Protein 8PY1 (pdb70)

B-factor: mean 49.98, std 18.11, range [19.84, 114.91]

Foldseek 3Di:
DFVVQLVLQQVLVLLQQVLVCVVPVVKDWDADPVGTTDATADAADDADPDAVSQVVSCVVSVAKKFKWFQDVVVRWTFGRYIPDADPVGHGRGGDTCDCPWPVSVQLQVQHKDFAWTADPRFIWGKIWHFYHHPVGHGTIIIMTIHGVVVVVVVVD/DDLVVQLVLQQVLLLLLQVLVCVVPVPKDWDADPVRGTDAIADPDDDADPDQVSQVVSCVVSVAKKFKWFQDVVVRWTFTRHIPDADPVGHGRGGDTCDCPWPQSVQLQVQHKDFAWTDDPRFIWGKIWHFYHYPVGHGGIIIMTIHGPCVVVVVD/DVLVVQLVLQQVLLLLLQVLVCVVPVVKDFDADPVSGTDAIADAFDDADPDQVSQVVSCVVSVAWKFKWFQDVVVRWTFTRHIPDADPVRHDRGGDTCDCPWPQSVCLQVQHKDFAWTADNNFIWGKIWHFYHHPVGHGTIIIMTIHGPVVD

Nearest PDB structures (foldseek):
  8bgb-assembly6_FFF  TM=6.849E-01  e=1.757E-03  Geobacillus thermodenitrificans
  8biy-assembly1_C  TM=5.714E-01  e=3.437E-04  Geobacillus thermodenitrificans
  3by8-assembly1_A  TM=7.635E-01  e=5.632E-03  unclassified
  6lnp-assembly2_D  TM=7.053E-01  e=8.213E-02  Aequorea victoria
  3cax-assembly1_A-2  TM=4.710E-01  e=2.561E-02  Pyrococcus furiosus DSM 3638

Organism: NCBI:txid1121022

InterPro domains:
  IPR000727 Target SNARE coiled-coil homology domain [PS50192] (467-529)
  IPR003660 HAMP domain [PF00672] (219-269)
  IPR003660 HAMP domain [PS50885] (222-275)
  IPR003660 HAMP domain [SM00304] (222-275)
  IPR004089 Methyl-accepting chemotaxis protein (MCP) signalling domain [PF00015] (385-533)
  IPR004089 Methyl-accepting chemotaxis protein (MCP) signalling domain [PS50111] (308-540)
  IPR004089 Methyl-accepting chemotaxis protein (MCP) signalling domain [SM00283] (311-565)
  IPR029151 Periplasmic sensor-like domain superfamily [SSF103190] (114-192)
  IPR033462 Cache 3/Cache 2 fusion domain [PF17201] (91-204)

Structure (mmCIF, N/CA/C/O backbone):
data_8PY1
#
_entry.id   8PY1
#
_cell.length_a   103.768
_cell.length_b   103.768
_cell.length_c   220.404
_cell.angle_alpha   90.00
_cell.angle_beta   90.00
_cell.angle_gamma   90.00
#
_symmetry.space_group_name_H-M   'I 41 2 2'
#
loop_
_entity.id
_entity.type
_entity.pdbx_description
1 polymer 'Methyl-accepting chemotaxis protein'
2 non-polymer 'FORMIC ACID'
3 non-polymer 'SULFATE ION'
4 water water
#
loop_
_atom_site.group_PDB
_atom_site.id
_atom_site.type_symbol
_atom_site.label_atom_id
_atom_site.label_alt_id
_atom_site.label_comp_id
_atom_site.label_asym_id
_atom_site.label_entity_id
_atom_site.label_seq_id
_atom_site.pdbx_PDB_ins_code
_atom_site.Cartn_x
_atom_site.Cartn_y
_atom_site.Cartn_z
_atom_site.occupancy
_atom_site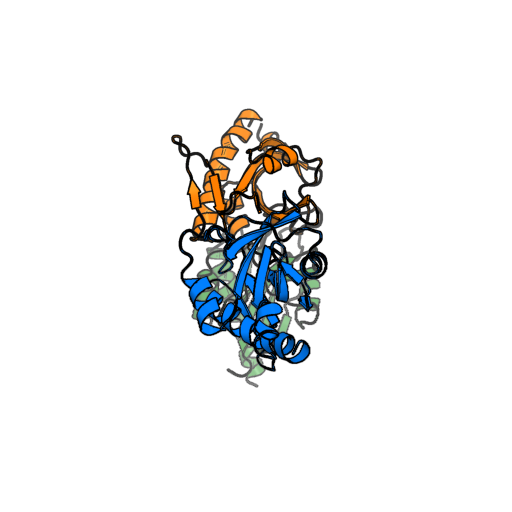.B_iso_or_equiv
_atom_site.auth_seq_id
_atom_site.auth_comp_id
_atom_site.auth_asym_id
_atom_site.auth_atom_id
_atom_site.pdbx_PDB_model_num
ATOM 1 N N . THR A 1 28 ? -3.497 1.548 -7.060 1.00 45.16 40 THR A N 1
ATOM 2 C CA . THR A 1 28 ? -3.915 0.242 -7.558 1.00 53.65 40 THR A CA 1
ATOM 3 C C . THR A 1 28 ? -5.403 0.229 -7.888 1.00 50.70 40 THR A C 1
ATOM 4 O O . THR A 1 28 ? -6.131 1.161 -7.546 1.00 47.00 40 THR A O 1
ATOM 8 N N . ALA A 1 29 ? -5.848 -0.838 -8.555 1.00 46.19 41 ALA A N 1
ATOM 9 C CA . ALA A 1 29 ? -7.247 -0.929 -8.959 1.00 49.11 41 ALA A CA 1
ATOM 10 C C . ALA A 1 29 ? -8.168 -1.014 -7.748 1.00 46.01 41 ALA A C 1
ATOM 11 O O . ALA A 1 29 ? -9.112 -0.227 -7.620 1.00 41.22 41 ALA A O 1
ATOM 13 N N . SER A 1 30 ? -7.903 -1.962 -6.843 1.00 44.21 42 SER A N 1
ATOM 14 C CA . SER A 1 30 ? -8.750 -2.117 -5.664 1.00 47.57 42 SER A CA 1
ATOM 15 C C . SER A 1 30 ? -8.771 -0.845 -4.824 1.00 43.60 42 SER A C 1
ATOM 16 O O . SER A 1 30 ? -9.817 -0.469 -4.281 1.00 42.31 42 SER A O 1
ATOM 19 N N . THR A 1 31 ? -7.629 -0.165 -4.714 1.00 43.10 43 THR A N 1
ATOM 20 C CA . THR A 1 31 ? -7.567 1.063 -3.927 1.00 42.65 43 THR A CA 1
ATOM 21 C C . THR A 1 31 ? -8.411 2.165 -4.557 1.00 44.67 43 THR A C 1
ATOM 22 O O . THR A 1 31 ? -9.163 2.860 -3.863 1.00 37.40 43 THR A O 1
ATOM 26 N N . ALA A 1 32 ? -8.301 2.336 -5.877 1.00 38.42 44 ALA A N 1
ATOM 27 C CA . ALA A 1 32 ? -9.057 3.384 -6.556 1.00 40.80 44 ALA A CA 1
ATOM 28 C C . ALA A 1 32 ? -10.555 3.106 -6.514 1.00 37.92 44 ALA A C 1
ATOM 29 O O . ALA A 1 32 ? -11.357 4.031 -6.335 1.00 37.87 44 ALA A O 1
ATOM 31 N N . LEU A 1 33 ? -10.954 1.842 -6.681 1.00 36.26 45 LEU A N 1
ATOM 32 C CA . LEU A 1 33 ? -12.375 1.511 -6.643 1.00 35.81 45 LEU A CA 1
ATOM 33 C C . LEU A 1 33 ? -12.951 1.706 -5.246 1.00 37.43 45 LEU A C 1
ATOM 34 O O . LEU A 1 33 ? -14.074 2.204 -5.097 1.00 35.65 45 LEU A O 1
ATOM 39 N N . LYS A 1 34 ? -12.201 1.318 -4.212 1.00 37.35 46 LYS A N 1
ATOM 40 C CA . LYS A 1 34 ? -12.652 1.551 -2.843 1.00 38.65 46 LYS A CA 1
ATOM 41 C C . LYS A 1 34 ? -12.818 3.040 -2.563 1.00 35.66 46 LYS A C 1
ATOM 42 O O . LYS A 1 34 ? -13.708 3.442 -1.806 1.00 35.19 46 LYS A O 1
ATOM 48 N N . TYR A 1 35 ? -11.975 3.874 -3.177 1.00 34.68 47 TYR A N 1
ATOM 49 C CA . TYR A 1 35 ? -12.067 5.316 -2.974 1.00 32.96 47 TYR A CA 1
ATOM 50 C C . TYR A 1 35 ? -13.352 5.898 -3.549 1.00 31.34 47 TYR A C 1
ATOM 51 O O . TYR A 1 35 ? -13.832 6.931 -3.067 1.00 33.27 47 TYR A O 1
ATOM 60 N N . GLN A 1 36 ? -13.922 5.259 -4.576 1.00 31.27 48 GLN A N 1
ATOM 61 C CA . GLN A 1 36 ? -15.071 5.838 -5.266 1.00 29.79 48 GLN A CA 1
ATOM 62 C C . GLN A 1 36 ? -16.271 6.010 -4.341 1.00 30.14 48 GLN A C 1
ATOM 63 O O . GLN A 1 36 ? -17.123 6.871 -4.589 1.00 29.86 48 GLN A O 1
ATOM 69 N N . HIS A 1 37 ? -16.361 5.204 -3.280 1.00 32.99 49 HIS A N 1
ATOM 70 C CA . HIS A 1 37 ? -17.423 5.401 -2.299 1.00 31.20 49 HIS A CA 1
ATOM 71 C C . HIS A 1 37 ? -17.303 6.766 -1.632 1.00 34.33 49 HIS A C 1
ATOM 72 O O . HIS A 1 37 ? -18.313 7.435 -1.383 1.00 29.96 49 HIS A O 1
ATOM 79 N N . SER A 1 38 ? -16.073 7.197 -1.342 1.00 30.30 50 SER A N 1
ATOM 80 C CA . SER A 1 38 ? -15.872 8.515 -0.750 1.00 31.86 50 SER A CA 1
ATOM 81 C C . SER A 1 38 ? -16.225 9.622 -1.734 1.00 31.40 50 SER A C 1
ATOM 82 O O . SER A 1 38 ? -16.840 10.626 -1.354 1.00 30.42 50 SER A O 1
ATOM 85 N N . ALA A 1 39 ? -15.847 9.456 -3.005 1.00 27.06 51 ALA A N 1
ATOM 86 C CA . ALA A 1 39 ? -16.150 10.470 -4.010 1.00 30.68 51 ALA A CA 1
ATOM 87 C C . ALA A 1 39 ? -17.652 10.619 -4.212 1.00 29.01 51 ALA A C 1
ATOM 88 O O . ALA A 1 39 ? -18.150 11.730 -4.432 1.00 23.89 51 ALA A O 1
ATOM 90 N N . LEU A 1 40 ? -18.392 9.509 -4.145 1.00 27.91 52 LEU A N 1
ATOM 91 C CA . LEU A 1 40 ? -19.843 9.582 -4.275 1.00 25.56 52 LEU A CA 1
ATOM 92 C C . LEU A 1 40 ? -20.463 10.345 -3.111 1.00 28.77 52 LEU A C 1
ATOM 93 O O . LEU A 1 40 ? -21.466 11.048 -3.283 1.00 24.94 52 LEU A O 1
ATOM 98 N N . ARG A 1 41 ? -19.880 10.219 -1.915 1.00 26.49 53 ARG A N 1
ATOM 99 C CA . ARG A 1 41 ? -20.356 10.996 -0.776 1.00 26.65 53 ARG A CA 1
ATOM 100 C C . ARG A 1 41 ? -20.156 12.487 -1.018 1.00 26.49 53 ARG A C 1
ATOM 101 O O . ARG A 1 41 ? -21.038 13.302 -0.721 1.00 25.05 53 ARG A O 1
ATOM 109 N N . VAL A 1 42 ? -18.997 12.860 -1.565 1.00 24.70 54 VAL A N 1
ATOM 110 C CA . VAL A 1 42 ? -18.750 14.255 -1.924 1.00 24.22 54 VAL A CA 1
ATOM 111 C C . VAL A 1 42 ? -19.778 14.728 -2.944 1.00 24.28 54 VAL A C 1
ATOM 112 O O . VAL A 1 42 ? -20.401 15.785 -2.783 1.00 22.08 54 VAL A O 1
ATOM 116 N N . ALA A 1 43 ? -19.975 13.943 -4.006 1.00 22.46 55 ALA A N 1
ATOM 117 C CA . ALA A 1 43 ? -20.875 14.352 -5.079 1.00 21.67 55 ALA A CA 1
ATOM 118 C C . ALA A 1 43 ? -22.317 14.444 -4.597 1.00 24.27 55 ALA A C 1
ATOM 119 O O . ALA A 1 43 ? -23.035 15.386 -4.951 1.00 22.59 55 ALA A O 1
ATOM 121 N N . SER A 1 44 ? -22.760 13.477 -3.790 1.00 23.11 56 SER A N 1
ATOM 122 C CA . SER A 1 44 ? -24.156 13.461 -3.361 1.00 23.62 56 SER A CA 1
ATOM 123 C C . SER A 1 44 ? -24.456 14.593 -2.386 1.00 28.49 56 SER A C 1
ATOM 124 O O . SER A 1 44 ? -25.512 15.230 -2.475 1.00 23.62 56 SER A O 1
ATOM 127 N N . ALA A 1 45 ? -23.542 14.859 -1.449 1.00 24.64 57 ALA A N 1
ATOM 128 C CA . ALA A 1 45 ? -23.778 15.922 -0.477 1.00 26.98 57 ALA A CA 1
ATOM 129 C C . ALA A 1 45 ? -23.735 17.297 -1.135 1.00 28.92 57 ALA A C 1
ATOM 130 O O . ALA A 1 45 ? -24.524 18.182 -0.784 1.00 23.99 57 ALA A O 1
ATOM 132 N N . THR A 1 46 ? -22.821 17.495 -2.089 1.00 22.94 58 THR A N 1
ATOM 133 C CA . THR A 1 46 ? -22.752 18.774 -2.791 1.00 22.77 58 THR A CA 1
ATOM 134 C C . THR A 1 46 ? -23.971 18.980 -3.679 1.00 23.09 58 THR A C 1
ATOM 135 O O . THR A 1 46 ? -24.511 20.090 -3.755 1.00 25.72 58 THR A O 1
ATOM 139 N N . LEU A 1 47 ? -24.410 17.921 -4.367 1.00 26.03 59 LEU A N 1
ATOM 140 C CA . LEU A 1 47 ? -25.632 17.997 -5.162 1.00 32.12 59 LEU A CA 1
ATOM 141 C C . LEU A 1 47 ? -26.817 18.431 -4.310 1.00 26.30 59 LEU A C 1
ATOM 142 O O . LEU A 1 47 ? -27.620 19.274 -4.731 1.00 29.77 59 LEU A O 1
ATOM 147 N N . HIS A 1 48 ? -26.941 17.868 -3.107 1.00 26.97 60 HIS A N 1
ATOM 148 C CA . HIS A 1 48 ? -28.065 18.199 -2.238 1.00 24.72 60 HIS A CA 1
ATOM 149 C C . HIS A 1 48 ? -28.004 19.646 -1.764 1.00 27.47 60 HIS A C 1
ATOM 150 O O . HIS A 1 48 ? -29.050 20.282 -1.587 1.00 27.02 60 HIS A O 1
ATOM 157 N N . ARG A 1 49 ? -26.800 20.185 -1.561 1.00 24.62 61 ARG A N 1
ATOM 158 C CA . ARG A 1 49 ? -26.681 21.578 -1.144 1.00 23.33 61 ARG A CA 1
ATOM 159 C C . ARG A 1 49 ? -27.000 22.527 -2.294 1.00 33.66 61 ARG A C 1
ATOM 160 O O . ARG A 1 49 ? -27.599 23.588 -2.082 1.00 26.83 61 ARG A O 1
ATOM 168 N N . GLN A 1 50 ? -26.610 22.162 -3.518 1.00 26.93 62 GLN A N 1
ATOM 169 C CA . GLN A 1 50 ? -26.945 22.984 -4.678 1.00 32.49 62 GLN A CA 1
ATOM 170 C C . GLN A 1 50 ? -28.432 22.910 -5.000 1.00 29.88 62 GLN A C 1
ATOM 171 O O . GLN A 1 50 ? -29.041 23.916 -5.381 1.00 33.75 62 GLN A O 1
ATOM 177 N N . PHE A 1 51 ? -29.031 21.726 -4.864 1.00 28.65 63 PHE A N 1
ATOM 178 C CA . PHE A 1 51 ? -30.451 21.506 -5.136 1.00 32.43 63 PHE A CA 1
ATOM 179 C C . PHE A 1 51 ? -31.109 20.984 -3.865 1.00 36.91 63 PHE A C 1
ATOM 180 O O . PHE A 1 51 ? -31.199 19.763 -3.658 1.00 37.01 63 PHE A O 1
ATOM 188 N N . PRO A 1 52 ? -31.582 21.872 -2.986 1.00 35.84 64 PRO A N 1
ATOM 189 C CA . PRO A 1 52 ? -32.151 21.414 -1.707 1.00 35.53 64 PRO A CA 1
ATOM 190 C C . PRO A 1 52 ? -33.396 20.557 -1.857 1.00 38.55 64 PRO A C 1
ATOM 191 O O . PRO A 1 52 ? -33.725 19.805 -0.930 1.00 40.01 64 PRO A O 1
ATOM 195 N N . ASP A 1 53 ? -34.101 20.641 -2.985 1.00 41.55 65 ASP A N 1
ATOM 196 C CA . ASP A 1 53 ? -35.285 19.815 -3.185 1.00 44.29 65 ASP A CA 1
ATOM 197 C C . ASP A 1 53 ? -34.952 18.351 -3.437 1.00 42.83 65 ASP A C 1
ATOM 198 O O . ASP A 1 53 ? -35.874 17.533 -3.528 1.00 41.56 65 ASP A O 1
ATOM 203 N N . THR A 1 54 ? -33.674 18.002 -3.549 1.00 42.31 66 THR A N 1
ATOM 204 C CA . THR A 1 54 ? -33.282 16.613 -3.699 1.00 36.24 66 THR A CA 1
ATOM 205 C C . THR A 1 54 ? -33.330 15.900 -2.349 1.00 42.97 66 THR A C 1
ATOM 206 O O . THR A 1 54 ? -33.583 16.501 -1.301 1.00 42.93 66 THR A O 1
ATOM 210 N N . SER A 1 55 ? -33.081 14.594 -2.385 1.00 35.64 67 SER A N 1
ATOM 211 C CA . SER A 1 55 ? -33.025 13.781 -1.179 1.00 33.88 67 SER A CA 1
ATOM 212 C C . SER A 1 55 ? -31.901 12.770 -1.317 1.00 38.59 67 SER A C 1
ATOM 213 O O . SER A 1 55 ? -31.782 12.107 -2.352 1.00 32.36 67 SER A O 1
ATOM 216 N N . VAL A 1 56 ? -31.077 12.661 -0.279 1.00 34.25 68 VAL A N 1
ATOM 217 C CA . VAL A 1 56 ? -30.012 11.668 -0.211 1.00 36.55 68 VAL A CA 1
ATOM 218 C C . VAL A 1 56 ? -30.265 10.797 1.009 1.00 38.24 68 VAL A C 1
ATOM 219 O O . VAL A 1 56 ? -30.274 11.294 2.143 1.00 35.96 68 VAL A O 1
ATOM 223 N N . GLU A 1 57 ? -30.476 9.507 0.779 1.00 37.27 69 GLU A N 1
ATOM 224 C CA . GLU A 1 57 ? -30.586 8.528 1.849 1.00 38.98 69 GLU A CA 1
ATOM 225 C C . GLU A 1 57 ? -29.215 7.910 2.083 1.00 41.72 69 GLU A C 1
ATOM 226 O O . GLU A 1 57 ? -28.552 7.482 1.132 1.00 37.89 69 GLU A O 1
ATOM 232 N N . TRP A 1 58 ? -28.787 7.884 3.339 1.00 37.19 70 TRP A N 1
ATOM 233 C CA . TRP A 1 58 ? -27.464 7.403 3.707 1.00 36.81 70 TRP A CA 1
ATOM 234 C C . TRP A 1 58 ? -27.576 6.072 4.438 1.00 38.86 70 TRP A C 1
ATOM 235 O O . TRP A 1 58 ? -28.464 5.884 5.275 1.00 40.66 70 TRP A O 1
ATOM 246 N N . ALA A 1 59 ? -26.674 5.152 4.109 1.00 38.42 71 ALA A N 1
ATOM 247 C CA . ALA A 1 59 ? -26.617 3.870 4.785 1.00 40.83 71 ALA A CA 1
ATOM 248 C C . ALA A 1 59 ? -26.109 4.057 6.214 1.00 47.81 71 ALA A C 1
ATOM 249 O O . ALA A 1 59 ? -25.511 5.085 6.538 1.00 48.61 71 ALA A O 1
ATOM 251 N N . PRO A 1 60 ? -26.347 3.078 7.096 1.00 44.55 72 PRO A N 1
ATOM 252 C CA . PRO A 1 60 ? -25.854 3.216 8.478 1.00 48.27 72 PRO A CA 1
ATOM 253 C C . PRO A 1 60 ? -24.352 3.423 8.578 1.00 48.20 72 PRO A C 1
ATOM 254 O O . PRO A 1 60 ? -23.888 4.043 9.542 1.00 50.29 72 PRO A O 1
ATOM 258 N N . ASP A 1 61 ? -23.579 2.933 7.612 1.00 55.18 73 ASP A N 1
ATOM 259 C CA . ASP A 1 61 ? -22.129 3.068 7.633 1.00 54.43 73 ASP A CA 1
ATOM 260 C C . ASP A 1 61 ? -21.642 4.369 7.004 1.00 54.10 73 ASP A C 1
ATOM 261 O O . ASP A 1 61 ? -20.436 4.522 6.785 1.00 57.02 73 ASP A O 1
ATOM 266 N N . GLY A 1 62 ? -22.544 5.303 6.704 1.00 44.42 74 GLY A N 1
ATOM 267 C CA . GLY A 1 62 ? -22.163 6.602 6.194 1.00 40.86 74 GLY A CA 1
ATOM 268 C C . GLY A 1 62 ? -22.099 6.721 4.686 1.00 40.71 74 GLY A C 1
ATOM 269 O O . GLY A 1 62 ? -21.979 7.843 4.177 1.00 37.17 74 GLY A O 1
ATOM 270 N N . ASN A 1 63 ? -22.169 5.612 3.957 1.00 39.94 75 ASN A N 1
ATOM 271 C CA . ASN A 1 63 ? -22.128 5.671 2.505 1.00 36.55 75 ASN A CA 1
ATOM 272 C C . ASN A 1 63 ? -23.494 6.049 1.941 1.00 35.53 75 ASN A C 1
ATOM 273 O O . ASN A 1 63 ? -24.526 5.947 2.610 1.00 40.02 75 ASN A O 1
ATOM 278 N N . VAL A 1 64 ? -23.485 6.493 0.686 1.00 37.95 76 VAL A N 1
ATOM 279 C CA . VAL A 1 64 ? -24.720 6.883 0.020 1.00 32.57 76 VAL A CA 1
ATOM 280 C C . VAL A 1 64 ? -25.533 5.637 -0.300 1.00 32.36 76 VAL A C 1
ATOM 281 O O . VAL A 1 64 ? -24.999 4.632 -0.787 1.00 31.27 76 VAL A O 1
ATOM 285 N N . GLN A 1 65 ? -26.831 5.692 -0.009 1.00 33.01 77 GLN A N 1
ATOM 286 C CA . GLN A 1 65 ? -27.752 4.595 -0.273 1.00 33.96 77 GLN A CA 1
ATOM 287 C C . GLN A 1 65 ? -28.652 4.858 -1.471 1.00 42.96 77 GLN A C 1
ATOM 288 O O . GLN A 1 65 ? -28.868 3.957 -2.289 1.00 37.18 77 GLN A O 1
ATOM 294 N N . LYS A 1 66 ? -29.170 6.077 -1.601 1.00 39.80 78 LYS A N 1
ATOM 295 C CA . LYS A 1 66 ? -30.114 6.401 -2.660 1.00 32.23 78 LYS A CA 1
ATOM 296 C C . LYS A 1 66 ? -30.122 7.908 -2.869 1.00 31.13 78 LYS A C 1
ATOM 297 O O . LYS A 1 66 ? -30.119 8.674 -1.902 1.00 39.03 78 LYS A O 1
ATOM 303 N N . VAL A 1 67 ? -30.126 8.323 -4.134 1.00 39.52 79 VAL A N 1
ATOM 304 C CA . VAL A 1 67 ? -30.219 9.727 -4.515 1.00 32.43 79 VAL A CA 1
ATOM 305 C C . VAL A 1 67 ? -31.545 9.934 -5.232 1.00 35.76 79 VAL A C 1
ATOM 306 O O . VAL A 1 67 ? -31.859 9.217 -6.190 1.00 26.25 79 VAL A O 1
ATOM 310 N N . VAL A 1 68 ? -32.324 10.907 -4.767 1.00 37.11 80 VAL A N 1
ATOM 311 C CA . VAL A 1 68 ? -33.654 11.177 -5.301 1.00 31.87 80 VAL A CA 1
ATOM 312 C C . VAL A 1 68 ? -33.660 12.584 -5.878 1.00 37.59 80 VAL A C 1
ATOM 313 O O . VAL A 1 68 ? -33.459 13.562 -5.148 1.00 39.08 80 VAL A O 1
ATOM 317 N N . MET A 1 69 ? -33.890 12.683 -7.185 1.00 42.32 81 MET A N 1
ATOM 318 C CA . MET A 1 69 ? -34.011 13.975 -7.855 1.00 42.80 81 MET A CA 1
ATOM 319 C C . MET A 1 69 ? -35.037 13.811 -8.966 1.00 45.64 81 MET A C 1
ATOM 320 O O . MET A 1 69 ? -34.820 13.035 -9.903 1.00 43.00 81 MET A O 1
ATOM 325 N N . ASP A 1 70 ? -36.150 14.539 -8.856 1.00 44.63 82 ASP A N 1
ATOM 326 C CA . ASP A 1 70 ? -37.284 14.317 -9.748 1.00 46.24 82 ASP A CA 1
ATOM 327 C C . ASP A 1 70 ? -36.915 14.599 -11.200 1.00 48.42 82 ASP A C 1
ATOM 328 O O . ASP A 1 70 ? -37.201 13.792 -12.093 1.00 50.23 82 ASP A O 1
ATOM 333 N N . THR A 1 71 ? -36.281 15.741 -11.457 1.00 46.79 83 THR A N 1
ATOM 334 C CA . THR A 1 71 ? -35.895 16.131 -12.808 1.00 51.17 83 THR A CA 1
ATOM 335 C C . THR A 1 71 ? -34.446 16.590 -12.791 1.00 45.36 83 THR A C 1
ATOM 336 O O . THR A 1 71 ? -34.108 17.561 -12.105 1.00 48.12 83 THR A O 1
ATOM 340 N N . VAL A 1 72 ? -33.594 15.892 -13.536 1.00 43.37 84 VAL A N 1
ATOM 341 C CA . VAL A 1 72 ? -32.204 16.308 -13.699 1.00 41.88 84 VAL A CA 1
ATOM 342 C C . VAL A 1 72 ? -32.176 17.409 -14.752 1.00 44.73 84 VAL A C 1
ATOM 343 O O . VAL A 1 72 ? -32.505 17.158 -15.919 1.00 43.88 84 VAL A O 1
ATOM 347 N N . PRO A 1 73 ? -31.797 18.629 -14.393 1.00 50.71 85 PRO A N 1
ATOM 348 C CA . PRO A 1 73 ? -31.950 19.764 -15.303 1.00 46.24 85 PRO A CA 1
ATOM 349 C C . PRO A 1 73 ? -30.767 19.928 -16.251 1.00 45.64 85 PRO A C 1
ATOM 350 O O . PRO A 1 73 ? -29.726 19.281 -16.118 1.00 42.60 85 PRO A O 1
ATOM 354 N N . THR A 1 74 ? -30.958 20.812 -17.227 1.00 46.58 86 THR A N 1
ATOM 355 C CA . THR A 1 74 ? -29.862 21.281 -18.060 1.00 45.82 86 THR A CA 1
ATOM 356 C C . THR A 1 74 ? -29.120 22.404 -17.347 1.00 46.06 86 THR A C 1
ATOM 357 O O . THR A 1 74 ? -29.711 23.200 -16.612 1.00 47.77 86 THR A O 1
ATOM 361 N N . PHE A 1 75 ? -27.811 22.464 -17.570 1.00 44.35 87 PHE A N 1
ATOM 362 C CA . PHE A 1 75 ? -26.936 23.376 -16.847 1.00 44.16 87 PHE A CA 1
ATOM 363 C C . PHE A 1 75 ? -26.331 24.396 -17.799 1.00 44.90 87 PHE A C 1
ATOM 364 O O . PHE A 1 75 ? -25.838 24.034 -18.873 1.00 44.00 87 PHE A O 1
ATOM 372 N N . THR A 1 76 ? -26.376 25.667 -17.403 1.00 46.57 88 THR A N 1
ATOM 373 C CA . THR A 1 76 ? -25.587 26.709 -18.046 1.00 47.05 88 THR A CA 1
ATOM 374 C C . THR A 1 76 ? -24.326 27.043 -17.267 1.00 47.99 88 THR A C 1
ATOM 375 O O . THR A 1 76 ? -23.342 27.496 -17.860 1.00 45.04 88 THR A O 1
ATOM 379 N N . ASP A 1 77 ? -24.339 26.823 -15.955 1.00 45.09 89 ASP A N 1
ATOM 380 C CA . ASP A 1 77 ? -23.200 27.071 -15.085 1.00 43.64 89 ASP A CA 1
ATOM 381 C C . ASP A 1 77 ? -22.719 25.740 -14.526 1.00 41.04 89 ASP A C 1
ATOM 382 O O . ASP A 1 77 ? -23.526 24.942 -14.037 1.00 45.06 89 ASP A O 1
ATOM 387 N N . HIS A 1 78 ? -21.409 25.503 -14.601 1.00 38.96 90 HIS A N 1
ATOM 388 C CA . HIS A 1 78 ? -20.824 24.220 -14.230 1.00 36.33 90 HIS A CA 1
ATOM 389 C C . HIS A 1 78 ? -19.879 24.347 -13.038 1.00 35.03 90 HIS A C 1
ATOM 390 O O . HIS A 1 78 ? -18.927 23.575 -12.909 1.00 33.88 90 HIS A O 1
ATOM 397 N N . ALA A 1 79 ? -20.134 25.312 -12.153 1.00 26.29 91 ALA A N 1
ATOM 398 C CA . ALA A 1 79 ? -19.255 25.502 -11.004 1.00 34.20 91 ALA A CA 1
ATOM 399 C C . ALA A 1 79 ? -19.413 24.376 -9.990 1.00 29.20 91 ALA A C 1
ATOM 400 O O . ALA A 1 79 ? -18.441 23.987 -9.331 1.00 25.95 91 ALA A O 1
ATOM 402 N N . MET A 1 80 ? -20.628 23.838 -9.853 1.00 23.25 92 MET A N 1
ATOM 403 C CA . MET A 1 80 ? -20.869 22.766 -8.891 1.00 23.68 92 MET A CA 1
ATOM 404 C C . MET A 1 80 ? -20.052 21.525 -9.227 1.00 24.52 92 MET A C 1
ATOM 405 O O . MET A 1 80 ? -19.385 20.952 -8.357 1.00 25.44 92 MET A O 1
ATOM 410 N N . ILE A 1 81 ? -20.102 21.088 -10.488 1.00 28.62 93 ILE A N 1
ATOM 411 C CA . ILE A 1 81 ? -19.425 19.854 -10.872 1.00 19.84 93 ILE A CA 1
ATOM 412 C C . ILE A 1 81 ? -17.912 20.026 -10.802 1.00 25.49 93 ILE A C 1
ATOM 413 O O . ILE A 1 81 ? -17.182 19.080 -10.480 1.00 21.39 93 ILE A O 1
ATOM 418 N N . ASP A 1 82 ? -17.416 21.233 -11.087 1.00 22.27 94 ASP A N 1
ATOM 419 C CA . ASP A 1 82 ? -15.987 21.483 -10.948 1.00 24.95 94 ASP A CA 1
ATOM 420 C C . ASP A 1 82 ? -15.576 21.520 -9.485 1.00 24.86 94 ASP A C 1
ATOM 421 O O . ASP A 1 82 ? -14.458 21.117 -9.144 1.00 25.52 94 ASP A O 1
ATOM 426 N N . GLU A 1 83 ? -16.464 21.999 -8.613 1.00 25.25 95 GLU A N 1
ATOM 427 C CA . GLU A 1 83 ? -16.210 21.932 -7.179 1.00 26.33 95 GLU A CA 1
ATOM 428 C C . GLU A 1 83 ? -16.136 20.485 -6.711 1.00 28.61 95 GLU A C 1
ATOM 429 O O . GLU A 1 83 ? -15.239 20.111 -5.946 1.00 26.23 95 GLU A O 1
ATO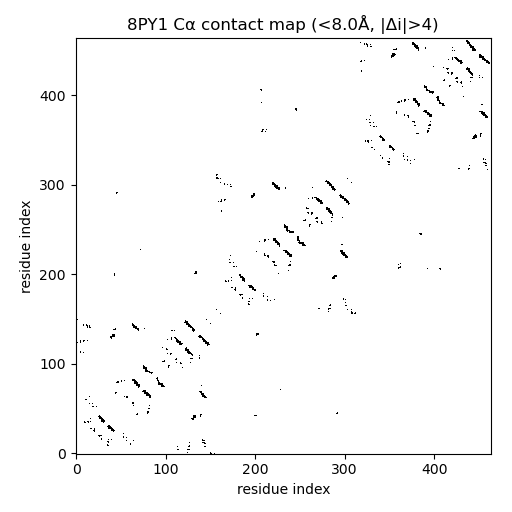M 435 N N . ILE A 1 84 ? -17.070 19.651 -7.176 1.00 26.73 96 ILE A N 1
ATOM 436 C CA . ILE A 1 84 ? -17.059 18.235 -6.815 1.00 33.36 96 ILE A CA 1
ATOM 437 C C . ILE A 1 84 ? -15.782 17.573 -7.314 1.00 29.29 96 ILE A C 1
ATOM 438 O O . ILE A 1 84 ? -15.190 16.729 -6.630 1.00 25.69 96 ILE A O 1
ATOM 443 N N . ALA A 1 85 ? -15.335 17.952 -8.512 1.00 25.98 97 ALA A N 1
ATOM 444 C CA . ALA A 1 85 ? -14.102 17.396 -9.056 1.00 28.96 97 ALA A CA 1
ATOM 445 C C . ALA A 1 85 ? -12.892 17.831 -8.237 1.00 27.93 97 ALA A C 1
ATOM 446 O O . ALA A 1 85 ? -12.017 17.016 -7.922 1.00 28.18 97 ALA A O 1
ATOM 448 N N . ARG A 1 86 ? -12.827 19.117 -7.882 1.00 25.78 98 ARG A N 1
ATOM 449 C CA . ARG A 1 86 ? -11.670 19.620 -7.147 1.00 29.29 98 ARG A CA 1
ATOM 450 C C . ARG A 1 86 ? -11.610 19.044 -5.738 1.00 28.98 98 ARG A C 1
ATOM 451 O O . ARG A 1 86 ? -10.526 18.708 -5.244 1.00 28.87 98 ARG A O 1
ATOM 459 N N . VAL A 1 87 ? -12.761 18.927 -5.075 1.00 27.54 99 VAL A N 1
ATOM 460 C CA . VAL A 1 87 ? -12.789 18.392 -3.718 1.00 31.42 99 VAL A CA 1
ATOM 461 C C . VAL A 1 87 ? -12.428 16.911 -3.720 1.00 33.56 99 VAL A C 1
ATOM 462 O O . VAL A 1 87 ? -11.590 16.458 -2.931 1.00 34.37 99 VAL A O 1
ATOM 466 N N . SER A 1 88 ? -13.046 16.136 -4.614 1.00 25.23 100 SER A N 1
ATOM 467 C CA . SER A 1 88 ? -12.782 14.703 -4.662 1.00 29.45 100 SER A CA 1
ATOM 468 C C . SER A 1 88 ? -11.425 14.379 -5.272 1.00 26.48 100 SER A C 1
ATOM 469 O O . SER A 1 88 ? -10.936 13.258 -5.100 1.00 30.13 100 SER A O 1
ATOM 472 N N . GLY A 1 89 ? -10.810 15.324 -5.976 1.00 28.50 101 GLY A N 1
ATOM 473 C CA . GLY A 1 89 ? -9.539 15.072 -6.619 1.00 28.43 101 GLY A CA 1
ATOM 474 C C . GLY A 1 89 ? -9.609 14.246 -7.882 1.00 30.09 101 GLY A C 1
ATOM 475 O O . GLY A 1 89 ? -8.573 13.747 -8.333 1.00 33.68 101 GLY A O 1
ATOM 476 N N . GLN A 1 90 ? -10.797 14.080 -8.464 1.00 29.51 102 GLN A N 1
ATOM 477 C CA . GLN A 1 90 ? -10.944 13.331 -9.707 1.00 28.67 102 GLN A CA 1
ATOM 478 C C . GLN A 1 90 ? -12.064 13.924 -10.555 1.00 26.16 102 GLN A C 1
ATOM 479 O O . GLN A 1 90 ? -12.259 15.142 -10.552 1.00 27.45 102 GLN A O 1
ATOM 485 N N . GLN A 1 91 ? -12.800 13.090 -11.285 1.00 25.37 103 GLN A N 1
ATOM 486 C CA . GLN A 1 91 ? -13.818 13.563 -12.213 1.00 24.40 103 GLN A CA 1
ATOM 487 C C . GLN A 1 91 ? -15.214 13.208 -11.713 1.00 22.26 103 GLN A C 1
ATOM 488 O O . GLN A 1 91 ? -15.400 12.262 -10.944 1.00 22.64 103 GLN A O 1
ATOM 494 N N . ALA A 1 92 ? -16.202 13.977 -12.170 1.00 21.37 104 ALA A N 1
ATOM 495 C CA . ALA A 1 92 ? -17.582 13.783 -11.744 1.00 21.19 104 ALA A CA 1
ATOM 496 C C . ALA A 1 92 ? -18.527 14.201 -12.862 1.00 22.97 104 ALA A C 1
ATOM 497 O O . ALA A 1 92 ? -18.189 15.041 -13.699 1.00 22.53 104 ALA A O 1
ATOM 499 N N . THR A 1 93 ? -19.722 13.611 -12.859 1.00 23.90 105 THR A N 1
ATOM 500 C CA . THR A 1 93 ? -20.708 13.859 -13.902 1.00 23.10 105 THR A CA 1
ATOM 501 C C . THR A 1 93 ? -22.105 13.602 -13.351 1.00 23.92 105 THR A C 1
ATOM 502 O O . THR A 1 93 ? -22.301 12.696 -12.537 1.00 26.36 105 THR A O 1
ATOM 506 N N . LEU A 1 94 ? -23.068 14.408 -13.796 1.00 27.15 106 LEU A N 1
ATOM 507 C CA . LEU A 1 94 ? -24.485 14.186 -13.532 1.00 28.93 106 LEU A CA 1
ATOM 508 C C . LEU A 1 94 ? -25.196 13.939 -14.857 1.00 26.10 106 LEU A C 1
ATOM 509 O O . LEU A 1 94 ? -25.243 14.827 -15.715 1.00 26.21 106 LEU A O 1
ATOM 514 N N . PHE A 1 95 ? -25.739 12.736 -15.022 1.00 23.85 107 PHE A N 1
ATOM 515 C CA . PHE A 1 95 ? -26.503 12.385 -16.209 1.00 25.03 107 PHE A CA 1
ATOM 516 C C . PHE A 1 95 ? -27.987 12.670 -16.012 1.00 29.85 107 PHE A C 1
ATOM 517 O O . PHE A 1 95 ? -28.497 12.714 -14.890 1.00 30.19 107 PHE A O 1
ATOM 525 N N . ALA A 1 96 ? -28.678 12.856 -17.132 1.00 25.66 108 ALA A N 1
ATOM 526 C CA . ALA A 1 96 ? -30.131 12.873 -17.183 1.00 23.98 108 ALA A CA 1
ATOM 527 C C . ALA A 1 96 ? -30.595 11.800 -18.155 1.00 32.66 108 ALA A C 1
ATOM 528 O O . ALA A 1 96 ? -30.033 11.656 -19.246 1.00 30.28 108 ALA A O 1
ATOM 530 N N . PHE A 1 97 ? -31.614 11.043 -17.758 1.00 31.38 109 PHE A N 1
ATOM 531 C CA . PHE A 1 97 ? -32.147 9.993 -18.614 1.00 33.30 109 PHE A CA 1
ATOM 532 C C . PHE A 1 97 ? -33.034 10.598 -19.693 1.00 32.95 109 PHE A C 1
ATOM 533 O O . PHE A 1 97 ? -33.917 11.410 -19.401 1.00 32.24 109 PHE A O 1
ATOM 541 N N . ASP A 1 98 ? -32.795 10.201 -20.942 1.00 29.79 110 ASP A N 1
ATOM 542 C CA . ASP A 1 98 ? -33.618 10.626 -22.069 1.00 33.62 110 ASP A CA 1
ATOM 543 C C . ASP A 1 98 ? -34.441 9.431 -22.526 1.00 36.27 110 ASP A C 1
ATOM 544 O O . ASP A 1 98 ? -33.906 8.523 -23.181 1.00 32.36 110 ASP A O 1
ATOM 549 N N . PRO A 1 99 ? -35.738 9.377 -22.209 1.00 36.80 111 PRO A N 1
ATOM 550 C CA . PRO A 1 99 ? -36.526 8.186 -22.569 1.00 37.62 111 PRO A CA 1
ATOM 551 C C . PRO A 1 99 ? -36.675 7.987 -24.067 1.00 36.87 111 PRO A C 1
ATOM 552 O O . PRO A 1 99 ? -36.795 6.841 -24.519 1.00 35.46 111 PRO A O 1
ATOM 556 N N . ALA A 1 100 ? -36.678 9.067 -24.853 1.00 35.52 112 ALA A N 1
ATOM 557 C CA . ALA A 1 100 ? -36.775 8.920 -26.301 1.00 35.90 112 ALA A CA 1
ATOM 558 C C . ALA A 1 100 ? -35.539 8.242 -26.879 1.00 34.74 112 ALA A C 1
ATOM 559 O O . ALA A 1 100 ? -35.648 7.476 -27.844 1.00 34.43 112 ALA A O 1
ATOM 561 N N . GLN A 1 101 ? -34.364 8.505 -26.309 1.00 31.23 113 GLN A N 1
ATOM 562 C CA . GLN A 1 101 ? -33.128 7.874 -26.751 1.00 32.46 113 GLN A CA 1
ATOM 563 C C . GLN A 1 101 ? -32.834 6.564 -26.034 1.00 32.79 113 GLN A C 1
ATOM 564 O O . GLN A 1 101 ? -32.001 5.789 -26.517 1.00 36.42 113 GLN A O 1
ATOM 570 N N . ASP A 1 102 ? -33.501 6.301 -24.911 1.00 38.27 114 ASP A N 1
ATOM 571 C CA . ASP A 1 102 ? -33.152 5.199 -24.016 1.00 37.96 114 ASP A CA 1
ATOM 572 C C . ASP A 1 102 ? -31.662 5.247 -23.686 1.00 32.00 114 ASP A C 1
ATOM 573 O O . ASP A 1 102 ? -30.931 4.262 -23.810 1.00 35.87 114 ASP A O 1
ATOM 578 N N . ASP A 1 103 ? -31.213 6.429 -23.275 1.00 28.62 115 ASP A N 1
ATOM 579 C CA . ASP A 1 103 ? -29.808 6.666 -22.982 1.00 27.97 115 ASP A CA 1
ATOM 580 C C . ASP A 1 103 ? -29.719 7.814 -21.988 1.00 28.19 115 ASP A C 1
ATOM 581 O O . ASP A 1 103 ? -30.713 8.477 -21.685 1.00 27.02 115 ASP A O 1
ATOM 586 N N . PHE A 1 104 ? -28.510 8.043 -21.483 1.00 26.43 116 PHE A N 1
ATOM 587 C CA . PHE A 1 104 ? -28.256 9.060 -20.472 1.00 28.25 116 PHE A CA 1
ATOM 588 C C . PHE A 1 104 ? -27.323 10.117 -21.043 1.00 32.63 116 PHE A C 1
ATOM 589 O O . PHE A 1 104 ? -26.313 9.784 -21.671 1.00 30.10 116 PHE A O 1
ATOM 597 N N . ILE A 1 105 ? -27.665 11.387 -20.827 1.00 25.21 117 ILE A N 1
ATOM 598 C CA . ILE A 1 105 ? -26.958 12.519 -21.419 1.00 29.03 117 ILE A CA 1
ATOM 599 C C . ILE A 1 105 ? -26.199 13.246 -20.317 1.00 27.30 117 ILE A C 1
ATOM 600 O O . ILE A 1 105 ? -26.758 13.521 -19.248 1.00 27.21 117 ILE A O 1
ATOM 605 N N . ARG A 1 106 ? -24.932 13.559 -20.578 1.00 24.35 118 ARG A N 1
ATOM 606 C CA . ARG A 1 106 ? -24.106 14.325 -19.646 1.00 25.71 118 ARG A CA 1
ATOM 607 C C . ARG A 1 106 ? -24.578 15.774 -19.640 1.00 23.79 118 ARG A C 1
ATOM 608 O O . ARG A 1 106 ? -24.259 16.546 -20.545 1.00 31.28 118 ARG A O 1
ATOM 616 N N . THR A 1 107 ? -25.343 16.151 -18.616 1.00 25.31 119 THR A N 1
ATOM 617 C CA . THR A 1 107 ? -25.849 17.514 -18.496 1.00 26.97 119 THR A CA 1
ATOM 618 C C . THR A 1 107 ? -24.857 18.458 -17.830 1.00 28.47 119 THR A C 1
ATOM 619 O O . THR A 1 107 ? -24.900 19.668 -18.081 1.00 28.40 119 THR A O 1
ATOM 623 N N . THR A 1 108 ? -23.979 17.936 -16.977 1.00 25.98 120 THR A N 1
ATOM 624 C CA . THR A 1 108 ? -22.872 18.707 -16.431 1.00 22.12 120 THR A CA 1
ATOM 625 C C . THR A 1 108 ? -21.767 17.735 -16.038 1.00 25.40 120 THR A C 1
ATOM 626 O O . THR A 1 108 ? -22.038 16.677 -15.464 1.00 29.85 120 THR A O 1
ATOM 630 N N . THR A 1 109 ? -20.529 18.087 -16.373 1.00 21.88 121 THR A N 1
ATOM 631 C CA . THR A 1 109 ? -19.414 17.183 -16.135 1.00 24.80 121 THR A CA 1
ATOM 632 C C . THR A 1 109 ? -18.120 17.977 -16.071 1.00 25.30 121 THR A C 1
ATOM 633 O O . THR A 1 109 ? -18.008 19.057 -16.655 1.00 22.00 121 THR A O 1
ATOM 637 N N . SER A 1 110 ? -17.148 17.430 -15.344 1.00 27.84 122 SER A N 1
ATOM 638 C CA . SER A 1 110 ? -15.804 17.987 -15.310 1.00 29.90 122 SER A CA 1
ATOM 639 C C . SER A 1 110 ? -14.918 17.444 -16.423 1.00 24.17 122 SER A C 1
ATOM 640 O O . SER A 1 110 ? -13.840 17.997 -16.665 1.00 25.46 122 SER A O 1
ATOM 643 N N . ILE A 1 111 ? -15.352 16.382 -17.103 1.00 24.31 123 ILE A N 1
ATOM 644 C CA . ILE A 1 111 ? -14.558 15.779 -18.164 1.00 26.43 123 ILE A CA 1
ATOM 645 C C . ILE A 1 111 ? -14.549 16.693 -19.381 1.00 28.57 123 ILE A C 1
ATOM 646 O O . ILE A 1 111 ? -15.588 17.229 -19.791 1.00 31.19 123 ILE A O 1
ATOM 651 N N . THR A 1 112 ? -13.369 16.876 -19.967 1.00 28.15 124 THR A N 1
ATOM 652 C CA . THR A 1 112 ? -13.189 17.743 -21.119 1.00 32.30 124 THR A CA 1
ATOM 653 C C . THR A 1 112 ? -12.753 16.931 -22.331 1.00 32.09 124 THR A C 1
ATOM 654 O O . THR A 1 112 ? -12.098 15.892 -22.202 1.00 31.71 124 THR A O 1
ATOM 658 N N . LYS A 1 113 ? -13.124 17.417 -23.509 1.00 37.86 125 LYS A N 1
ATOM 659 C CA . LYS A 1 113 ? -12.733 16.792 -24.761 1.00 32.00 125 LYS A CA 1
ATOM 660 C C . LYS A 1 113 ? -11.323 17.225 -25.144 1.00 34.06 125 LYS A C 1
ATOM 661 O O . LYS A 1 113 ? -10.778 18.180 -24.586 1.00 35.00 125 LYS A O 1
ATOM 667 N N . PRO A 1 114 ? -10.694 16.515 -26.087 1.00 37.00 126 PRO A N 1
ATOM 668 C CA . PRO A 1 114 ? -9.337 16.899 -26.516 1.00 40.92 126 PRO A CA 1
ATOM 669 C C . PRO A 1 114 ? -9.200 18.345 -26.962 1.00 41.11 126 PRO A C 1
ATOM 670 O O . PRO A 1 114 ? -8.105 18.909 -26.843 1.00 39.26 126 PRO A O 1
ATOM 674 N N . ASP A 1 115 ? -10.258 18.967 -27.479 1.00 39.80 127 ASP A N 1
ATOM 675 C CA . ASP A 1 115 ? -10.161 20.370 -27.866 1.00 42.54 127 ASP A CA 1
ATOM 676 C C . ASP A 1 115 ? -10.356 21.327 -26.695 1.00 40.48 127 ASP A C 1
ATOM 677 O O . ASP A 1 115 ? -10.384 22.544 -26.909 1.00 39.93 127 ASP A O 1
ATOM 682 N N . GLY A 1 116 ? -10.490 20.812 -25.472 1.00 40.15 128 GLY A N 1
ATOM 683 C CA . GLY A 1 116 ? -10.651 21.641 -24.297 1.00 41.43 128 GLY A CA 1
ATOM 684 C C . GLY A 1 116 ? -12.083 21.899 -23.878 1.00 38.11 128 GLY A C 1
ATOM 685 O O . GLY A 1 116 ? -12.305 22.382 -22.760 1.00 41.46 128 GLY A O 1
ATOM 686 N N . SER A 1 117 ? -13.058 21.593 -24.728 1.00 40.27 129 SER A N 1
ATOM 687 C CA . SER A 1 117 ? -14.450 21.878 -24.419 1.00 34.59 129 SER A CA 1
ATOM 688 C C . SER A 1 117 ? -15.009 20.857 -23.436 1.00 37.69 129 SER A C 1
ATOM 689 O O . SER A 1 117 ? -14.545 19.716 -23.355 1.00 30.28 129 SER A O 1
ATOM 692 N N . ARG A 1 118 ? -16.028 21.281 -22.695 1.00 27.68 130 ARG A N 1
ATOM 693 C CA . ARG A 1 118 ? -16.656 20.414 -21.709 1.00 34.64 130 ARG A CA 1
ATOM 694 C C . ARG A 1 118 ? -17.489 19.341 -22.402 1.00 29.55 130 ARG A C 1
ATOM 695 O O . ARG A 1 118 ? -18.225 19.620 -23.351 1.00 31.26 130 ARG A O 1
ATOM 703 N N . ALA A 1 119 ? -17.378 18.105 -21.912 1.00 26.31 131 ALA A N 1
ATOM 704 C CA . ALA A 1 119 ? -18.020 16.964 -22.556 1.00 26.01 131 ALA A CA 1
ATOM 705 C C . ALA A 1 119 ? -19.524 16.922 -22.307 1.00 24.66 131 ALA A C 1
ATOM 706 O O . ALA A 1 119 ? -20.121 15.841 -22.264 1.00 24.66 131 ALA A O 1
ATOM 708 N N . VAL A 1 120 ? -20.146 18.090 -22.142 1.00 24.00 132 VAL A N 1
ATOM 709 C CA A VAL A 1 120 ? -21.591 18.158 -21.969 0.55 24.21 132 VAL A CA 1
ATOM 710 C CA B VAL A 1 120 ? -21.590 18.149 -21.966 0.45 26.15 132 VAL A CA 1
ATOM 711 C C . VAL A 1 120 ? -22.278 17.779 -23.276 1.00 30.64 132 VAL A C 1
ATOM 712 O O . VAL A 1 120 ? -21.795 18.100 -24.370 1.00 24.57 132 VAL A O 1
ATOM 719 N N . GLY A 1 121 ? -23.402 17.074 -23.169 1.00 28.43 133 GLY A N 1
ATOM 720 C CA . GLY A 1 121 ? -24.167 16.690 -24.334 1.00 32.63 133 GLY A CA 1
ATOM 721 C C . GLY A 1 121 ? -23.816 15.343 -24.924 1.00 33.70 133 GLY A C 1
ATOM 722 O O . GLY A 1 121 ? -24.502 14.897 -25.853 1.00 32.43 133 GLY A O 1
ATOM 723 N N . THR A 1 122 ? -22.771 14.688 -24.433 1.00 31.03 134 THR A N 1
ATOM 724 C CA . THR A 1 122 ? -22.448 13.339 -24.867 1.00 30.78 134 THR A CA 1
ATOM 725 C C . THR A 1 122 ? -23.282 12.329 -24.088 1.00 31.03 134 THR A C 1
ATOM 726 O O . THR A 1 122 ? -23.847 12.633 -23.035 1.00 34.41 134 THR A O 1
ATOM 730 N N . ASN A 1 123 ? -23.356 11.116 -24.623 1.00 30.24 135 ASN A N 1
ATOM 731 C CA . ASN A 1 123 ? -24.199 10.071 -24.066 1.00 33.26 135 ASN A CA 1
ATOM 732 C C . ASN A 1 123 ? -23.362 9.020 -23.349 1.00 31.41 135 ASN A C 1
ATOM 733 O O . ASN A 1 123 ? -22.172 8.841 -23.623 1.00 27.63 135 ASN A O 1
ATOM 738 N N . LEU A 1 124 ? -24.011 8.326 -22.412 1.00 25.16 136 LEU A N 1
ATOM 739 C CA . LEU A 1 124 ? -23.374 7.191 -21.752 1.00 32.06 136 LEU A CA 1
ATOM 740 C C . LEU A 1 124 ? -23.135 6.054 -22.737 1.00 31.35 136 LEU A C 1
ATOM 741 O O . LEU A 1 124 ? -22.042 5.478 -22.784 1.00 31.89 136 LEU A O 1
ATOM 746 N N . GLY A 1 125 ? -24.146 5.721 -23.535 1.00 31.45 137 GLY A N 1
ATOM 747 C CA . GLY A 1 125 ? -24.036 4.644 -24.499 1.00 34.15 137 GLY A CA 1
ATOM 748 C C . GLY A 1 125 ? -24.528 3.322 -23.951 1.00 34.98 137 GLY A C 1
ATOM 749 O O . GLY A 1 125 ? -24.196 2.950 -22.822 1.00 36.00 137 GLY A O 1
ATOM 750 N N . GLN A 1 126 ? -25.322 2.597 -24.743 1.00 34.87 138 GLN A N 1
ATOM 751 C CA A GLN A 1 126 ? -25.846 1.309 -24.302 0.58 36.28 138 GLN A CA 1
ATOM 752 C CA B GLN A 1 126 ? -25.841 1.315 -24.286 0.42 36.10 138 GLN A CA 1
ATOM 753 C C . GLN A 1 126 ? -24.740 0.276 -24.105 1.00 35.59 138 GLN A C 1
ATOM 754 O O . GLN A 1 126 ? -24.950 -0.712 -23.393 1.00 38.33 138 GLN A O 1
ATOM 765 N N . ASP A 1 127 ? -23.568 0.487 -24.703 1.00 36.25 139 ASP A N 1
ATOM 766 C CA . ASP A 1 127 ? -22.446 -0.432 -24.559 1.00 39.15 139 ASP A CA 1
ATOM 767 C C . ASP A 1 127 ? -21.593 -0.147 -23.329 1.00 40.36 139 ASP A C 1
ATOM 768 O O . ASP A 1 127 ? -20.628 -0.878 -23.081 1.00 39.58 139 ASP A O 1
ATOM 773 N N . SER A 1 128 ? -21.912 0.891 -22.561 1.00 29.64 140 SER A N 1
ATOM 774 C CA . SER A 1 128 ? -21.174 1.164 -21.336 1.00 40.89 140 SER A CA 1
ATOM 775 C C . SER A 1 128 ? -21.488 0.107 -20.285 1.00 35.51 140 SER A C 1
ATOM 776 O O . SER A 1 128 ? -22.632 -0.336 -20.150 1.00 32.51 140 SER A O 1
ATOM 779 N N . LYS A 1 129 ? -20.459 -0.301 -19.537 1.00 28.29 141 LYS A N 1
ATOM 780 C CA . LYS A 1 129 ? -20.647 -1.302 -18.491 1.00 35.34 141 LYS A CA 1
ATOM 781 C C . LYS A 1 129 ? -21.614 -0.838 -17.412 1.00 34.35 141 LYS A C 1
ATOM 782 O O . LYS A 1 129 ? -22.162 -1.673 -16.684 1.00 30.89 141 LYS A O 1
ATOM 788 N N . ALA A 1 130 ? -21.834 0.470 -17.291 1.00 30.19 142 ALA A N 1
ATOM 789 C CA . ALA A 1 130 ? -22.763 0.998 -16.304 1.00 27.74 142 ALA A CA 1
ATOM 790 C C . ALA A 1 130 ? -24.203 1.024 -16.792 1.00 39.21 142 ALA A C 1
ATOM 791 O O . ALA A 1 130 ? -25.106 1.232 -15.977 1.00 35.47 142 ALA A O 1
ATOM 793 N N . PHE A 1 131 ? -24.442 0.808 -18.087 1.00 32.29 143 PHE A N 1
ATOM 794 C CA . PHE A 1 131 ? -25.777 1.022 -18.638 1.00 29.78 143 PHE A CA 1
ATOM 795 C C . PHE A 1 131 ? -26.790 0.049 -18.044 1.00 26.47 143 PHE A C 1
ATOM 796 O O . PHE A 1 131 ? -27.788 0.465 -17.444 1.00 35.75 143 PHE A O 1
ATOM 804 N N . ALA A 1 132 ? -26.555 -1.252 -18.208 1.00 30.98 144 ALA A N 1
ATOM 805 C CA . ALA A 1 132 ? -27.512 -2.239 -17.713 1.00 34.61 144 ALA A CA 1
ATOM 806 C C . ALA A 1 132 ? -27.694 -2.204 -16.198 1.00 36.80 144 ALA A C 1
ATOM 807 O O . ALA A 1 132 ? -28.849 -2.313 -15.747 1.00 34.82 144 ALA A O 1
ATOM 809 N N . PRO A 1 133 ? -26.649 -2.074 -15.368 1.00 35.11 145 PRO A N 1
ATOM 810 C CA . PRO A 1 133 ? -26.904 -1.933 -13.920 1.00 36.56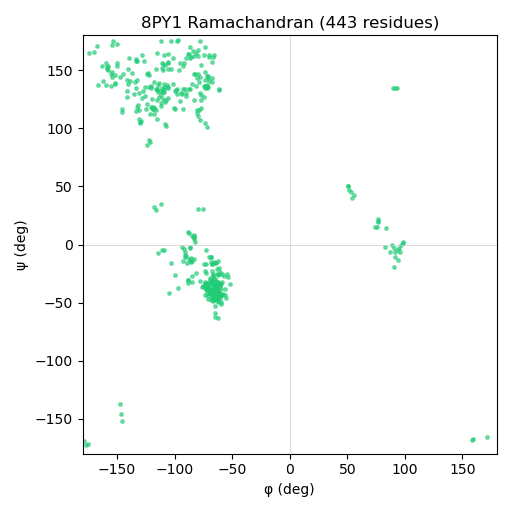 145 PRO A CA 1
ATOM 811 C C . PRO A 1 133 ? -27.751 -0.721 -13.569 1.00 34.27 145 PRO A C 1
ATOM 812 O O . PRO A 1 133 ? -28.666 -0.828 -12.742 1.00 35.37 145 PRO A O 1
ATOM 816 N N . ILE A 1 134 ? -27.468 0.437 -14.174 1.00 35.21 146 ILE A N 1
ATOM 817 C CA . ILE A 1 134 ? -28.245 1.641 -13.886 1.00 33.14 146 ILE A CA 1
ATOM 818 C C . ILE A 1 134 ? -29.705 1.443 -14.270 1.00 35.19 146 ILE A C 1
ATOM 819 O O . ILE A 1 134 ? -30.615 1.837 -13.531 1.00 32.56 146 ILE A O 1
ATOM 824 N N . LYS A 1 135 ? -29.951 0.830 -15.431 1.00 31.78 147 LYS A N 1
ATOM 825 C CA . LYS A 1 135 ? -31.324 0.577 -15.857 1.00 37.01 147 LYS A CA 1
ATOM 826 C C . LYS A 1 135 ? -32.062 -0.318 -14.871 1.00 33.65 147 LYS A C 1
ATOM 827 O O . LYS A 1 135 ? -33.269 -0.151 -14.664 1.00 36.87 147 LYS A O 1
ATOM 833 N N . ALA A 1 136 ? -31.360 -1.263 -14.249 1.00 38.80 148 ALA A N 1
ATOM 834 C CA . ALA A 1 136 ? -31.967 -2.113 -13.234 1.00 40.28 148 ALA A CA 1
ATOM 835 C C . ALA A 1 136 ? -31.993 -1.464 -11.856 1.00 35.73 148 ALA A C 1
ATOM 836 O O . ALA A 1 136 ? -32.373 -2.127 -10.886 1.00 38.38 148 ALA A O 1
ATOM 838 N N . GLY A 1 137 ? -31.608 -0.193 -11.748 1.00 34.90 149 GLY A N 1
ATOM 839 C CA . GLY A 1 137 ? -31.597 0.485 -10.468 1.00 43.26 149 GLY A CA 1
ATOM 840 C C . GLY A 1 137 ? -30.443 0.120 -9.566 1.00 38.10 149 GLY A C 1
ATOM 841 O O . GLY A 1 137 ? -30.537 0.311 -8.350 1.00 39.53 149 GLY A O 1
ATOM 842 N N . LYS A 1 138 ? -29.351 -0.391 -10.124 1.00 42.05 150 LYS A N 1
ATOM 843 C CA A LYS A 1 138 ? -28.198 -0.827 -9.354 0.47 36.91 150 LYS A CA 1
ATOM 844 C CA B LYS A 1 138 ? -28.200 -0.826 -9.349 0.53 36.90 150 LYS A CA 1
ATOM 845 C C . LYS A 1 138 ? -27.033 0.134 -9.546 1.00 36.16 150 LYS A C 1
ATOM 846 O O . LYS A 1 138 ? -26.939 0.835 -10.558 1.00 37.77 150 LYS A O 1
ATOM 857 N N . THR A 1 139 ? -26.145 0.157 -8.558 1.00 35.85 151 THR A N 1
ATOM 858 C CA . THR A 1 139 ? -24.945 0.977 -8.606 1.00 39.15 151 THR A CA 1
ATOM 859 C C . THR A 1 139 ? -23.814 0.170 -9.228 1.00 34.79 151 THR A C 1
ATOM 860 O O . THR A 1 139 ? -23.535 -0.952 -8.794 1.00 37.50 151 THR A O 1
ATOM 864 N N . TYR A 1 140 ? -23.174 0.733 -10.248 1.00 37.29 152 TYR A N 1
ATOM 865 C CA . TYR A 1 140 ? -22.041 0.085 -10.891 1.00 35.20 152 TYR A CA 1
ATOM 866 C C . TYR A 1 140 ? -20.744 0.594 -10.280 1.00 31.92 152 TYR A C 1
ATOM 867 O O . TYR A 1 140 ? -20.536 1.807 -10.169 1.00 26.54 152 TYR A O 1
ATOM 876 N N . LEU A 1 141 ? -19.875 -0.336 -9.894 1.00 29.58 153 LEU A N 1
ATOM 877 C CA . LEU A 1 141 ? -18.552 -0.018 -9.373 1.00 31.59 153 LEU A CA 1
ATOM 878 C C . LEU A 1 141 ? -17.540 -0.886 -10.103 1.00 32.58 153 LEU A C 1
ATOM 879 O O . LEU A 1 141 ? -17.583 -2.116 -9.993 1.00 36.27 153 LEU A O 1
ATOM 884 N N . GLY A 1 142 ? -16.649 -0.256 -10.853 1.00 38.98 154 GLY A N 1
ATOM 885 C CA . GLY A 1 142 ? -15.644 -0.991 -11.589 1.00 33.64 154 GLY A CA 1
ATOM 886 C C . GLY A 1 142 ? -15.099 -0.160 -12.734 1.00 35.66 154 GLY A C 1
ATOM 887 O O . GLY A 1 142 ? -15.323 1.047 -12.818 1.00 30.93 154 GLY A O 1
ATOM 888 N N . LYS A 1 143 ? -14.378 -0.846 -13.615 1.00 35.86 155 LYS A N 1
ATOM 889 C CA A LYS A 1 143 ? -13.787 -0.189 -14.771 0.54 38.05 155 LYS A CA 1
ATOM 890 C CA B LYS A 1 143 ? -13.789 -0.190 -14.773 0.46 38.05 155 LYS A CA 1
ATOM 891 C C . LYS A 1 143 ? -14.857 0.157 -15.801 1.00 35.79 155 LYS A C 1
ATOM 892 O O . LYS A 1 143 ? -15.860 -0.545 -15.952 1.00 37.24 155 LYS A O 1
ATOM 903 N N . ALA A 1 144 ? -14.626 1.254 -16.516 1.00 35.31 156 ALA A N 1
ATOM 904 C CA . ALA A 1 144 ? -15.543 1.704 -17.552 1.00 32.23 156 ALA A CA 1
ATOM 905 C C . ALA A 1 144 ? -14.790 2.621 -18.502 1.00 33.01 156 ALA A C 1
ATOM 906 O O . ALA A 1 144 ? -13.829 3.289 -18.110 1.00 31.09 156 ALA A O 1
ATOM 908 N N . ASP A 1 145 ? -15.235 2.640 -19.756 1.00 34.51 157 ASP A N 1
ATOM 909 C CA . ASP A 1 145 ? -14.658 3.497 -20.782 1.00 30.34 157 ASP A CA 1
ATOM 910 C C . ASP A 1 145 ? -15.514 4.746 -20.933 1.00 27.49 157 ASP A C 1
ATOM 911 O O . ASP A 1 145 ? -16.744 4.656 -21.001 1.00 30.76 157 ASP A O 1
ATOM 916 N N . ILE A 1 146 ? -14.865 5.905 -20.981 1.00 28.35 158 ILE A N 1
ATOM 917 C CA . ILE A 1 146 ? -15.546 7.192 -21.078 1.00 30.15 158 ILE A CA 1
ATOM 918 C C . ILE A 1 146 ? -14.905 7.968 -22.218 1.00 30.21 158 ILE A C 1
ATOM 919 O O . ILE A 1 146 ? -13.791 8.486 -22.072 1.00 30.39 158 ILE A O 1
ATOM 924 N N . LEU A 1 147 ? -15.605 8.045 -23.351 1.00 33.50 159 LEU A N 1
ATOM 925 C CA . LEU A 1 147 ? -15.137 8.784 -24.524 1.00 31.90 159 LEU A CA 1
ATOM 926 C C . LEU A 1 147 ? -13.755 8.307 -24.965 1.00 37.05 159 LEU A C 1
ATOM 927 O O . LEU A 1 147 ? -12.873 9.102 -25.298 1.00 31.23 159 LEU A O 1
ATOM 932 N N . GLY A 1 148 ? -13.566 6.990 -24.962 1.00 32.90 160 GLY A N 1
ATOM 933 C CA . GLY A 1 148 ? -12.339 6.387 -25.432 1.00 33.48 160 GLY A CA 1
ATOM 934 C C . GLY A 1 148 ? -11.267 6.178 -24.385 1.00 37.83 160 GLY A C 1
ATOM 935 O O . GLY A 1 148 ? -10.219 5.605 -24.707 1.00 35.84 160 GLY A O 1
ATOM 936 N N . THR A 1 149 ? -11.491 6.613 -23.148 1.00 35.48 161 THR A N 1
ATOM 937 C CA . THR A 1 149 ? -10.499 6.510 -22.087 1.00 35.92 161 THR A CA 1
ATOM 938 C C . THR A 1 149 ? -11.028 5.624 -20.966 1.00 32.39 161 THR A C 1
ATOM 939 O O . THR A 1 149 ? -12.208 5.697 -20.609 1.00 33.72 161 THR A O 1
ATOM 943 N N . SER A 1 150 ? -10.149 4.789 -20.416 1.00 32.23 162 SER A N 1
ATOM 944 C CA . SER A 1 150 ? -10.514 3.868 -19.350 1.00 30.13 162 SER A CA 1
ATOM 945 C C . SER A 1 150 ? -10.445 4.559 -17.993 1.00 37.15 162 SER A C 1
ATOM 946 O O . SER A 1 150 ? -9.515 5.320 -17.713 1.00 30.50 162 SER A O 1
ATOM 949 N N . TYR A 1 151 ? -11.438 4.279 -17.151 1.00 34.27 163 TYR A N 1
ATOM 950 C CA . TYR A 1 151 ? -11.558 4.880 -15.831 1.00 33.04 163 TYR A CA 1
ATOM 951 C C . TYR A 1 151 ? -11.838 3.803 -14.791 1.00 29.87 163 TYR A C 1
ATOM 952 O O . TYR A 1 151 ? -12.324 2.714 -15.106 1.00 28.58 163 TYR A O 1
ATOM 961 N N . TYR A 1 152 ? -11.521 4.126 -13.539 1.00 32.89 164 TYR A N 1
ATOM 962 C CA . TYR A 1 152 ? -12.114 3.458 -12.389 1.00 28.03 164 TYR A CA 1
ATOM 963 C C . TYR A 1 152 ? -13.290 4.307 -11.926 1.00 28.55 164 TYR A C 1
ATOM 964 O O . TYR A 1 152 ? -13.126 5.500 -11.655 1.00 37.87 164 TYR A O 1
ATOM 973 N N . THR A 1 153 ? -14.477 3.705 -11.863 1.00 30.19 165 THR A N 1
ATOM 974 C CA . THR A 1 153 ? -15.704 4.485 -11.782 1.00 29.31 165 THR A CA 1
ATOM 975 C C . THR A 1 153 ? -16.639 3.953 -10.707 1.00 31.29 165 THR A C 1
ATOM 976 O O . THR A 1 153 ? -16.553 2.799 -10.281 1.00 28.03 165 THR A O 1
ATOM 980 N N . ILE A 1 154 ? -17.549 4.831 -10.287 1.00 26.23 166 ILE A N 1
ATOM 981 C CA . ILE A 1 154 ? -18.795 4.457 -9.632 1.00 29.01 166 ILE A CA 1
ATOM 982 C C . ILE A 1 154 ? -19.923 5.213 -10.326 1.00 26.42 166 ILE A C 1
ATOM 983 O O . ILE A 1 154 ? -19.820 6.424 -10.553 1.00 28.50 166 ILE A O 1
ATOM 988 N N . TYR A 1 155 ? -20.975 4.490 -10.706 1.00 26.58 167 TYR A N 1
ATOM 989 C CA . TYR A 1 155 ? -22.174 5.073 -11.296 1.00 27.41 167 TYR A CA 1
ATOM 990 C C . TYR A 1 155 ? -23.351 4.765 -10.382 1.00 29.02 167 TYR A C 1
ATOM 991 O O . TYR A 1 155 ? -23.694 3.595 -10.184 1.00 32.48 167 TYR A O 1
ATOM 1000 N N . ALA A 1 156 ? -23.966 5.809 -9.828 1.00 26.15 168 ALA A N 1
ATOM 1001 C CA . ALA A 1 156 ? -25.108 5.632 -8.945 1.00 30.33 168 ALA A CA 1
ATOM 1002 C C . ALA A 1 156 ? -26.377 6.114 -9.626 1.00 26.64 168 ALA A C 1
ATOM 1003 O O . ALA A 1 156 ? -26.396 7.226 -10.172 1.00 25.65 168 ALA A O 1
ATOM 1005 N N . PRO A 1 157 ? -27.448 5.322 -9.621 1.00 27.79 169 PRO A N 1
ATOM 1006 C CA . PRO A 1 157 ? -28.686 5.762 -10.273 1.00 27.67 169 PRO A CA 1
ATOM 1007 C C . PRO A 1 157 ? -29.370 6.866 -9.484 1.00 30.26 169 PRO A C 1
ATOM 1008 O O . PRO A 1 157 ? -29.332 6.894 -8.252 1.00 27.53 169 PRO A O 1
ATOM 1012 N N . VAL A 1 158 ? -29.992 7.786 -10.215 1.00 27.15 170 VAL A N 1
ATOM 1013 C CA . VAL A 1 158 ? -30.773 8.872 -9.637 1.00 32.12 170 VAL A CA 1
ATOM 1014 C C . VAL A 1 158 ? -32.244 8.579 -9.892 1.00 33.22 170 VAL A C 1
ATOM 1015 O O . VAL A 1 158 ? -32.653 8.374 -11.042 1.00 30.46 170 VAL A O 1
ATOM 1019 N N . PHE A 1 159 ? -33.033 8.550 -8.823 1.00 31.99 171 PHE A N 1
ATOM 1020 C CA . PHE A 1 159 ? -34.449 8.233 -8.895 1.00 29.25 171 PHE A CA 1
ATOM 1021 C C . PHE A 1 159 ? -35.291 9.489 -8.720 1.00 33.89 171 PHE A C 1
ATOM 1022 O O . PHE A 1 159 ? -34.813 10.532 -8.266 1.00 34.77 171 PHE A O 1
ATOM 1030 N N . ASN A 1 160 ? -36.561 9.373 -9.095 1.00 38.87 172 ASN A N 1
ATOM 1031 C CA . ASN A 1 160 ? -37.583 10.316 -8.678 1.00 45.97 172 ASN A CA 1
ATOM 1032 C C . ASN A 1 160 ? -38.412 9.681 -7.563 1.00 32.02 172 ASN A C 1
ATOM 1033 O O . ASN A 1 160 ? -38.231 8.513 -7.212 1.00 32.43 172 ASN A O 1
ATOM 1038 N N . THR A 1 161 ? -39.337 10.458 -6.999 1.00 38.04 173 THR A N 1
ATOM 1039 C CA . THR A 1 161 ? -40.112 9.965 -5.866 1.00 42.32 173 THR A CA 1
ATOM 1040 C C . THR A 1 161 ? -41.078 8.848 -6.243 1.00 43.33 173 THR A C 1
ATOM 1041 O O . THR A 1 161 ? -41.639 8.213 -5.343 1.00 43.63 173 THR A O 1
ATOM 1045 N N . ARG A 1 162 ? -41.284 8.591 -7.532 1.00 35.21 174 ARG A N 1
ATOM 1046 C CA . ARG A 1 162 ? -42.126 7.489 -7.977 1.00 37.47 174 ARG A CA 1
ATOM 1047 C C . ARG A 1 162 ? -41.337 6.215 -8.247 1.00 37.87 174 ARG A C 1
ATOM 1048 O O . ARG A 1 162 ? -41.938 5.192 -8.593 1.00 37.95 174 ARG A O 1
ATOM 1056 N N . GLY A 1 163 ? -40.013 6.249 -8.102 1.00 35.45 175 GLY A N 1
ATOM 1057 C CA . GLY A 1 163 ? -39.191 5.074 -8.293 1.00 37.92 175 GLY A CA 1
ATOM 1058 C C . GLY A 1 163 ? -38.563 4.932 -9.662 1.00 39.80 175 GLY A C 1
ATOM 1059 O O . GLY A 1 163 ? -37.845 3.951 -9.894 1.00 40.76 175 GLY A O 1
ATOM 1060 N N . ASP A 1 164 ? -38.806 5.868 -10.575 1.00 33.95 176 ASP A N 1
ATOM 1061 C CA . ASP A 1 164 ? -38.221 5.795 -11.905 1.00 37.77 176 ASP A CA 1
ATOM 1062 C C . ASP A 1 164 ? -36.773 6.271 -11.885 1.00 37.68 176 ASP A C 1
ATOM 1063 O O . ASP A 1 164 ? -36.402 7.169 -11.125 1.00 41.42 176 ASP A O 1
ATOM 1068 N N . VAL A 1 165 ? -35.954 5.658 -12.735 1.00 37.08 177 VAL A N 1
ATOM 1069 C CA . VAL A 1 165 ? -34.565 6.073 -12.902 1.00 39.63 177 VAL A CA 1
ATOM 1070 C C . VAL A 1 165 ? -34.547 7.283 -13.830 1.00 34.56 177 VAL A C 1
ATOM 1071 O O . VAL A 1 165 ? -34.871 7.173 -15.014 1.00 39.21 177 VAL A O 1
ATOM 1075 N N . THR A 1 166 ? -34.161 8.440 -13.295 1.00 36.33 178 THR A N 1
ATOM 1076 C CA . THR A 1 166 ? -34.188 9.690 -14.041 1.00 28.85 178 THR A CA 1
ATOM 1077 C C . THR A 1 166 ? -32.804 10.240 -14.352 1.00 24.30 178 THR A C 1
ATOM 1078 O O . THR A 1 166 ? -32.703 11.256 -15.048 1.00 30.48 178 THR A O 1
ATOM 1082 N N . GLY A 1 167 ? -31.743 9.613 -13.861 1.00 24.38 179 GLY A N 1
ATOM 1083 C CA . GLY A 1 167 ? -30.412 10.118 -14.135 1.00 24.75 179 GLY A CA 1
ATOM 1084 C C . GLY A 1 167 ? -29.353 9.242 -13.504 1.00 24.20 179 GLY A C 1
ATOM 1085 O O . GLY A 1 167 ? -29.630 8.135 -13.039 1.00 24.98 179 GLY A O 1
ATOM 1086 N N . ILE A 1 168 ? -28.123 9.754 -13.512 1.00 26.91 180 ILE A N 1
ATOM 1087 C CA . ILE A 1 168 ? -26.975 9.068 -12.924 1.00 24.12 180 ILE A CA 1
ATOM 1088 C C . ILE A 1 168 ? -26.086 10.103 -12.250 1.00 28.83 180 ILE A C 1
ATOM 1089 O O . ILE A 1 168 ? -25.908 11.213 -12.759 1.00 25.35 180 ILE A O 1
ATOM 1094 N N . LEU A 1 169 ? -25.528 9.734 -11.099 1.00 23.47 181 LEU A N 1
ATOM 1095 C CA . LEU A 1 169 ? -24.481 10.502 -10.437 1.00 23.97 181 LEU A CA 1
ATOM 1096 C C . LEU A 1 169 ? -23.192 9.692 -10.503 1.00 30.14 181 LEU A C 1
ATOM 1097 O O . LEU A 1 169 ? -23.132 8.575 -9.977 1.00 24.67 181 LEU A O 1
ATOM 1102 N N . PHE A 1 170 ? -22.171 10.249 -11.151 1.00 23.63 182 PHE A N 1
ATOM 1103 C CA . PHE A 1 170 ? -20.938 9.529 -11.430 1.00 28.79 182 PHE A CA 1
ATOM 1104 C C . PHE A 1 170 ? -19.740 10.253 -10.832 1.00 26.49 182 PHE A C 1
ATOM 1105 O O . PHE A 1 170 ? -19.700 11.485 -10.770 1.00 23.39 182 PHE A O 1
ATOM 1113 N N . SER A 1 171 ? -18.761 9.462 -10.397 1.00 25.32 183 SER A N 1
ATOM 1114 C CA . SER A 1 171 ? -17.416 9.935 -10.109 1.00 25.53 183 SER A CA 1
ATOM 1115 C C . SER A 1 171 ? -16.435 8.873 -10.586 1.00 27.35 183 SER A C 1
ATOM 1116 O O . SER A 1 171 ? -16.757 7.683 -10.630 1.00 27.72 183 SER A O 1
ATOM 1119 N N . GLY A 1 172 ? -15.238 9.309 -10.958 1.00 27.18 184 GLY A N 1
ATOM 1120 C CA . GLY A 1 172 ? -14.251 8.376 -11.468 1.00 30.00 184 GLY A CA 1
ATOM 1121 C C . GLY A 1 172 ? -12.919 9.051 -11.709 1.00 28.88 184 GLY A C 1
ATOM 1122 O O . GLY A 1 172 ? -12.816 10.281 -11.762 1.00 27.91 184 GLY A O 1
ATOM 1123 N N . VAL A 1 173 ? -11.896 8.213 -11.866 1.00 30.33 185 VAL A N 1
ATOM 1124 C CA . VAL A 1 173 ? -10.523 8.652 -12.080 1.00 31.00 185 VAL A CA 1
ATOM 1125 C C . VAL A 1 173 ? -9.923 7.832 -13.214 1.00 32.29 185 VAL A C 1
ATOM 1126 O O . VAL A 1 173 ? -10.173 6.626 -13.320 1.00 33.20 185 VAL A O 1
ATOM 1130 N N . LYS A 1 174 ? -9.152 8.495 -14.076 1.00 32.91 186 LYS A N 1
ATOM 1131 C CA A LYS A 1 174 ? -8.512 7.808 -15.190 0.57 37.40 186 LYS A CA 1
ATOM 1132 C CA B LYS A 1 174 ? -8.514 7.808 -15.191 0.43 37.46 186 LYS A CA 1
ATOM 1133 C C . LYS A 1 174 ? -7.569 6.730 -14.675 1.00 38.11 186 LYS A C 1
ATOM 1134 O O . LYS A 1 174 ? -6.794 6.960 -13.743 1.00 38.10 186 LYS A O 1
ATOM 1145 N N . THR A 1 175 ? -7.639 5.542 -15.284 1.00 38.87 187 THR A N 1
ATOM 1146 C CA . THR A 1 175 ? -6.739 4.464 -14.886 1.00 38.55 187 THR A CA 1
ATOM 1147 C C . THR A 1 175 ? -5.284 4.836 -15.133 1.00 45.52 187 THR A C 1
ATOM 1148 O O . THR A 1 175 ? -4.399 4.416 -14.379 1.00 43.88 187 THR A O 1
ATOM 1152 N N . ALA A 1 176 ? -5.018 5.620 -16.183 1.00 44.23 188 ALA A N 1
ATOM 1153 C CA . ALA A 1 176 ? -3.663 6.102 -16.423 1.00 45.70 188 ALA A CA 1
ATOM 1154 C C . ALA A 1 176 ? -3.190 7.017 -15.301 1.00 49.27 188 ALA A C 1
ATOM 1155 O O . ALA A 1 176 ? -1.991 7.058 -14.999 1.00 49.06 188 ALA A O 1
ATOM 1157 N N . THR A 1 177 ? -4.111 7.752 -14.672 1.00 45.80 189 THR A N 1
ATOM 1158 C CA . THR A 1 177 ? -3.747 8.598 -13.539 1.00 47.99 189 THR A CA 1
ATOM 1159 C C . THR A 1 177 ? -3.404 7.756 -12.317 1.00 46.25 189 THR A C 1
ATOM 1160 O O . THR A 1 177 ? -2.397 8.003 -11.643 1.00 46.74 189 THR A O 1
ATOM 1164 N N . VAL A 1 178 ? -4.247 6.769 -12.004 1.00 42.74 190 VAL A N 1
ATOM 1165 C CA . VAL A 1 178 ? -3.915 5.814 -10.950 1.00 42.09 190 VAL A CA 1
ATOM 1166 C C . VAL A 1 178 ? -2.587 5.137 -11.256 1.00 50.57 190 VAL A C 1
ATOM 1167 O O . VAL A 1 178 ? -1.772 4.891 -10.358 1.00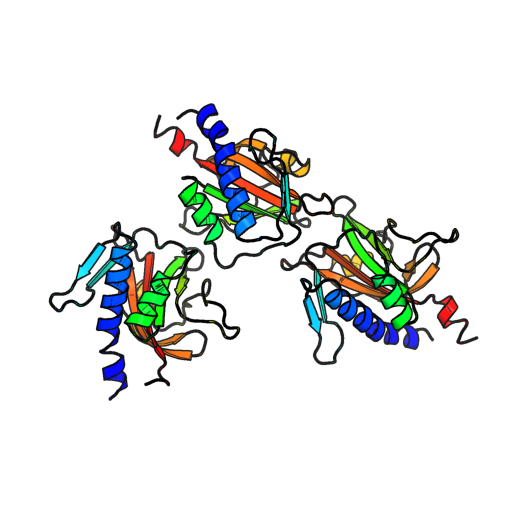 55.02 190 VAL A O 1
ATOM 1171 N N . GLN A 1 179 ? -2.340 4.840 -12.530 1.00 56.99 191 GLN A N 1
ATOM 1172 C CA . GLN A 1 179 ? -1.144 4.085 -12.878 1.00 58.78 191 GLN A CA 1
ATOM 1173 C C . GLN A 1 179 ? 0.112 4.948 -12.829 1.00 61.41 191 GLN A C 1
ATOM 1174 O O . GLN A 1 179 ? 1.178 4.471 -12.422 1.00 56.05 191 GLN A O 1
ATOM 1180 N N . GLU A 1 180 ? 0.008 6.216 -13.230 1.00 62.51 192 GLU A N 1
ATOM 1181 C CA A GLU A 1 180 ? 1.165 7.105 -13.170 0.43 63.86 192 GLU A CA 1
ATOM 1182 C CA B GLU A 1 180 ? 1.175 7.087 -13.171 0.57 63.77 192 GLU A CA 1
ATOM 1183 C C . GLU A 1 180 ? 1.623 7.327 -11.734 1.00 64.16 192 GLU A C 1
ATOM 1184 O O . GLU A 1 180 ? 2.808 7.581 -11.492 1.00 66.03 192 GLU A O 1
ATOM 1195 N N . ALA A 1 181 ? 0.701 7.234 -10.771 1.00 60.25 193 ALA A N 1
ATOM 1196 C CA . ALA A 1 181 ? 1.082 7.366 -9.369 1.00 58.79 193 ALA A CA 1
ATOM 1197 C C . ALA A 1 181 ? 1.768 6.102 -8.872 1.00 56.14 193 ALA A C 1
ATOM 1198 O O . ALA A 1 181 ? 2.694 6.169 -8.055 1.00 62.84 193 ALA A O 1
ATOM 1200 N N . ALA A 1 182 ? 1.324 4.938 -9.351 1.00 57.04 194 ALA A N 1
ATOM 1201 C CA . ALA A 1 182 ? 2.020 3.694 -9.053 1.00 60.04 194 ALA A CA 1
ATOM 1202 C C . ALA A 1 182 ? 3.336 3.584 -9.809 1.00 63.93 194 ALA A C 1
ATOM 1203 O O . ALA A 1 182 ? 4.184 2.765 -9.440 1.00 59.69 194 ALA A O 1
ATOM 1205 N N . ASN A 1 183 ? 3.524 4.390 -10.848 1.00 79.48 195 ASN A N 1
ATOM 1206 C CA . ASN A 1 183 ? 4.747 4.361 -11.636 1.00 79.30 195 ASN A CA 1
ATOM 1207 C C . ASN A 1 183 ? 5.708 5.458 -11.188 1.00 81.46 195 ASN A C 1
ATOM 1208 O O . ASN A 1 183 ? 6.907 5.393 -11.455 1.00 83.48 195 ASN A O 1
ATOM 1213 N N . ASP B 1 27 ? -74.987 20.577 -22.858 1.00 79.65 39 ASP B N 1
ATOM 1214 C CA . ASP B 1 27 ? -75.950 20.745 -23.940 1.00 81.60 39 ASP B CA 1
ATOM 1215 C C . ASP B 1 27 ? -75.591 19.880 -25.144 1.00 79.69 39 ASP B C 1
ATOM 1216 O O . ASP B 1 27 ? -76.107 18.774 -25.302 1.00 79.99 39 ASP B O 1
ATOM 1221 N N . THR B 1 28 ? -74.704 20.391 -25.991 1.00 72.51 40 THR B N 1
ATOM 1222 C CA . THR B 1 28 ? -74.271 19.706 -27.199 1.00 64.47 40 THR B CA 1
ATOM 1223 C C . THR B 1 28 ? -72.807 19.296 -27.071 1.00 59.45 40 THR B C 1
ATOM 1224 O O . THR B 1 28 ? -72.127 19.616 -26.091 1.00 55.21 40 THR B O 1
ATOM 1228 N N . ALA B 1 29 ? -72.325 18.575 -28.085 1.00 56.81 41 ALA B N 1
ATOM 1229 C CA . ALA B 1 29 ? -70.936 18.126 -28.082 1.00 56.05 41 ALA B CA 1
ATOM 1230 C C . ALA B 1 29 ? -69.977 19.305 -28.184 1.00 53.75 41 ALA B C 1
ATOM 1231 O O . ALA B 1 29 ? -69.017 19.405 -27.412 1.00 55.43 41 ALA B O 1
ATOM 1233 N N . SER B 1 30 ? -70.224 20.213 -29.133 1.00 47.51 42 SER B N 1
ATOM 1234 C CA . SER B 1 30 ? -69.360 21.379 -29.283 1.00 53.03 42 SER B CA 1
ATOM 1235 C C . SER B 1 30 ? -69.415 22.270 -28.049 1.00 52.37 42 SER B C 1
ATOM 1236 O O . SER B 1 30 ? -68.403 22.862 -27.655 1.00 46.73 42 SER B O 1
ATOM 1239 N N . THR B 1 31 ? -70.589 22.376 -27.423 1.00 50.50 43 THR B N 1
ATOM 1240 C CA . THR B 1 31 ? -70.718 23.186 -26.216 1.00 49.18 43 THR B CA 1
ATOM 1241 C C . THR B 1 31 ? -69.900 22.598 -25.073 1.00 48.63 43 THR B C 1
ATOM 1242 O O . THR B 1 31 ? -69.158 23.314 -24.390 1.00 45.84 43 THR B O 1
ATOM 1246 N N . ALA B 1 32 ? -70.022 21.287 -24.852 1.00 48.69 44 ALA B N 1
ATOM 1247 C CA . ALA B 1 32 ? -69.278 20.651 -23.771 1.00 49.61 44 ALA B CA 1
ATOM 1248 C C . ALA B 1 32 ? -67.778 20.689 -24.036 1.00 47.56 44 ALA B C 1
ATOM 1249 O O . ALA B 1 32 ? -66.980 20.865 -23.107 1.00 46.58 44 ALA B O 1
ATOM 1251 N N . LEU B 1 33 ? -67.376 20.533 -25.299 1.00 46.30 45 LEU B N 1
ATOM 1252 C CA . LEU B 1 33 ? -65.954 20.555 -25.627 1.00 45.10 45 LEU B CA 1
ATOM 1253 C C . LEU B 1 33 ? -65.383 21.963 -25.514 1.00 46.12 45 LEU B C 1
ATOM 1254 O O . LEU B 1 33 ? -64.233 22.140 -25.096 1.00 46.62 45 LEU B O 1
ATOM 1259 N N . LYS B 1 34 ? -66.171 22.974 -25.887 1.00 47.20 46 LYS B N 1
ATOM 1260 C CA . LYS B 1 34 ? -65.748 24.357 -25.691 1.00 50.97 46 LYS B CA 1
ATOM 1261 C C . LYS B 1 34 ? -65.545 24.662 -24.212 1.00 48.00 46 LYS B C 1
ATOM 1262 O O . LYS B 1 34 ? -64.645 25.425 -23.842 1.00 47.86 46 LYS B O 1
ATOM 1268 N N . TYR B 1 35 ? -66.371 24.064 -23.349 1.00 46.77 47 TYR B N 1
ATOM 1269 C CA . TYR B 1 35 ? -66.246 24.292 -21.914 1.00 45.34 47 TYR B CA 1
ATOM 1270 C C . TYR B 1 35 ? -64.947 23.723 -21.356 1.00 45.14 47 TYR B C 1
ATOM 1271 O O . TYR B 1 35 ? -64.454 24.205 -20.330 1.00 44.10 47 TYR B O 1
ATOM 1280 N N . GLN B 1 36 ? -64.377 22.711 -22.017 1.00 41.03 48 GLN B N 1
ATOM 1281 C CA . GLN B 1 36 ? -63.187 22.052 -21.485 1.00 39.89 48 GLN B CA 1
ATOM 1282 C C . GLN B 1 36 ? -61.998 23.001 -21.395 1.00 42.48 48 GLN B C 1
ATOM 1283 O O . GLN B 1 36 ? -61.095 22.785 -20.578 1.00 49.78 48 GLN B O 1
ATOM 1289 N N . HIS B 1 37 ? -61.973 24.050 -22.221 1.00 41.24 49 HIS B N 1
ATOM 1290 C CA . HIS B 1 37 ? -60.919 25.052 -22.099 1.00 42.84 49 HIS B CA 1
ATOM 1291 C C . HIS B 1 37 ? -61.016 25.790 -20.771 1.00 44.93 49 HIS B C 1
ATOM 1292 O O . HIS B 1 37 ? -59.996 26.068 -20.130 1.00 46.62 49 HIS B O 1
ATOM 1299 N N . SER B 1 38 ? -62.237 26.116 -20.343 1.00 45.27 50 SER B N 1
ATOM 1300 C CA . SER B 1 38 ? -62.416 26.750 -19.042 1.00 51.79 50 SER B CA 1
ATOM 1301 C C . SER B 1 38 ? -62.065 25.792 -17.911 1.00 47.07 50 SER B C 1
ATOM 1302 O O . SER B 1 38 ? -61.455 26.196 -16.914 1.00 48.14 50 SER B O 1
ATOM 1305 N N . ALA B 1 39 ? -62.438 24.517 -18.049 1.00 43.79 51 ALA B N 1
ATOM 1306 C CA . ALA B 1 39 ? -62.122 23.537 -17.015 1.00 44.29 51 ALA B CA 1
ATOM 1307 C C . ALA B 1 39 ? -60.618 23.328 -16.894 1.00 46.58 51 ALA B C 1
ATOM 1308 O O . ALA B 1 39 ? -60.098 23.130 -15.789 1.00 40.79 51 ALA B O 1
ATOM 1310 N N . LEU B 1 40 ? -59.901 23.367 -18.020 1.00 39.91 52 LEU B N 1
ATOM 1311 C CA . LEU B 1 40 ? -58.450 23.229 -17.973 1.00 40.24 52 LEU B CA 1
ATOM 1312 C C . LEU B 1 40 ? -57.800 24.418 -17.278 1.00 45.86 52 LEU B C 1
ATOM 1313 O O . LEU B 1 40 ? -56.775 24.258 -16.606 1.00 40.26 52 LEU B O 1
ATOM 1318 N N . ARG B 1 41 ? -58.380 25.610 -17.427 1.00 50.58 53 ARG B N 1
ATOM 1319 C CA . ARG B 1 41 ? -57.889 26.773 -16.694 1.00 52.42 53 ARG B CA 1
ATOM 1320 C C . ARG B 1 41 ? -58.034 26.582 -15.192 1.00 52.16 53 ARG B C 1
ATOM 1321 O O . ARG B 1 41 ? -57.116 26.888 -14.422 1.00 52.46 53 ARG B O 1
ATOM 1329 N N . VAL B 1 42 ? -59.193 26.088 -14.755 1.00 46.62 54 VAL B N 1
ATOM 1330 C CA . VAL B 1 42 ? -59.406 25.835 -13.334 1.00 48.59 54 VAL B CA 1
ATOM 1331 C C . VAL B 1 42 ? -58.427 24.780 -12.834 1.00 46.57 54 VAL B C 1
ATOM 1332 O O . VAL B 1 42 ? -57.808 24.931 -11.774 1.00 44.08 54 VAL B O 1
ATOM 1336 N N . ALA B 1 43 ? -58.255 23.705 -13.609 1.00 41.43 55 ALA B N 1
ATOM 1337 C CA . ALA B 1 43 ? -57.360 22.628 -13.198 1.00 39.61 55 ALA B CA 1
ATOM 1338 C C . ALA B 1 43 ? -55.912 23.096 -13.139 1.00 40.79 55 ALA B C 1
ATOM 1339 O O . ALA B 1 43 ? -55.165 22.714 -12.230 1.00 44.89 55 ALA B O 1
ATOM 1341 N N . SER B 1 44 ? -55.495 23.924 -14.099 1.00 41.02 56 SER B N 1
ATOM 1342 C CA . SER B 1 44 ? -54.106 24.369 -14.133 1.00 42.65 56 SER B CA 1
ATOM 1343 C C . SER B 1 44 ? -53.812 25.362 -13.016 1.00 41.22 56 SER B C 1
ATOM 1344 O O . SER B 1 44 ? -52.752 25.295 -12.382 1.00 43.23 56 SER B O 1
ATOM 1347 N N . ALA B 1 45 ? -54.736 26.291 -12.759 1.00 43.41 57 ALA B N 1
ATOM 1348 C CA . ALA B 1 45 ? -54.520 27.277 -11.705 1.00 46.26 57 ALA B CA 1
ATOM 1349 C C . ALA B 1 45 ? -54.521 26.625 -10.328 1.00 49.50 57 ALA B C 1
ATOM 1350 O O . ALA B 1 45 ? -53.729 27.002 -9.456 1.00 46.74 57 ALA B O 1
ATOM 1352 N N . THR B 1 46 ? -55.404 25.647 -10.112 1.00 48.36 58 THR B N 1
ATOM 1353 C CA . THR B 1 46 ? -55.406 24.919 -8.848 1.00 44.25 58 THR B CA 1
ATOM 1354 C C . THR B 1 46 ? -54.130 24.102 -8.686 1.00 48.42 58 THR B C 1
ATOM 1355 O O . THR B 1 46 ? -53.556 24.044 -7.592 1.00 44.44 58 THR B O 1
ATOM 1359 N N . LEU B 1 47 ? -53.677 23.466 -9.768 1.00 40.29 59 LEU B N 1
ATOM 1360 C CA . LEU B 1 47 ? -52.426 22.717 -9.733 1.00 43.26 59 LEU B CA 1
ATOM 1361 C C . LEU B 1 47 ? -51.247 23.625 -9.412 1.00 43.00 59 LEU B C 1
ATOM 1362 O O . LEU B 1 47 ? -50.359 23.254 -8.633 1.00 48.24 59 LEU B O 1
ATOM 1367 N N . HIS B 1 48 ? -51.222 24.822 -10.002 1.00 45.09 60 HIS B N 1
ATOM 1368 C CA . HIS B 1 48 ? -50.147 25.769 -9.729 1.00 44.09 60 HIS B CA 1
ATOM 1369 C C . HIS B 1 48 ? -50.194 26.281 -8.295 1.00 48.55 60 HIS B C 1
ATOM 1370 O O . HIS B 1 48 ? -49.148 26.590 -7.715 1.00 49.07 60 HIS B O 1
ATOM 1377 N N . ARG B 1 49 ? -51.388 26.376 -7.708 1.00 48.93 61 ARG B N 1
ATOM 1378 C CA . ARG B 1 49 ? -51.487 26.800 -6.315 1.00 49.55 61 ARG B CA 1
ATOM 1379 C C . ARG B 1 49 ? -51.015 25.703 -5.369 1.00 53.08 61 ARG B C 1
ATOM 1380 O O . ARG B 1 49 ? -50.371 25.985 -4.352 1.00 55.28 61 ARG B O 1
ATOM 1388 N N . GLN B 1 50 ? -51.327 24.444 -5.685 1.00 48.42 62 GLN B N 1
ATOM 1389 C CA . GLN B 1 50 ? -50.879 23.344 -4.838 1.00 47.57 62 GLN B CA 1
ATOM 1390 C C . GLN B 1 50 ? -49.386 23.087 -4.989 1.00 49.46 62 GLN B C 1
ATOM 1391 O O . GLN B 1 50 ? -48.721 22.712 -4.016 1.00 56.14 62 GLN B O 1
ATOM 1397 N N . PHE B 1 51 ? -48.842 23.286 -6.190 1.00 49.03 63 PHE B N 1
ATOM 1398 C CA . PHE B 1 51 ? -47.419 23.112 -6.469 1.00 52.38 63 PHE B CA 1
ATOM 1399 C C . PHE B 1 51 ? -46.905 24.425 -7.049 1.00 54.36 63 PHE B C 1
ATOM 1400 O O . PHE B 1 51 ? -46.854 24.596 -8.276 1.00 52.00 63 PHE B O 1
ATOM 1408 N N . PRO B 1 52 ? -46.524 25.381 -6.195 1.00 55.78 64 PRO B N 1
ATOM 1409 C CA . PRO B 1 52 ? -46.106 26.702 -6.699 1.00 57.89 64 PRO B CA 1
ATOM 1410 C C . PRO B 1 52 ? -44.903 26.662 -7.625 1.00 57.58 64 PRO B C 1
ATOM 1411 O O . PRO B 1 52 ? -44.723 27.591 -8.421 1.00 53.29 64 PRO B O 1
ATOM 1415 N N . ASP B 1 53 ? -44.069 25.625 -7.540 1.00 63.57 65 ASP B N 1
ATOM 1416 C CA . ASP B 1 53 ? -42.961 25.431 -8.472 1.00 64.27 65 ASP B CA 1
ATOM 1417 C C . ASP B 1 53 ? -43.407 25.229 -9.912 1.00 64.91 65 ASP B C 1
ATOM 1418 O O . ASP B 1 53 ? -42.562 25.286 -10.813 1.00 64.55 65 ASP B O 1
ATOM 1423 N N . THR B 1 54 ? -44.687 24.959 -10.148 1.00 57.63 66 THR B N 1
ATOM 1424 C CA . THR B 1 54 ? -45.185 24.718 -11.493 1.00 55.11 66 THR B CA 1
ATOM 1425 C C . THR B 1 54 ? -45.114 26.009 -12.312 1.00 55.34 66 THR B C 1
ATOM 1426 O O . THR B 1 54 ? -45.044 27.114 -11.770 1.00 54.10 66 THR B O 1
ATOM 1430 N N . SER B 1 55 ? -45.083 25.860 -13.636 1.00 48.91 67 SER B N 1
ATOM 1431 C CA . SER B 1 55 ? -45.183 26.988 -14.554 1.00 47.40 67 SER B CA 1
ATOM 1432 C C . SER B 1 55 ? -46.312 26.724 -15.538 1.00 49.90 67 SER B C 1
ATOM 1433 O O . SER B 1 55 ? -46.353 25.663 -16.169 1.00 49.33 67 SER B O 1
ATOM 1436 N N . VAL B 1 56 ? -47.224 27.684 -15.663 1.00 48.55 68 VAL B N 1
ATOM 1437 C CA . VAL B 1 56 ? -48.323 27.612 -16.619 1.00 51.87 68 VAL B CA 1
ATOM 1438 C C . VAL B 1 56 ? -48.197 28.789 -17.572 1.00 60.12 68 VAL B C 1
ATOM 1439 O O . VAL B 1 56 ? -48.268 29.949 -17.147 1.00 57.82 68 VAL B O 1
ATOM 1443 N N . GLU B 1 57 ? -48.005 28.494 -18.852 1.00 61.90 69 GLU B N 1
ATOM 1444 C CA . GLU B 1 57 ? -48.011 29.514 -19.889 1.00 65.16 69 GLU B CA 1
ATOM 1445 C C . GLU B 1 57 ? -49.426 29.653 -20.435 1.00 65.22 69 GLU B C 1
ATOM 1446 O O . GLU B 1 57 ? -50.093 28.650 -20.706 1.00 62.61 69 GLU B O 1
ATOM 1452 N N . TRP B 1 58 ? -49.885 30.892 -20.579 1.00 60.65 70 TRP B N 1
ATOM 1453 C CA . TRP B 1 58 ? -51.245 31.178 -21.017 1.00 64.02 70 TRP B CA 1
ATOM 1454 C C . TRP B 1 58 ? -51.229 31.779 -22.414 1.00 65.95 70 TRP B C 1
ATOM 1455 O O . TRP B 1 58 ? -50.431 32.676 -22.703 1.00 62.93 70 TRP B O 1
ATOM 1466 N N . ALA B 1 59 ? -52.113 31.277 -23.274 1.00 69.46 71 ALA B N 1
ATOM 1467 C CA . ALA B 1 59 ? -52.298 31.842 -24.597 1.00 72.23 71 ALA B CA 1
ATOM 1468 C C . ALA B 1 59 ? -52.865 33.258 -24.483 1.00 72.66 71 ALA B C 1
ATOM 1469 O O . ALA B 1 59 ? -53.371 33.648 -23.428 1.00 72.99 71 ALA B O 1
ATOM 1471 N N . PRO B 1 60 ? -52.778 34.058 -25.553 1.00 64.38 72 PRO B N 1
ATOM 1472 C CA . PRO B 1 60 ? -53.316 35.429 -25.482 1.00 63.00 72 PRO B CA 1
ATOM 1473 C C . PRO B 1 60 ? -54.798 35.496 -25.155 1.00 63.30 72 PRO B C 1
ATOM 1474 O O . PRO B 1 60 ? -55.250 36.515 -24.619 1.00 58.73 72 PRO B O 1
ATOM 1478 N N . ASP B 1 61 ? -55.569 34.453 -25.453 1.00 57.44 73 ASP B N 1
ATOM 1479 C CA . ASP B 1 61 ? -56.995 34.432 -25.159 1.00 57.08 73 ASP B CA 1
ATOM 1480 C C . ASP B 1 61 ? -57.307 33.906 -23.761 1.00 62.23 73 ASP B C 1
ATOM 1481 O O . ASP B 1 61 ? -58.476 33.643 -23.458 1.00 61.63 73 ASP B O 1
ATOM 1486 N N . GLY B 1 62 ? -56.295 33.742 -22.909 1.00 61.48 74 GLY B N 1
ATOM 1487 C CA . GLY B 1 62 ? -56.485 33.235 -21.568 1.00 59.36 74 GLY B CA 1
ATOM 1488 C C . GLY B 1 62 ? -56.373 31.732 -21.421 1.00 59.98 74 GLY B C 1
ATOM 1489 O O . GLY B 1 62 ? -56.162 31.251 -20.301 1.00 56.48 74 GLY B O 1
ATOM 1490 N N . ASN B 1 63 ? -56.499 30.974 -22.507 1.00 55.99 75 ASN B N 1
ATOM 1491 C CA . ASN B 1 63 ? -56.462 29.524 -22.407 1.00 57.23 75 ASN B CA 1
ATOM 1492 C C . ASN B 1 63 ? -55.056 29.039 -22.060 1.00 56.70 75 ASN B C 1
ATOM 1493 O O . ASN B 1 63 ? -54.065 29.764 -22.188 1.00 56.79 75 ASN B O 1
ATOM 1498 N N . VAL B 1 64 ? -54.982 27.788 -21.609 1.00 50.14 76 VAL B N 1
ATOM 1499 C CA . VAL B 1 64 ? -53.705 27.212 -21.205 1.00 52.47 76 VAL B CA 1
ATOM 1500 C C . VAL B 1 64 ? -52.883 26.881 -22.442 1.00 52.88 76 VAL B C 1
ATOM 1501 O O . VAL B 1 64 ? -53.351 26.188 -23.355 1.00 45.50 76 VAL B O 1
ATOM 1505 N N . GLN B 1 65 ? -51.649 27.381 -22.477 1.00 50.82 77 GLN B N 1
ATOM 1506 C CA A GLN B 1 65 ? -50.728 27.126 -23.577 0.40 55.47 77 GLN B CA 1
ATOM 1507 C CA B GLN B 1 65 ? -50.727 27.126 -23.577 0.60 55.48 77 GLN B CA 1
ATOM 1508 C C . GLN B 1 65 ? -49.766 25.982 -23.289 1.00 55.60 77 GLN B C 1
ATOM 1509 O O . GLN B 1 65 ? -49.493 25.169 -24.178 1.00 56.41 77 GLN B O 1
ATOM 1520 N N . LYS B 1 66 ? -49.253 25.894 -22.062 1.00 50.12 78 LYS B N 1
ATOM 1521 C CA . LYS B 1 66 ? -48.286 24.867 -21.706 1.00 51.30 78 LYS B CA 1
ATOM 1522 C C . LYS B 1 66 ? -48.221 24.746 -20.190 1.00 47.94 78 LYS B C 1
ATOM 1523 O O . LYS B 1 66 ? -48.281 25.752 -19.479 1.00 49.79 78 LYS B O 1
ATOM 1529 N N . VAL B 1 67 ? -48.101 23.511 -19.706 1.00 46.90 79 VAL B N 1
ATOM 1530 C CA . VAL B 1 67 ? -47.922 23.220 -18.288 1.00 41.49 79 VAL B CA 1
ATOM 1531 C C . VAL B 1 67 ? -46.553 22.583 -18.107 1.00 41.92 79 VAL B C 1
ATOM 1532 O O . VAL B 1 67 ? -46.243 21.571 -18.748 1.00 42.05 79 VAL B O 1
ATOM 1536 N N . VAL B 1 68 ? -45.736 23.172 -17.238 1.00 45.02 80 VAL B N 1
ATOM 1537 C CA . VAL B 1 68 ? -44.371 22.715 -16.999 1.00 44.64 80 VAL B CA 1
ATOM 1538 C C . VAL B 1 68 ? -44.251 22.322 -15.533 1.00 45.69 80 VAL B C 1
ATOM 1539 O O . VAL B 1 68 ? -44.553 23.127 -14.642 1.00 50.29 80 VAL B O 1
ATOM 1543 N N . MET B 1 69 ? -43.806 21.091 -15.284 1.00 44.74 81 MET B N 1
ATOM 1544 C CA . MET B 1 69 ? -43.652 20.577 -13.928 1.00 50.15 81 MET B CA 1
ATOM 1545 C C . MET B 1 69 ? -42.392 19.730 -13.857 1.00 53.86 81 MET B C 1
ATOM 1546 O O . MET B 1 69 ? -42.238 18.779 -14.630 1.00 51.79 81 MET B O 1
ATOM 1551 N N . ASP B 1 70 ? -41.512 20.030 -12.898 1.00 51.91 82 ASP B N 1
ATOM 1552 C CA . ASP B 1 70 ? -40.289 19.206 -12.705 1.00 52.51 82 ASP B CA 1
ATOM 1553 C C . ASP B 1 70 ? -40.486 18.307 -11.488 1.00 53.88 82 ASP B C 1
ATOM 1554 O O . ASP B 1 70 ? -39.718 17.347 -11.337 1.00 47.91 82 ASP B O 1
ATOM 1559 N N . THR B 1 71 ? -41.484 18.624 -10.660 1.00 61.10 83 THR B N 1
ATOM 1560 C CA . THR B 1 71 ? -41.737 17.837 -9.427 1.00 58.12 83 THR B CA 1
ATOM 1561 C C . THR B 1 71 ? -42.755 16.740 -9.725 1.00 61.18 83 THR B C 1
ATOM 1562 O O . THR B 1 71 ? -43.895 17.069 -10.066 1.00 65.17 83 THR B O 1
ATOM 1566 N N . VAL B 1 72 ? -42.345 15.488 -9.602 1.00 68.52 84 VAL B N 1
ATOM 1567 C CA . VAL B 1 72 ? -43.305 14.368 -9.778 1.00 70.60 84 VAL B CA 1
ATOM 1568 C C . VAL B 1 72 ? -44.029 14.180 -8.443 1.00 73.16 84 VAL B C 1
ATOM 1569 O O . VAL B 1 72 ? -43.351 14.061 -7.406 1.00 69.35 84 VAL B O 1
ATOM 1573 N N . PRO B 1 73 ? -45.372 14.219 -8.395 1.00 69.85 85 PRO B N 1
ATOM 1574 C CA . PRO B 1 73 ? -46.068 13.950 -7.150 1.00 71.75 85 PRO B CA 1
ATOM 1575 C C . PRO B 1 73 ? -46.861 12.639 -7.068 1.00 72.79 85 PRO B C 1
ATOM 1576 O O . PRO B 1 73 ? -47.561 12.318 -8.003 1.00 64.97 85 PRO B O 1
ATOM 1580 N N . THR B 1 74 ? -46.673 11.871 -5.993 1.00 87.82 86 THR B N 1
ATOM 1581 C CA . THR B 1 74 ? -47.542 10.684 -5.747 1.00 87.43 86 THR B CA 1
ATOM 1582 C C . THR B 1 74 ? -48.610 11.193 -4.775 1.00 83.57 86 THR B C 1
ATOM 1583 O O . THR B 1 74 ? -48.301 12.132 -4.019 1.00 80.80 86 THR B O 1
ATOM 1587 N N . PHE B 1 75 ? -49.820 10.638 -4.800 1.00 66.19 87 PHE B N 1
ATOM 1588 C CA . PHE B 1 75 ? -50.862 11.262 -3.940 1.00 58.34 87 PHE B CA 1
ATOM 1589 C C . PHE B 1 75 ? -51.543 10.295 -2.968 1.00 56.84 87 PHE B C 1
ATOM 1590 O O . PHE B 1 75 ? -52.189 9.340 -3.426 1.00 55.48 87 PHE B O 1
ATOM 1598 N N . THR B 1 76 ? -51.373 10.523 -1.666 1.00 59.09 88 THR B N 1
ATOM 1599 C CA . THR B 1 76 ? -52.136 9.791 -0.664 1.00 58.66 88 THR B CA 1
ATOM 1600 C C . THR B 1 76 ? -53.458 10.476 -0.356 1.00 53.65 88 THR B C 1
ATOM 1601 O O . THR B 1 76 ? -54.440 9.802 -0.023 1.00 59.86 88 THR B O 1
ATOM 1605 N N . ASP B 1 77 ? -53.496 11.801 -0.462 1.00 52.93 89 ASP B N 1
ATOM 1606 C CA . ASP B 1 77 ? -54.708 12.591 -0.304 1.00 49.89 89 ASP B CA 1
ATOM 1607 C C . ASP B 1 77 ? -55.112 13.145 -1.663 1.00 48.85 89 ASP B C 1
ATOM 1608 O O . ASP B 1 77 ? -54.267 13.663 -2.402 1.00 50.42 89 ASP B O 1
ATOM 1613 N N . HIS B 1 78 ? -56.399 13.035 -1.988 1.00 46.34 90 HIS B N 1
ATOM 1614 C CA . HIS B 1 78 ? -56.912 13.404 -3.301 1.00 46.61 90 HIS B CA 1
ATOM 1615 C C . HIS B 1 78 ? -57.816 14.633 -3.236 1.00 47.42 90 HIS B C 1
ATOM 1616 O O . HIS B 1 78 ? -58.791 14.736 -3.984 1.00 45.05 90 HIS B O 1
ATOM 1623 N N . ALA B 1 79 ? -57.495 15.575 -2.346 1.00 45.19 91 ALA B N 1
ATOM 1624 C CA . ALA B 1 79 ? -58.353 16.739 -2.157 1.00 52.24 91 ALA B CA 1
ATOM 1625 C C . ALA B 1 79 ? -58.245 17.724 -3.315 1.00 42.38 91 ALA B C 1
ATOM 1626 O O . ALA B 1 79 ? -59.229 18.394 -3.646 1.00 45.08 91 ALA B O 1
ATOM 1628 N N . MET B 1 80 ? -57.068 17.831 -3.934 1.00 38.85 92 MET B N 1
ATOM 1629 C CA . MET B 1 80 ? -56.882 18.801 -5.010 1.00 42.87 92 MET B CA 1
ATOM 1630 C C . MET B 1 80 ? -57.730 18.447 -6.226 1.00 46.47 92 MET B C 1
ATOM 1631 O O . MET B 1 80 ? -58.403 19.311 -6.800 1.00 41.98 92 MET B O 1
ATOM 1636 N N . ILE B 1 81 ? -57.707 17.176 -6.634 1.00 40.85 93 ILE B N 1
ATOM 1637 C CA . ILE B 1 81 ? -58.446 16.773 -7.825 1.00 37.61 93 ILE B CA 1
ATOM 1638 C C . ILE B 1 81 ? -59.948 16.831 -7.576 1.00 38.97 93 ILE B C 1
ATOM 1639 O O . ILE B 1 81 ? -60.725 17.104 -8.499 1.00 36.88 93 ILE B O 1
ATOM 1644 N N . ASP B 1 82 ? -60.386 16.600 -6.334 1.00 46.22 94 ASP B N 1
ATOM 1645 C CA . ASP B 1 82 ? -61.807 16.717 -6.027 1.00 46.20 94 ASP B CA 1
ATOM 1646 C C . ASP B 1 82 ? -62.248 18.172 -5.996 1.00 44.79 94 ASP B C 1
ATOM 1647 O O . ASP B 1 82 ? -63.390 18.480 -6.358 1.00 45.90 94 ASP B O 1
ATOM 1652 N N . GLU B 1 83 ? -61.363 19.075 -5.568 1.00 49.85 95 GLU B N 1
ATOM 1653 C CA . GLU B 1 83 ? -61.659 20.502 -5.633 1.00 56.11 95 GLU B CA 1
ATOM 1654 C C . GLU B 1 83 ? -61.834 20.956 -7.076 1.00 44.96 95 GLU B C 1
ATOM 1655 O O . GLU B 1 83 ? -62.787 21.672 -7.403 1.00 46.90 95 GLU B O 1
ATOM 1661 N N . ILE B 1 84 ? -60.915 20.546 -7.954 1.00 44.29 96 ILE B N 1
ATOM 1662 C CA . ILE B 1 84 ? -61.030 20.879 -9.371 1.00 40.93 96 ILE B CA 1
ATOM 1663 C C . ILE B 1 84 ? -62.327 20.324 -9.941 1.00 39.72 96 ILE B C 1
ATOM 1664 O O . ILE B 1 84 ? -63.040 21.007 -10.686 1.00 39.81 96 ILE B O 1
ATOM 1669 N N . ALA B 1 85 ? -62.656 19.079 -9.594 1.00 38.86 97 ALA B N 1
ATOM 1670 C CA . ALA B 1 85 ? -63.885 18.469 -10.087 1.00 38.99 97 ALA B CA 1
ATOM 1671 C C . ALA B 1 85 ? -65.115 19.212 -9.580 1.00 48.12 97 ALA B C 1
ATOM 1672 O O . ALA B 1 85 ? -66.056 19.462 -10.343 1.00 45.65 97 ALA B O 1
ATOM 1674 N N . ARG B 1 86 ? -65.123 19.578 -8.296 1.00 54.89 98 ARG B N 1
ATOM 1675 C CA . ARG B 1 86 ? -66.275 20.270 -7.727 1.00 54.15 98 ARG B CA 1
ATOM 1676 C C . ARG B 1 86 ? -66.432 21.669 -8.313 1.00 54.76 98 ARG B C 1
ATOM 1677 O O . ARG B 1 86 ? -67.548 22.088 -8.641 1.00 56.01 98 ARG B O 1
ATOM 1685 N N . VAL B 1 87 ? -65.327 22.405 -8.454 1.00 43.41 99 VAL B N 1
ATOM 1686 C CA . VAL B 1 87 ? -65.402 23.761 -8.989 1.00 49.47 99 VAL B CA 1
ATOM 1687 C C . VAL B 1 87 ? -65.775 23.738 -10.467 1.00 49.00 99 VAL B C 1
ATOM 1688 O O . VAL B 1 87 ? -66.606 24.533 -10.923 1.00 48.35 99 VAL B O 1
ATOM 1692 N N . SER B 1 88 ? -65.176 22.828 -11.238 1.00 40.60 100 SER B N 1
ATOM 1693 C CA . SER B 1 88 ? -65.495 22.735 -12.658 1.00 48.62 100 SER B CA 1
ATOM 1694 C C . SER B 1 88 ? -66.871 22.133 -12.905 1.00 42.17 100 SER B C 1
ATOM 1695 O O . SER B 1 88 ? -67.468 22.392 -13.956 1.00 41.57 100 SER B O 1
ATOM 1698 N N . GLY B 1 89 ? -67.387 21.342 -11.967 1.00 46.81 101 GLY B N 1
ATOM 1699 C CA . GLY B 1 89 ? -68.662 20.686 -12.166 1.00 43.96 101 GLY B CA 1
ATOM 1700 C C . GLY B 1 89 ? -68.591 19.392 -12.939 1.00 38.21 101 GLY B C 1
ATOM 1701 O O . GLY B 1 89 ? -69.627 18.898 -13.392 1.00 38.92 101 GLY B O 1
ATOM 1702 N N . GLN B 1 90 ? -67.397 18.825 -13.107 1.00 36.37 102 GLN B N 1
ATOM 1703 C CA . GLN B 1 90 ? -67.234 17.582 -13.851 1.00 39.10 102 GLN B CA 1
ATOM 1704 C C . GLN B 1 90 ? -66.084 16.760 -13.280 1.00 38.23 102 GLN B C 1
ATOM 1705 O O . GLN B 1 90 ? -65.946 16.657 -12.058 1.00 43.05 102 GLN B O 1
ATOM 1711 N N . GLN B 1 91 ? -65.258 16.174 -14.142 1.00 35.37 103 GLN B N 1
ATOM 1712 C CA . GLN B 1 91 ? -64.189 15.283 -13.715 1.00 33.06 103 GLN B CA 1
ATOM 1713 C C . GLN B 1 91 ? -62.825 15.875 -14.051 1.00 32.42 103 GLN B C 1
ATOM 1714 O O . GLN B 1 91 ? -62.705 16.808 -14.851 1.00 33.69 103 GLN B O 1
ATOM 1720 N N . ALA B 1 92 ? -61.789 15.315 -13.428 1.00 29.27 104 ALA B N 1
ATOM 1721 C CA . ALA B 1 92 ? -60.424 15.776 -13.647 1.00 29.82 104 ALA B CA 1
ATOM 1722 C C . ALA B 1 92 ? -59.456 14.669 -13.257 1.00 37.90 104 ALA B C 1
ATOM 1723 O O . ALA B 1 92 ? -59.764 13.829 -12.407 1.00 36.10 104 ALA B O 1
ATOM 1725 N N . THR B 1 93 ? -58.281 14.682 -13.885 1.00 29.10 105 THR B N 1
ATOM 1726 C CA . THR B 1 93 ? -57.276 13.653 -13.659 1.00 29.34 105 THR B CA 1
ATOM 1727 C C . THR B 1 93 ? -55.894 14.245 -13.902 1.00 32.06 105 THR B C 1
ATOM 1728 O O . THR B 1 93 ? -55.727 15.113 -14.763 1.00 29.82 105 THR B O 1
ATOM 1732 N N . LEU B 1 94 ? -54.912 13.778 -13.132 1.00 28.79 106 LEU B N 1
ATOM 1733 C CA . LEU B 1 94 ? -53.505 14.062 -13.382 1.00 27.49 106 LEU B CA 1
ATOM 1734 C C . LEU B 1 94 ? -52.788 12.746 -13.646 1.00 31.74 106 LEU B C 1
ATOM 1735 O O . LEU B 1 94 ? -52.728 11.881 -12.764 1.00 33.55 106 LEU B O 1
ATOM 1740 N N . PHE B 1 95 ? -52.260 12.592 -14.857 1.00 33.38 107 PHE B N 1
ATOM 1741 C CA . PHE B 1 95 ? -51.484 11.420 -15.231 1.00 26.70 107 PHE B CA 1
ATOM 1742 C C . PHE B 1 95 ? -50.000 11.661 -14.989 1.00 28.70 107 PHE B C 1
ATOM 1743 O O . PHE B 1 95 ? -49.520 12.797 -15.019 1.00 30.97 107 PHE B O 1
ATOM 1751 N N . ALA B 1 96 ? -49.276 10.570 -14.756 1.00 29.28 108 ALA B N 1
ATOM 1752 C CA . ALA B 1 96 ? -47.821 10.563 -14.780 1.00 27.73 108 ALA B CA 1
ATOM 1753 C C . ALA B 1 96 ? -47.359 9.572 -15.838 1.00 28.72 108 ALA B C 1
ATOM 1754 O O . ALA B 1 96 ? -47.905 8.470 -15.948 1.00 25.18 108 ALA B O 1
ATOM 1756 N N . PHE B 1 97 ? -46.364 9.971 -16.623 1.00 27.66 109 PHE B N 1
ATOM 1757 C CA . PHE B 1 97 ? -45.842 9.104 -17.669 1.00 34.73 109 PHE B CA 1
ATOM 1758 C C . PHE B 1 97 ? -44.945 8.033 -17.066 1.00 33.34 109 PHE B C 1
ATOM 1759 O O . PHE B 1 97 ? -44.033 8.336 -16.290 1.00 41.27 109 PHE B O 1
ATOM 1767 N N . ASP B 1 98 ? -45.209 6.776 -17.421 1.00 34.37 110 ASP B N 1
ATOM 1768 C CA . ASP B 1 98 ? -44.378 5.656 -16.993 1.00 38.46 110 ASP B CA 1
ATOM 1769 C C . ASP B 1 98 ? -43.590 5.172 -18.204 1.00 36.29 110 ASP B C 1
ATOM 1770 O O . ASP B 1 98 ? -44.147 4.478 -19.069 1.00 31.38 110 ASP B O 1
ATOM 1775 N N . PRO B 1 99 ? -42.305 5.515 -18.320 1.00 42.90 111 PRO B N 1
ATOM 1776 C CA . PRO B 1 99 ? -41.550 5.124 -19.524 1.00 41.40 111 PRO B CA 1
ATOM 1777 C C . PRO B 1 99 ? -41.384 3.623 -19.673 1.00 42.07 111 PRO B C 1
ATOM 1778 O O . PRO B 1 99 ? -41.293 3.130 -20.804 1.00 44.51 111 PRO B O 1
ATOM 1782 N N . ALA B 1 100 ? -41.342 2.879 -18.565 1.00 37.30 112 ALA B N 1
ATOM 1783 C CA . ALA B 1 100 ? -41.219 1.428 -18.659 1.00 40.60 112 ALA B CA 1
ATOM 1784 C C . ALA B 1 100 ? -42.447 0.801 -19.307 1.00 33.36 112 ALA B C 1
ATOM 1785 O O . ALA B 1 100 ? -42.326 -0.206 -20.013 1.00 34.75 112 ALA B O 1
ATOM 1787 N N . GLN B 1 101 ? -43.628 1.376 -19.083 1.00 32.01 113 GLN B N 1
ATOM 1788 C CA . GLN B 1 101 ? -44.855 0.890 -19.699 1.00 39.51 113 GLN B CA 1
ATOM 1789 C C . GLN B 1 101 ? -45.179 1.584 -21.014 1.00 35.89 113 GLN B C 1
ATOM 1790 O O . GLN B 1 101 ? -46.021 1.082 -21.767 1.00 36.14 113 GLN B O 1
ATOM 1796 N N . ASP B 1 102 ? -44.527 2.709 -21.307 1.00 35.44 114 ASP B N 1
ATOM 1797 C CA . ASP B 1 102 ? -44.900 3.581 -22.419 1.00 33.72 114 ASP B CA 1
ATOM 1798 C C . ASP B 1 102 ? -46.388 3.915 -22.345 1.00 39.09 114 ASP B C 1
ATOM 1799 O O . ASP B 1 102 ? -47.131 3.825 -23.326 1.00 30.25 114 ASP B O 1
ATOM 1804 N N . ASP B 1 103 ? -46.822 4.295 -21.147 1.00 33.68 115 ASP B N 1
ATOM 1805 C CA . ASP B 1 103 ? -48.220 4.596 -20.889 1.00 29.28 115 ASP B CA 1
ATOM 1806 C C . ASP B 1 103 ? -48.290 5.647 -19.792 1.00 27.92 115 ASP B C 1
ATOM 1807 O O . ASP B 1 103 ? -47.278 6.007 -19.185 1.00 29.24 115 ASP B O 1
ATOM 1812 N N . PHE B 1 104 ? -49.499 6.140 -19.540 1.00 26.47 116 PHE B N 1
ATOM 1813 C CA . PHE B 1 104 ? -49.736 7.160 -18.527 1.00 28.64 116 PHE B CA 1
ATOM 1814 C C . PHE B 1 104 ? -50.616 6.586 -17.426 1.00 31.81 116 PHE B C 1
ATOM 1815 O O . PHE B 1 104 ? -51.630 5.941 -17.710 1.00 31.10 116 PHE B O 1
ATOM 1823 N N . ILE B 1 105 ? -50.227 6.827 -16.175 1.00 25.59 117 ILE B N 1
ATOM 1824 C CA . ILE B 1 105 ? -50.900 6.272 -15.004 1.00 26.75 117 ILE B CA 1
ATOM 1825 C C . ILE B 1 105 ? -51.697 7.381 -14.333 1.00 27.50 117 ILE B C 1
ATOM 1826 O O . ILE B 1 105 ? -51.185 8.490 -14.139 1.00 25.07 117 ILE B O 1
ATOM 1831 N N . ARG B 1 106 ? -52.941 7.082 -13.969 1.00 25.65 118 ARG B N 1
ATOM 1832 C CA . ARG B 1 106 ? -53.752 8.020 -13.199 1.00 31.95 118 ARG B CA 1
ATOM 1833 C C . ARG B 1 106 ? -53.252 8.054 -11.760 1.00 25.94 118 ARG B C 1
ATOM 1834 O O . ARG B 1 106 ? -53.505 7.125 -10.986 1.00 31.93 118 ARG B O 1
ATOM 1842 N N . THR B 1 107 ? -52.536 9.119 -11.397 1.00 27.51 119 THR B N 1
ATOM 1843 C CA . THR B 1 107 ? -52.026 9.261 -10.039 1.00 33.92 119 THR B CA 1
ATOM 1844 C C . THR B 1 107 ? -53.047 9.872 -9.092 1.00 36.46 119 THR B C 1
ATOM 1845 O O . THR B 1 107 ? -53.052 9.542 -7.900 1.00 38.14 119 THR B O 1
ATOM 1849 N N . THR B 1 108 ? -53.904 10.759 -9.592 1.00 37.76 120 THR B N 1
ATOM 1850 C CA . THR B 1 108 ? -55.023 11.279 -8.822 1.00 38.69 120 THR B CA 1
ATOM 1851 C C . THR B 1 108 ? -56.135 11.649 -9.793 1.00 31.79 120 THR B C 1
ATOM 1852 O O . THR B 1 108 ? -55.876 12.204 -10.865 1.00 30.82 120 THR B O 1
ATOM 1856 N N . THR B 1 109 ? -57.368 11.318 -9.421 1.00 30.96 121 THR B N 1
ATOM 1857 C CA . THR B 1 109 ? -58.503 11.529 -10.307 1.00 31.42 121 THR B CA 1
ATOM 1858 C C . THR B 1 109 ? -59.780 11.545 -9.483 1.00 34.45 121 THR B C 1
ATOM 1859 O O . THR B 1 109 ? -59.839 10.994 -8.382 1.00 34.61 121 THR B O 1
ATOM 1863 N N . SER B 1 110 ? -60.801 12.197 -10.032 1.00 34.81 122 SER B N 1
ATOM 1864 C CA . SER B 1 110 ? -62.133 12.170 -9.447 1.00 30.42 122 SER B CA 1
ATOM 1865 C C . SER B 1 110 ? -62.991 11.042 -10.001 1.00 35.62 122 SER B C 1
ATOM 1866 O O . SER B 1 110 ? -64.079 10.793 -9.470 1.00 31.49 122 SER B O 1
ATOM 1869 N N . ILE B 1 111 ? -62.526 10.357 -11.045 1.00 31.79 123 ILE B N 1
ATOM 1870 C CA . ILE B 1 111 ? -63.302 9.290 -11.662 1.00 31.95 123 ILE B CA 1
ATOM 1871 C C . ILE B 1 111 ? -63.288 8.065 -10.760 1.00 36.45 123 ILE B C 1
ATOM 1872 O O . ILE B 1 111 ? -62.237 7.665 -10.240 1.00 37.45 123 ILE B O 1
ATOM 1877 N N . THR B 1 112 ? -64.456 7.460 -10.570 1.00 35.12 124 THR B N 1
ATOM 1878 C CA . THR B 1 112 ? -64.599 6.279 -9.736 1.00 36.07 124 THR B CA 1
ATOM 1879 C C . THR B 1 112 ? -64.924 5.061 -10.590 1.00 42.21 124 THR B C 1
ATOM 1880 O O . THR B 1 112 ? -65.517 5.173 -11.666 1.00 36.91 124 THR B O 1
ATOM 1884 N N . LYS B 1 113 ? -64.526 3.896 -10.095 1.00 44.38 125 LYS B N 1
ATOM 1885 C CA . LYS B 1 113 ? -64.786 2.613 -10.725 1.00 33.76 125 LYS B CA 1
ATOM 1886 C C . LYS B 1 113 ? -66.134 2.066 -10.268 1.00 33.67 125 LYS B C 1
ATOM 1887 O O . LYS B 1 113 ? -66.704 2.548 -9.284 1.00 34.67 125 LYS B O 1
ATOM 1893 N N . PRO B 1 114 ? -66.690 1.076 -10.980 1.00 38.35 126 PRO B N 1
ATOM 1894 C CA . PRO B 1 114 ? -68.042 0.596 -10.633 1.00 35.50 126 PRO B CA 1
ATOM 1895 C C . PRO B 1 114 ? -68.208 0.163 -9.187 1.00 36.51 126 PRO B C 1
ATOM 1896 O O . PRO B 1 114 ? -69.332 0.202 -8.671 1.00 37.65 126 PRO B O 1
ATOM 1900 N N . ASP B 1 115 ? -67.139 -0.250 -8.512 1.00 36.32 127 ASP B N 1
ATOM 1901 C CA . ASP B 1 115 ? -67.259 -0.624 -7.110 1.00 43.41 127 ASP B CA 1
ATOM 1902 C C . ASP B 1 115 ? -67.230 0.574 -6.167 1.00 40.87 127 ASP B C 1
ATOM 1903 O O . ASP B 1 115 ? -67.298 0.381 -4.949 1.00 46.89 127 ASP B O 1
ATOM 1908 N N . GLY B 1 116 ? -67.143 1.796 -6.694 1.00 40.87 128 GLY B N 1
ATOM 1909 C CA . GLY B 1 116 ? -67.143 2.997 -5.888 1.00 39.47 128 GLY B CA 1
ATOM 1910 C C . GLY B 1 116 ? -65.772 3.541 -5.555 1.00 40.37 128 GLY B C 1
ATOM 1911 O O . GLY B 1 116 ? -65.680 4.634 -4.983 1.00 39.70 128 GLY B O 1
ATOM 1912 N N . SER B 1 117 ? -64.709 2.823 -5.901 1.00 39.63 129 SER B N 1
ATOM 1913 C CA . SER B 1 117 ? -63.367 3.245 -5.544 1.00 41.93 129 SER B CA 1
ATOM 1914 C C . SER B 1 117 ? -62.798 4.200 -6.589 1.00 41.71 129 SER B C 1
ATOM 1915 O O . SER B 1 117 ? -63.253 4.260 -7.733 1.00 42.79 129 SER B O 1
ATOM 1918 N N . ARG B 1 118 ? -61.777 4.943 -6.174 1.00 36.31 130 ARG B N 1
ATOM 1919 C CA . ARG B 1 118 ? -61.131 5.902 -7.057 1.00 40.11 130 ARG B CA 1
ATOM 1920 C C . ARG B 1 118 ? -60.303 5.172 -8.109 1.00 37.83 130 ARG B C 1
ATOM 1921 O O . ARG B 1 118 ? -59.600 4.204 -7.807 1.00 43.50 130 ARG B O 1
ATOM 1929 N N . ALA B 1 119 ? -60.384 5.647 -9.352 1.00 37.25 131 ALA B N 1
ATOM 1930 C CA . ALA B 1 119 ? -59.748 4.965 -10.475 1.00 40.99 131 ALA B CA 1
ATOM 1931 C C . ALA B 1 119 ? -58.255 5.259 -10.554 1.00 36.63 131 ALA B C 1
ATOM 1932 O O . ALA B 1 119 ? -57.678 5.279 -11.647 1.00 35.22 131 ALA B O 1
ATOM 1934 N N . VAL B 1 120 ? -57.622 5.490 -9.402 1.00 34.57 132 VAL B N 1
ATOM 1935 C CA . VAL B 1 120 ? -56.179 5.677 -9.359 1.00 28.26 132 VAL B CA 1
ATOM 1936 C C . VAL B 1 120 ? -55.487 4.368 -9.725 1.00 28.49 132 VAL B C 1
ATOM 1937 O O . VAL B 1 120 ? -55.955 3.272 -9.385 1.00 37.60 132 VAL B O 1
ATOM 1941 N N . GLY B 1 121 ? -54.374 4.476 -10.447 1.00 30.63 133 GLY B N 1
ATOM 1942 C CA . GLY B 1 121 ? -53.605 3.310 -10.816 1.00 28.39 133 GLY B CA 1
ATOM 1943 C C . GLY B 1 121 ? -54.017 2.654 -12.112 1.00 36.52 133 GLY B C 1
ATOM 1944 O O . GLY B 1 121 ? -53.410 1.645 -12.495 1.00 40.97 133 GLY B O 1
ATOM 1945 N N . THR B 1 122 ? -55.031 3.177 -12.791 1.00 27.93 134 THR B N 1
ATOM 1946 C CA . THR B 1 122 ? -55.387 2.706 -14.118 1.00 33.25 134 THR B CA 1
ATOM 1947 C C . THR B 1 122 ? -54.632 3.510 -15.171 1.00 35.25 134 THR B C 1
ATOM 1948 O O . THR B 1 122 ? -54.134 4.608 -14.912 1.00 34.61 134 THR B O 1
ATOM 1952 N N . ASN B 1 123 ? -54.552 2.945 -16.369 1.00 30.68 135 ASN B N 1
ATOM 1953 C CA . ASN B 1 123 ? -53.727 3.491 -17.433 1.00 30.14 135 ASN B CA 1
ATOM 1954 C C . ASN B 1 123 ? -54.590 4.168 -18.490 1.00 32.27 135 ASN B C 1
ATOM 1955 O O . ASN B 1 123 ? -55.750 3.801 -18.701 1.00 33.78 135 ASN B O 1
ATOM 1960 N N . LEU B 1 124 ? -54.008 5.175 -19.147 1.00 27.53 136 LEU B N 1
ATOM 1961 C CA . LEU B 1 124 ? -54.667 5.784 -20.297 1.00 31.65 136 LEU B CA 1
ATOM 1962 C C . LEU B 1 124 ? -54.886 4.761 -21.402 1.00 31.89 136 LEU B C 1
ATOM 1963 O O . LEU B 1 124 ? -55.965 4.704 -22.004 1.00 31.98 136 LEU B O 1
ATOM 1968 N N . GLY B 1 125 ? -53.879 3.939 -21.676 1.00 32.44 137 GLY B N 1
ATOM 1969 C CA . GLY B 1 125 ? -53.977 2.952 -22.730 1.00 34.73 137 GLY B CA 1
ATOM 1970 C C . GLY B 1 125 ? -53.508 3.498 -24.060 1.00 41.39 137 GLY B C 1
ATOM 1971 O O . GLY B 1 125 ? -53.861 4.619 -24.437 1.00 34.20 137 GLY B O 1
ATOM 1972 N N . GLN B 1 126 ? -52.707 2.714 -24.780 1.00 35.70 138 GLN B N 1
ATOM 1973 C CA . GLN B 1 126 ? -52.189 3.163 -26.066 1.00 43.99 138 GLN B CA 1
ATOM 1974 C C . GLN B 1 126 ? -53.280 3.307 -27.119 1.00 36.95 138 GLN B C 1
ATOM 1975 O O . GLN B 1 126 ? -53.052 3.962 -28.140 1.00 37.94 138 GLN B O 1
ATOM 1981 N N . ASP B 1 127 ? -54.454 2.720 -26.897 1.00 43.15 139 ASP B N 1
ATOM 1982 C CA . ASP B 1 127 ? -55.562 2.842 -27.833 1.00 48.35 139 ASP B CA 1
ATOM 1983 C C . ASP B 1 127 ? -56.412 4.082 -27.588 1.00 46.19 139 ASP B C 1
ATOM 1984 O O . ASP B 1 127 ? -57.355 4.327 -28.347 1.00 46.06 139 ASP B O 1
ATOM 1989 N N . SER B 1 128 ? -56.108 4.860 -26.553 1.00 41.17 140 SER B N 1
ATOM 1990 C CA . SER B 1 128 ? -56.848 6.088 -26.301 1.00 38.04 140 SER B CA 1
ATOM 1991 C C . SER B 1 128 ? -56.569 7.102 -27.402 1.00 34.88 140 SER B C 1
ATOM 1992 O O . SER B 1 128 ? -55.437 7.236 -27.871 1.00 32.57 140 SER B O 1
ATOM 1995 N N . LYS B 1 129 ? -57.615 7.817 -27.822 1.00 36.15 141 LYS B N 1
ATOM 1996 C CA . LYS B 1 129 ? -57.451 8.845 -28.844 1.00 39.22 141 LYS B CA 1
ATOM 1997 C C . LYS B 1 129 ? -56.557 9.987 -28.381 1.00 40.79 141 LYS B C 1
ATOM 1998 O O . LYS B 1 129 ? -56.083 10.766 -29.216 1.00 36.53 141 LYS B O 1
ATOM 2004 N N . ALA B 1 130 ? -56.316 10.103 -27.076 1.00 30.16 142 ALA B N 1
ATOM 2005 C CA . ALA B 1 130 ? -55.410 11.110 -26.543 1.00 32.37 142 ALA B CA 1
ATOM 2006 C C . ALA B 1 130 ? -53.953 10.668 -26.554 1.00 28.55 142 ALA B C 1
ATOM 2007 O O . ALA B 1 130 ? -53.070 11.517 -26.395 1.00 34.65 142 ALA B O 1
ATOM 2009 N N . PHE B 1 131 ? -53.678 9.376 -26.746 1.00 28.95 143 PHE B N 1
ATOM 2010 C CA . PHE B 1 131 ? -52.322 8.867 -26.558 1.00 32.84 143 PHE B CA 1
ATOM 2011 C C . PHE B 1 131 ? -51.351 9.467 -27.568 1.00 31.58 143 PHE B C 1
ATOM 2012 O O . PHE B 1 131 ? -50.392 10.151 -27.193 1.00 34.26 143 PHE B O 1
ATOM 2020 N N . ALA B 1 132 ? -51.577 9.210 -28.856 1.00 39.92 144 ALA B N 1
ATOM 2021 C CA . ALA B 1 132 ? -50.667 9.720 -29.878 1.00 32.31 144 ALA B CA 1
ATOM 2022 C C . ALA B 1 132 ? -50.523 11.240 -29.861 1.00 31.28 144 ALA B C 1
ATOM 2023 O O . ALA B 1 132 ? -49.386 11.720 -30.009 1.00 33.77 144 ALA B O 1
ATOM 2025 N N . PRO B 1 133 ? -51.586 12.043 -29.699 1.00 34.35 145 PRO B N 1
ATOM 2026 C CA . PRO B 1 133 ? -51.367 13.497 -29.580 1.00 32.58 145 PRO B CA 1
ATOM 2027 C C . PRO B 1 133 ? -50.522 13.889 -28.380 1.00 41.63 145 PRO B C 1
ATOM 2028 O O . PRO B 1 133 ? -49.641 14.749 -28.509 1.00 34.85 145 PRO B O 1
ATOM 2032 N N . ILE B 1 134 ? -50.767 13.288 -27.211 1.00 28.35 146 ILE B N 1
ATOM 2033 C CA . ILE B 1 134 ? -49.990 13.630 -26.020 1.00 34.77 146 ILE B CA 1
ATOM 2034 C C . ILE B 1 134 ? -48.521 13.277 -26.223 1.00 32.92 146 ILE B C 1
ATOM 2035 O O . ILE B 1 134 ? -47.625 14.066 -25.902 1.00 32.54 146 ILE B O 1
ATOM 2040 N N . LYS B 1 135 ? -48.255 12.085 -26.765 1.00 28.22 147 LYS B N 1
ATOM 2041 C CA . LYS B 1 135 ? -46.877 11.676 -27.023 1.00 32.82 147 LYS B CA 1
ATOM 2042 C C . LYS B 1 135 ? -46.167 12.640 -27.965 1.00 33.24 147 LYS B C 1
ATOM 2043 O O . LYS B 1 135 ? -44.952 12.837 -27.849 1.00 34.18 147 LYS B O 1
ATOM 2049 N N . ALA B 1 136 ? -46.899 13.249 -28.896 1.00 31.30 148 ALA B N 1
ATOM 2050 C CA . ALA B 1 136 ? -46.342 14.231 -29.816 1.00 40.22 148 ALA B CA 1
ATOM 2051 C C . ALA B 1 136 ? -46.307 15.638 -29.230 1.00 35.99 148 ALA B C 1
ATOM 2052 O O . ALA B 1 136 ? -45.983 16.588 -29.949 1.00 42.51 148 ALA B O 1
ATOM 2054 N N . GLY B 1 137 ? -46.629 15.792 -27.947 1.00 38.18 149 GLY B N 1
ATOM 2055 C CA . GLY B 1 137 ? -46.632 17.100 -27.324 1.00 36.19 149 GLY B CA 1
ATOM 2056 C C . GLY B 1 137 ? -47.823 17.965 -27.660 1.00 37.03 149 GLY B C 1
ATOM 2057 O O . GLY B 1 137 ? -47.749 19.187 -27.503 1.00 31.64 149 GLY B O 1
ATOM 2058 N N . LYS B 1 138 ? -48.921 17.371 -28.114 1.00 33.55 150 LYS B N 1
ATOM 2059 C CA . LYS B 1 138 ? -50.109 18.108 -28.513 1.00 34.80 150 LYS B CA 1
ATOM 2060 C C . LYS B 1 138 ? -51.241 17.872 -27.521 1.00 39.44 150 LYS B C 1
ATOM 2061 O O . LYS B 1 138 ? -51.287 16.858 -26.819 1.00 36.71 150 LYS B O 1
ATOM 2067 N N . THR B 1 139 ? -52.159 18.834 -27.475 1.00 34.70 151 THR B N 1
ATOM 2068 C CA . THR B 1 139 ? -53.365 18.726 -26.666 1.00 41.47 151 THR B CA 1
ATOM 2069 C C . THR B 1 139 ? -54.451 18.026 -27.471 1.00 39.67 151 THR B C 1
ATOM 2070 O O . THR B 1 139 ? -54.673 18.354 -28.641 1.00 45.48 151 THR B O 1
ATOM 2074 N N . TYR B 1 140 ? -55.122 17.060 -26.851 1.00 39.06 152 TYR B N 1
ATOM 2075 C CA . TYR B 1 140 ? -56.267 16.407 -27.470 1.00 32.23 152 TYR B CA 1
ATOM 2076 C C . TYR B 1 140 ? -57.553 17.005 -26.920 1.00 39.86 152 TYR B C 1
ATOM 2077 O O . TYR B 1 140 ? -57.709 17.148 -25.703 1.00 42.98 152 TYR B O 1
ATOM 2086 N N . LEU B 1 141 ? -58.470 17.345 -27.821 1.00 39.16 153 LEU B N 1
ATOM 2087 C CA . LEU B 1 141 ? -59.780 17.874 -27.466 1.00 40.86 153 LEU B CA 1
ATOM 2088 C C . LEU B 1 141 ? -60.822 17.145 -28.298 1.00 42.29 153 LEU B C 1
ATOM 2089 O O . LEU B 1 141 ? -60.828 17.262 -29.528 1.00 44.36 153 LEU B O 1
ATOM 2094 N N . GLY B 1 142 ? -61.687 16.389 -27.638 1.00 43.21 154 GLY B N 1
ATOM 2095 C CA . GLY B 1 142 ? -62.723 15.661 -28.339 1.00 41.57 154 GLY B CA 1
ATOM 2096 C C . GLY B 1 142 ? -63.234 14.502 -27.505 1.00 45.16 154 GLY B C 1
ATOM 2097 O O . GLY B 1 142 ? -62.943 14.388 -26.315 1.00 37.23 154 GLY B O 1
ATOM 2098 N N . LYS B 1 143 ? -64.001 13.642 -28.169 1.00 44.05 155 LYS B N 1
ATOM 2099 C CA . LYS B 1 143 ? -64.611 12.499 -27.505 1.00 41.84 155 LYS B CA 1
ATOM 2100 C C . LYS B 1 143 ? -63.558 11.459 -27.138 1.00 39.52 155 LYS B C 1
ATOM 2101 O O . LYS B 1 143 ? -62.580 11.248 -27.861 1.00 42.27 155 LYS B O 1
ATOM 2107 N N . ALA B 1 144 ? -63.768 10.804 -25.998 1.00 40.06 156 ALA B N 1
ATOM 2108 C CA . ALA B 1 144 ? -62.827 9.790 -25.547 1.00 34.88 156 ALA B CA 1
ATOM 2109 C C . ALA B 1 144 ? -63.529 8.792 -24.640 1.00 39.81 156 ALA B C 1
ATOM 2110 O O . ALA B 1 144 ? -64.470 9.137 -23.920 1.00 38.60 156 ALA B O 1
ATOM 2112 N N . ASP B 1 145 ? -63.056 7.548 -24.691 1.00 32.07 157 ASP B N 1
ATOM 2113 C CA . ASP B 1 145 ? -63.501 6.504 -23.780 1.00 40.39 157 ASP B CA 1
ATOM 2114 C C . ASP B 1 145 ? -62.578 6.435 -22.571 1.00 42.51 157 ASP B C 1
ATOM 2115 O O . ASP B 1 145 ? -61.351 6.440 -22.708 1.00 35.60 157 ASP B O 1
ATOM 2120 N N . ILE B 1 146 ? -63.179 6.367 -21.386 1.00 30.61 158 ILE B N 1
ATOM 2121 C CA . ILE B 1 146 ? -62.445 6.254 -20.131 1.00 37.14 158 ILE B CA 1
ATOM 2122 C C . ILE B 1 146 ? -63.033 5.082 -19.361 1.00 33.92 158 ILE B C 1
ATOM 2123 O O . ILE B 1 146 ? -64.141 5.185 -18.818 1.00 36.35 158 ILE B O 1
ATOM 2128 N N . LEU B 1 147 ? -62.299 3.969 -19.319 1.00 33.87 159 LEU B N 1
ATOM 2129 C CA . LEU B 1 147 ? -62.705 2.775 -18.576 1.00 34.13 159 LEU B CA 1
ATOM 2130 C C . LEU B 1 147 ? -64.103 2.313 -18.982 1.00 36.51 159 LEU B C 1
ATOM 2131 O O . LEU B 1 147 ? -64.913 1.900 -18.149 1.00 36.41 159 LEU B O 1
ATOM 2136 N N . GLY B 1 148 ? -64.390 2.393 -20.282 1.00 37.52 160 GLY B N 1
ATOM 2137 C CA . GLY B 1 148 ? -65.642 1.916 -20.827 1.00 32.83 160 GLY B CA 1
ATOM 2138 C C . GLY B 1 148 ? -66.737 2.953 -20.961 1.00 39.42 160 GLY B C 1
ATOM 2139 O O . GLY B 1 148 ? -67.803 2.633 -21.502 1.00 39.48 160 GLY B O 1
ATOM 2140 N N . THR B 1 149 ? -66.516 4.181 -20.498 1.00 40.67 161 THR B N 1
ATOM 2141 C CA . THR B 1 149 ? -67.525 5.230 -20.530 1.00 39.80 161 THR B CA 1
ATOM 2142 C C . THR B 1 149 ? -67.097 6.339 -21.484 1.00 41.39 161 THR B C 1
ATOM 2143 O O . THR B 1 149 ? -65.926 6.728 -21.513 1.00 35.18 161 THR B O 1
ATOM 2147 N N . SER B 1 150 ? -68.053 6.844 -22.262 1.00 35.95 162 SER B N 1
ATOM 2148 C CA . SER B 1 150 ? -67.775 7.903 -23.223 1.00 35.02 162 SER B CA 1
ATOM 2149 C C . SER B 1 150 ? -67.761 9.264 -22.537 1.00 38.82 162 SER B C 1
ATOM 2150 O O . SER B 1 150 ? -68.626 9.570 -21.711 1.00 39.06 162 SER B O 1
ATOM 2153 N N . TYR B 1 151 ? -66.774 10.084 -22.892 1.00 33.07 163 TYR B N 1
ATOM 2154 C CA . TYR B 1 151 ? -66.586 11.399 -22.299 1.00 38.35 163 TYR B CA 1
ATOM 2155 C C . TYR B 1 151 ? -66.343 12.439 -23.386 1.00 38.08 163 TYR B C 1
ATOM 2156 O O . TYR B 1 151 ? -65.924 12.120 -24.501 1.00 37.91 163 TYR B O 1
ATOM 2165 N N . TYR B 1 152 ? -66.615 13.695 -23.039 1.00 33.54 164 TYR B N 1
ATOM 2166 C CA . TYR B 1 152 ? -66.101 14.851 -23.766 1.00 36.06 164 TYR B CA 1
ATOM 2167 C C . TYR B 1 152 ? -64.914 15.390 -22.981 1.00 39.60 164 TYR B C 1
ATOM 2168 O O . TYR B 1 152 ? -65.071 15.817 -21.832 1.00 37.12 164 TYR B O 1
ATOM 2177 N N . THR B 1 153 ? -63.731 15.366 -23.591 1.00 35.88 165 THR B N 1
ATOM 2178 C CA . THR B 1 153 ? -62.490 15.509 -22.847 1.00 33.25 165 THR B CA 1
ATOM 2179 C C . THR B 1 153 ? -61.596 16.596 -23.423 1.00 36.28 165 THR B C 1
ATOM 2180 O O . THR B 1 153 ? -61.761 17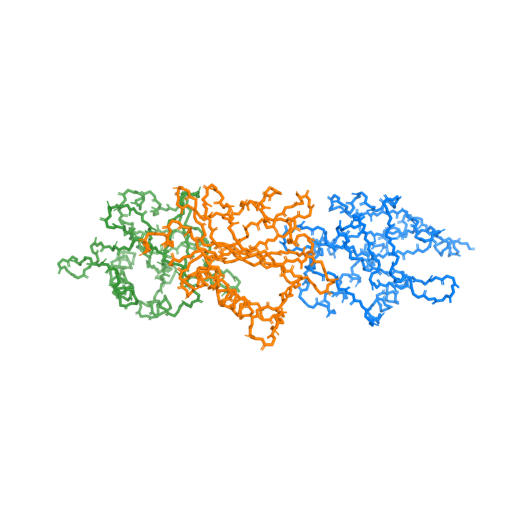.045 -24.560 1.00 39.82 165 THR B O 1
ATOM 2184 N N . ILE B 1 154 ? -60.635 17.003 -22.597 1.00 36.78 166 ILE B N 1
ATOM 2185 C CA . ILE B 1 154 ? -59.430 17.696 -23.030 1.00 33.73 166 ILE B CA 1
ATOM 2186 C C . ILE B 1 154 ? -58.253 17.072 -22.291 1.00 34.34 166 ILE B C 1
ATOM 2187 O O . ILE B 1 154 ? -58.302 16.895 -21.068 1.00 39.49 166 ILE B O 1
ATOM 2192 N N . TYR B 1 155 ? -57.219 16.690 -23.038 1.00 32.25 167 TYR B N 1
ATOM 2193 C CA . TYR B 1 155 ? -55.990 16.141 -22.474 1.00 34.53 167 TYR B CA 1
ATOM 2194 C C . TYR B 1 155 ? -54.848 17.081 -22.831 1.00 34.05 167 TYR B C 1
ATOM 2195 O O . TYR B 1 155 ? -54.485 17.200 -24.006 1.00 39.85 167 TYR B O 1
ATOM 2204 N N . ALA B 1 156 ? -54.280 17.741 -21.829 1.00 33.81 168 ALA B N 1
ATOM 2205 C CA . ALA B 1 156 ? -53.142 18.597 -22.112 1.00 31.75 168 ALA B CA 1
ATOM 2206 C C . ALA B 1 156 ? -51.855 17.953 -21.611 1.00 32.52 168 ALA B C 1
ATOM 2207 O O . ALA B 1 156 ? -51.833 17.387 -20.513 1.00 36.37 168 ALA B O 1
ATOM 2209 N N . PRO B 1 157 ? -50.777 18.012 -22.388 1.00 34.47 169 PRO B N 1
ATOM 2210 C CA . PRO B 1 157 ? -49.519 17.411 -21.939 1.00 29.37 169 PRO B CA 1
ATOM 2211 C C . PRO B 1 157 ? -48.863 18.238 -20.847 1.00 32.13 169 PRO B C 1
ATOM 2212 O O . PRO B 1 157 ? -48.987 19.465 -20.798 1.00 35.21 169 PRO B O 1
ATOM 2216 N N . VAL B 1 158 ? -48.163 17.541 -19.956 1.00 31.03 170 VAL B N 1
ATOM 2217 C CA . VAL B 1 158 ? -47.355 18.162 -18.915 1.00 34.05 170 VAL B CA 1
ATOM 2218 C C . VAL B 1 158 ? -45.892 17.922 -19.254 1.00 33.77 170 VAL B C 1
ATOM 2219 O O . VAL B 1 158 ? -45.474 16.774 -19.450 1.00 33.15 170 VAL B O 1
ATOM 2223 N N . PHE B 1 159 ? -45.119 18.999 -19.325 1.00 33.69 171 PHE B N 1
ATOM 2224 C CA . PHE B 1 159 ? -43.707 18.938 -19.661 1.00 29.30 171 PHE B CA 1
ATOM 2225 C C . PHE B 1 159 ? -42.856 19.166 -18.420 1.00 35.45 171 PHE B C 1
ATOM 2226 O O . PHE B 1 159 ? -43.298 19.763 -17.436 1.00 42.70 171 PHE B O 1
ATOM 2234 N N . ASN B 1 160 ? -41.624 18.674 -18.477 1.00 38.15 172 ASN B N 1
ATOM 2235 C CA . ASN B 1 160 ? -40.588 19.098 -17.552 1.00 37.71 172 ASN B CA 1
ATOM 2236 C C . ASN B 1 160 ? -39.737 20.171 -18.229 1.00 39.08 172 ASN B C 1
ATOM 2237 O O . ASN B 1 160 ? -39.920 20.489 -19.407 1.00 36.40 172 ASN B O 1
ATOM 2242 N N . THR B 1 161 ? -38.797 20.742 -17.478 1.00 36.20 173 THR B N 1
ATOM 2243 C CA . THR B 1 161 ? -37.995 21.826 -18.033 1.00 35.56 173 THR B CA 1
ATOM 2244 C C . THR B 1 161 ? -37.016 21.358 -19.103 1.00 35.95 173 THR B C 1
ATOM 2245 O O . THR B 1 161 ? -36.428 22.203 -19.786 1.00 36.60 173 THR B O 1
ATOM 2249 N N . ARG B 1 162 ? -36.828 20.049 -19.273 1.00 38.58 174 ARG B N 1
ATOM 2250 C CA . ARG B 1 162 ? -36.038 19.550 -20.391 1.00 35.91 174 ARG B CA 1
ATOM 2251 C C . ARG B 1 162 ? -36.839 19.448 -21.680 1.00 37.54 174 ARG B C 1
ATOM 2252 O O . ARG B 1 162 ? -36.244 19.259 -22.746 1.00 39.07 174 ARG B O 1
ATOM 2260 N N . GLY B 1 163 ? -38.163 19.558 -21.610 1.00 33.03 175 GLY B N 1
ATOM 2261 C CA . GLY B 1 163 ? -39.011 19.402 -22.771 1.00 37.77 175 GLY B CA 1
ATOM 2262 C C . GLY B 1 163 ? -39.650 18.039 -22.918 1.00 41.97 175 GLY B C 1
ATOM 2263 O O . GLY B 1 163 ? -40.366 17.814 -23.901 1.00 40.96 175 GLY B O 1
ATOM 2264 N N . ASP B 1 164 ? -39.413 17.124 -21.982 1.00 35.20 176 ASP B N 1
ATOM 2265 C CA . ASP B 1 164 ? -40.018 15.802 -22.043 1.00 42.94 176 ASP B CA 1
ATOM 2266 C C . ASP B 1 164 ? -41.467 15.860 -21.581 1.00 35.20 176 ASP B C 1
ATOM 2267 O O . ASP B 1 164 ? -41.813 16.619 -20.672 1.00 36.86 176 ASP B O 1
ATOM 2272 N N . VAL B 1 165 ? -42.315 15.054 -22.213 1.00 33.37 177 VAL B N 1
ATOM 2273 C CA . VAL B 1 165 ? -43.697 14.895 -21.769 1.00 36.63 177 VAL B CA 1
ATOM 2274 C C . VAL B 1 165 ? -43.691 13.925 -20.591 1.00 34.96 177 VAL B C 1
ATOM 2275 O O . VAL B 1 165 ? -43.420 12.734 -20.757 1.00 37.63 177 VAL B O 1
ATOM 2279 N N . THR B 1 166 ? -43.978 14.437 -19.395 1.00 32.57 178 THR B N 1
ATOM 2280 C CA . THR B 1 166 ? -43.899 13.648 -18.174 1.00 33.11 178 THR B CA 1
ATOM 2281 C C . THR B 1 166 ? -45.261 13.335 -17.569 1.00 31.21 178 THR B C 1
ATOM 2282 O O . THR B 1 166 ? -45.325 12.604 -16.575 1.00 36.00 178 THR B O 1
ATOM 2286 N N . GLY B 1 167 ? -46.342 13.862 -18.129 1.00 31.69 179 GLY B N 1
ATOM 2287 C CA . GLY B 1 167 ? -47.655 13.594 -17.576 1.00 31.20 179 GLY B CA 1
ATOM 2288 C C . GLY B 1 167 ? -48.737 14.241 -18.411 1.00 31.22 179 GLY B C 1
ATOM 2289 O O . GLY B 1 167 ? -48.480 14.778 -19.490 1.00 32.32 179 GLY B O 1
ATOM 2290 N N . ILE B 1 168 ? -49.963 14.171 -17.894 1.00 31.30 180 ILE B N 1
ATOM 2291 C CA . ILE B 1 168 ? -51.138 14.734 -18.551 1.00 31.39 180 ILE B CA 1
ATOM 2292 C C . ILE B 1 168 ? -52.013 15.407 -17.501 1.00 37.39 180 ILE B C 1
ATOM 2293 O O . ILE B 1 168 ? -52.171 14.896 -16.387 1.00 31.62 180 ILE B O 1
ATOM 2298 N N . LEU B 1 169 ? -52.577 16.559 -17.858 1.00 31.67 181 LEU B N 1
ATOM 2299 C CA . LEU B 1 169 ? -53.633 17.202 -17.085 1.00 35.76 181 LEU B CA 1
ATOM 2300 C C . LEU B 1 169 ? -54.935 17.055 -17.861 1.00 32.05 181 LEU B C 1
ATOM 2301 O O . LEU B 1 169 ? -55.020 17.481 -19.019 1.00 32.04 181 LEU B O 1
ATOM 2306 N N . PHE B 1 170 ? -55.938 16.448 -17.233 1.00 32.23 182 PHE B N 1
ATOM 2307 C CA . PHE B 1 170 ? -57.182 16.115 -17.908 1.00 32.44 182 PHE B CA 1
ATOM 2308 C C . PHE B 1 170 ? -58.372 16.732 -17.187 1.00 37.62 182 PHE B C 1
ATOM 2309 O O . PHE B 1 170 ? -58.382 16.867 -15.959 1.00 33.07 182 PHE B O 1
ATOM 2317 N N . SER B 1 171 ? -59.377 17.106 -17.975 1.00 38.18 183 SER B N 1
ATOM 2318 C CA . SER B 1 171 ? -60.708 17.416 -17.480 1.00 35.39 183 SER B CA 1
ATOM 2319 C C . SER B 1 171 ? -61.715 16.948 -18.519 1.00 38.58 183 SER B C 1
ATOM 2320 O O . SER B 1 171 ? -61.444 16.981 -19.722 1.00 33.59 183 SER B O 1
ATOM 2323 N N . GLY B 1 172 ? -62.873 16.501 -18.049 1.00 37.01 184 GLY B N 1
ATOM 2324 C CA . GLY B 1 172 ? -63.858 15.967 -18.971 1.00 36.90 184 GLY B CA 1
ATOM 2325 C C . GLY B 1 172 ? -65.184 15.737 -18.286 1.00 36.93 184 GLY B C 1
ATOM 2326 O O . GLY B 1 172 ? -65.285 15.727 -17.056 1.00 42.58 184 GLY B O 1
ATOM 2327 N N . VAL B 1 173 ? -66.209 15.546 -19.114 1.00 38.27 185 VAL B N 1
ATOM 2328 C CA . VAL B 1 173 ? -67.568 15.308 -18.650 1.00 37.20 185 VAL B CA 1
ATOM 2329 C C . VAL B 1 173 ? -68.138 14.117 -19.409 1.00 39.09 185 VAL B C 1
ATOM 2330 O O . VAL B 1 173 ? -67.872 13.943 -20.604 1.00 37.93 185 VAL B O 1
ATOM 2334 N N . LYS B 1 174 ? -68.901 13.287 -18.703 1.00 36.54 186 LYS B N 1
ATOM 2335 C CA . LYS B 1 174 ? -69.567 12.148 -19.318 1.00 39.86 186 LYS B CA 1
ATOM 2336 C C . LYS B 1 174 ? -70.545 12.631 -20.382 1.00 41.12 186 LYS B C 1
ATOM 2337 O O . LYS B 1 174 ? -71.326 13.558 -20.146 1.00 40.31 186 LYS B O 1
ATOM 2343 N N . THR B 1 175 ? -70.499 12.003 -21.561 1.00 42.95 187 THR B N 1
ATOM 2344 C CA . THR B 1 175 ? -71.431 12.370 -22.624 1.00 46.38 187 THR B CA 1
ATOM 2345 C C . THR B 1 175 ? -72.874 12.109 -22.215 1.00 49.79 187 THR B C 1
ATOM 2346 O O . THR B 1 175 ? -73.779 12.832 -22.645 1.00 53.99 187 THR B O 1
ATOM 2350 N N . ALA B 1 176 ? -73.108 11.086 -21.390 1.00 44.33 188 ALA B N 1
ATOM 2351 C CA . ALA B 1 176 ? -74.456 10.833 -20.893 1.00 52.27 188 ALA B CA 1
ATOM 2352 C C . ALA B 1 176 ? -74.943 11.968 -20.004 1.00 54.47 188 ALA B C 1
ATOM 2353 O O . ALA B 1 176 ? -76.139 12.282 -19.999 1.00 58.01 188 ALA B O 1
ATOM 2355 N N . THR B 1 177 ? -74.039 12.592 -19.246 1.00 50.17 189 THR B N 1
ATOM 2356 C CA . THR B 1 177 ? -74.422 13.741 -18.432 1.00 46.94 189 THR B CA 1
ATOM 2357 C C . THR B 1 177 ? -74.789 14.935 -19.304 1.00 54.79 189 THR B C 1
ATOM 2358 O O . THR B 1 177 ? -75.738 15.667 -19.002 1.00 52.96 189 THR B O 1
ATOM 2362 N N . VAL B 1 178 ? -74.048 15.147 -20.393 1.00 66.75 190 VAL B N 1
ATOM 2363 C CA . VAL B 1 178 ? -74.359 16.250 -21.294 1.00 68.73 190 VAL B CA 1
ATOM 2364 C C . VAL B 1 178 ? -75.693 16.010 -21.983 1.00 72.49 190 VAL B C 1
ATOM 2365 O O . VAL B 1 178 ? -76.510 16.927 -22.132 1.00 75.74 190 VAL B O 1
ATOM 2369 N N . GLN B 1 179 ? -75.945 14.768 -22.387 1.00 65.22 191 GLN B N 1
ATOM 2370 C CA . GLN B 1 179 ? -77.092 14.483 -23.234 1.00 67.99 191 GLN B CA 1
ATOM 2371 C C . GLN B 1 179 ? -78.357 14.384 -22.391 1.00 68.99 191 GLN B C 1
ATOM 2372 O O . GLN B 1 179 ? -79.461 14.615 -22.898 1.00 70.00 191 GLN B O 1
ATOM 2378 N N . GLU B 1 180 ? -78.202 14.062 -21.102 1.00 66.99 192 GLU B N 1
ATOM 2379 C CA A GLU B 1 180 ? -79.342 14.025 -20.191 0.47 65.46 192 GLU B CA 1
ATOM 2380 C CA B GLU B 1 180 ? -79.341 14.026 -20.190 0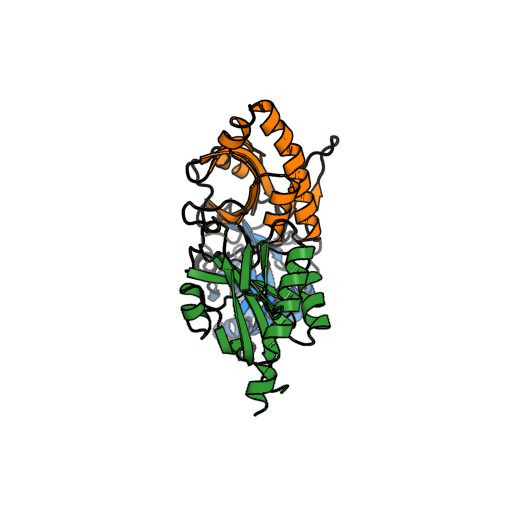.53 65.47 192 GLU B CA 1
ATOM 2381 C C . GLU B 1 180 ? -79.952 15.411 -20.022 1.00 68.26 192 GLU B C 1
ATOM 2382 O O . GLU B 1 180 ? -81.178 15.572 -20.054 1.00 69.20 192 GLU B O 1
ATOM 2393 N N . ALA B 1 181 ? -79.107 16.428 -19.833 1.00 68.55 193 ALA B N 1
ATOM 2394 C CA . ALA B 1 181 ? -79.609 17.793 -19.741 1.00 73.81 193 ALA B CA 1
ATOM 2395 C C . ALA B 1 181 ? -80.284 18.209 -21.040 1.00 83.15 193 ALA B C 1
ATOM 2396 O O . ALA B 1 181 ? -81.318 18.887 -21.025 1.00 85.64 193 ALA B O 1
ATOM 2398 N N . ALA B 1 182 ? -79.722 17.799 -22.173 1.00 84.02 194 ALA B N 1
ATOM 2399 C CA . ALA B 1 182 ? -80.331 18.054 -23.470 1.00 83.93 194 ALA B CA 1
ATOM 2400 C C . ALA B 1 182 ? -81.530 17.136 -23.678 1.00 82.54 194 ALA B C 1
ATOM 2401 O O . ALA B 1 182 ? -81.857 16.772 -24.807 1.00 83.55 194 ALA B O 1
ATOM 2403 N N . ASP C 1 27 ? -63.040 4.139 36.357 1.00 87.99 39 ASP C N 1
ATOM 2404 C CA . ASP C 1 27 ? -63.047 5.359 37.155 1.00 83.35 39 ASP C CA 1
ATOM 2405 C C . ASP C 1 27 ? -63.091 6.591 36.260 1.00 82.21 39 ASP C C 1
ATOM 2406 O O . ASP C 1 27 ? -64.164 7.122 35.972 1.00 82.13 39 ASP C O 1
ATOM 2411 N N . THR C 1 28 ? -61.918 7.046 35.826 1.00 84.30 40 THR C N 1
ATOM 2412 C CA . THR C 1 28 ? -61.826 8.161 34.894 1.00 86.26 40 THR C CA 1
ATOM 2413 C C . THR C 1 28 ? -61.823 7.715 33.438 1.00 84.54 40 THR C C 1
ATOM 2414 O O . THR C 1 28 ? -61.933 8.564 32.546 1.00 78.54 40 THR C O 1
ATOM 2418 N N . ALA C 1 29 ? -61.688 6.414 33.175 1.00 83.60 41 ALA C N 1
ATOM 2419 C CA . ALA C 1 29 ? -61.946 5.913 31.831 1.00 76.76 41 ALA C CA 1
ATOM 2420 C C . ALA C 1 29 ? -63.432 5.989 31.509 1.00 71.95 41 ALA C C 1
ATOM 2421 O O . ALA C 1 29 ? -63.814 6.306 30.377 1.00 71.05 41 ALA C O 1
ATOM 2423 N N . SER C 1 30 ? -64.283 5.711 32.500 1.00 78.49 42 SER C N 1
ATOM 2424 C CA . SER C 1 30 ? -65.719 5.873 32.310 1.00 73.95 42 SER C CA 1
ATOM 2425 C C . SER C 1 30 ? -66.081 7.338 32.103 1.00 71.89 42 SER C C 1
ATOM 2426 O O . SER C 1 30 ? -66.963 7.660 31.299 1.00 69.51 42 SER C O 1
ATOM 2429 N N . THR C 1 31 ? -65.402 8.241 32.815 1.00 74.89 43 THR C N 1
ATOM 2430 C CA . THR C 1 31 ? -65.671 9.668 32.663 1.00 69.73 43 THR C CA 1
ATOM 2431 C C . THR C 1 31 ? -65.255 10.159 31.282 1.00 66.95 43 THR C C 1
ATOM 2432 O O . THR C 1 31 ? -66.003 10.888 30.619 1.00 64.59 43 THR C O 1
ATOM 2436 N N . ALA C 1 32 ? -64.059 9.772 30.833 1.00 64.54 44 ALA C N 1
ATOM 2437 C CA . ALA C 1 32 ? -63.605 10.174 29.506 1.00 70.38 44 ALA C CA 1
ATOM 2438 C C . ALA C 1 32 ? -64.497 9.588 28.420 1.00 62.72 44 ALA C C 1
ATOM 2439 O O . ALA C 1 32 ? -64.773 10.246 27.410 1.00 61.97 44 ALA C O 1
ATOM 2441 N N . LEU C 1 33 ? -64.964 8.353 28.615 1.00 67.14 45 LEU C N 1
ATOM 2442 C CA . LEU C 1 33 ? -65.823 7.727 27.617 1.00 61.43 45 LEU C CA 1
ATOM 2443 C C . LEU C 1 33 ? -67.207 8.362 27.620 1.00 62.53 45 LEU C C 1
ATOM 2444 O O . LEU C 1 33 ? -67.824 8.532 26.561 1.00 59.96 45 LEU C O 1
ATOM 2449 N N . LYS C 1 34 ? -67.709 8.712 28.807 1.00 61.42 46 LYS C N 1
ATOM 2450 C CA A LYS C 1 34 ? -68.981 9.422 28.903 0.47 60.99 46 LYS C CA 1
ATOM 2451 C CA B LYS C 1 34 ? -68.983 9.420 28.897 0.53 60.99 46 LYS C CA 1
ATOM 2452 C C . LYS C 1 34 ? -68.914 10.764 28.183 1.00 60.70 46 LYS C C 1
ATOM 2453 O O . LYS C 1 34 ? -69.897 11.203 27.573 1.00 59.99 46 LYS C O 1
ATOM 2464 N N . TYR C 1 35 ? -67.755 11.426 28.235 1.00 61.29 47 TYR C N 1
ATOM 2465 C CA . TYR C 1 35 ? -67.597 12.723 27.586 1.00 61.14 47 TYR C CA 1
ATOM 2466 C C . TYR C 1 35 ? -67.686 12.624 26.067 1.00 60.20 47 TYR C C 1
ATOM 2467 O O . TYR C 1 35 ? -68.070 13.597 25.409 1.00 59.84 47 TYR C O 1
ATOM 2476 N N . GLN C 1 36 ? -67.339 11.467 25.494 1.00 59.85 48 GLN C N 1
ATOM 2477 C CA . GLN C 1 36 ? -67.275 11.346 24.040 1.00 63.38 48 GLN C CA 1
ATOM 2478 C C . GLN C 1 36 ? -68.632 11.579 23.386 1.00 58.21 48 GLN C C 1
ATOM 2479 O O . GLN C 1 36 ? -68.695 11.993 22.223 1.00 57.66 48 GLN C O 1
ATOM 2485 N N . HIS C 1 37 ? -69.724 11.321 24.110 1.00 58.13 49 HIS C N 1
ATOM 2486 C CA . HIS C 1 37 ? -71.047 11.630 23.577 1.00 57.42 49 HIS C CA 1
ATOM 2487 C C . HIS C 1 37 ? -71.211 13.129 23.362 1.00 57.51 49 HIS C C 1
ATOM 2488 O O . HIS C 1 37 ? -71.848 13.560 22.394 1.00 56.91 49 HIS C O 1
ATOM 2495 N N . SER C 1 38 ? -70.638 13.940 24.255 1.00 58.42 50 SER C N 1
ATOM 2496 C CA . SER C 1 38 ? -70.714 15.388 24.093 1.00 58.50 50 SER C CA 1
ATOM 2497 C C . SER C 1 38 ? -69.821 15.863 22.954 1.00 58.38 50 SER C C 1
ATOM 2498 O O . SER C 1 38 ? -70.189 16.780 22.210 1.00 58.13 50 SER C O 1
ATOM 2501 N N . ALA C 1 39 ? -68.643 15.253 22.801 1.00 58.60 51 ALA C N 1
ATOM 2502 C CA . ALA C 1 39 ? -67.749 15.633 21.712 1.00 60.44 51 ALA C CA 1
ATOM 2503 C C . ALA C 1 39 ? -68.338 15.261 20.357 1.00 57.58 51 ALA C C 1
ATOM 2504 O O . ALA C 1 39 ? -68.209 16.020 19.389 1.00 57.85 51 ALA C O 1
ATOM 2506 N N . LEU C 1 40 ? -68.987 14.097 20.267 1.00 57.05 52 LEU C N 1
ATOM 2507 C CA . LEU C 1 40 ? -69.636 13.709 19.019 1.00 56.21 52 LEU C CA 1
ATOM 2508 C C . LEU C 1 40 ? -70.776 14.659 18.678 1.00 58.53 52 LEU C C 1
ATOM 2509 O O . LEU C 1 40 ? -71.027 14.944 17.501 1.00 55.44 52 LEU C O 1
ATOM 2514 N N . ARG C 1 41 ? -71.477 15.159 19.698 1.00 56.35 53 ARG C N 1
ATOM 2515 C CA . ARG C 1 41 ? -72.522 16.150 19.467 1.00 58.90 53 ARG C CA 1
ATOM 2516 C C . ARG C 1 41 ? -71.950 17.414 18.836 1.00 58.16 53 ARG C C 1
ATOM 2517 O O . ARG C 1 41 ? -72.550 17.988 17.920 1.00 55.97 53 ARG C O 1
ATOM 2525 N N . VAL C 1 42 ? -70.784 17.856 19.311 1.00 57.65 54 VAL C N 1
ATOM 2526 C CA . VAL C 1 42 ? -70.137 19.030 18.732 1.00 58.61 54 VAL C CA 1
ATOM 2527 C C . VAL C 1 42 ? -69.699 18.743 17.302 1.00 60.95 54 VAL C C 1
ATOM 2528 O O . VAL C 1 42 ? -69.922 19.549 16.390 1.00 60.57 54 VAL C O 1
ATOM 2532 N N . ALA C 1 43 ? -69.071 17.584 17.084 1.00 65.21 55 ALA C N 1
ATOM 2533 C CA . ALA C 1 43 ? -68.571 17.249 15.754 1.00 58.07 55 ALA C CA 1
ATOM 2534 C C . ALA C 1 43 ? -69.709 17.088 14.754 1.00 56.52 55 ALA C C 1
ATOM 2535 O O . ALA C 1 43 ? -69.591 17.506 13.596 1.00 55.33 55 ALA C O 1
ATOM 2537 N N . SER C 1 44 ? -70.819 16.482 15.180 1.00 55.56 56 SER C N 1
ATOM 2538 C CA . SER C 1 44 ? -71.939 16.276 14.268 1.00 57.67 56 SER C CA 1
ATOM 2539 C C . SER C 1 44 ? -72.632 17.591 13.936 1.00 59.44 56 SER C C 1
ATOM 2540 O O . SER C 1 44 ? -72.963 17.847 12.772 1.00 54.27 56 SER C O 1
ATOM 2543 N N . ALA C 1 45 ? -72.865 18.433 14.946 1.00 59.17 57 ALA C N 1
ATOM 2544 C CA . ALA C 1 45 ? -73.532 19.708 14.706 1.00 61.52 57 ALA C CA 1
ATOM 2545 C C . ALA C 1 45 ? -72.690 20.611 13.814 1.00 60.87 57 ALA C C 1
ATOM 2546 O O . ALA C 1 45 ? -73.224 21.312 12.947 1.00 66.05 57 ALA C O 1
ATOM 2548 N N . THR C 1 46 ? -71.370 20.602 14.006 1.00 60.07 58 THR C N 1
ATOM 2549 C CA . THR C 1 46 ? -70.497 21.414 13.164 1.00 59.73 58 THR C CA 1
ATOM 2550 C C . THR C 1 46 ? -70.466 20.883 11.733 1.00 60.33 58 THR C C 1
ATOM 2551 O O . THR C 1 46 ? -70.494 21.664 10.774 1.00 57.59 58 THR C O 1
ATOM 2555 N N . LEU C 1 47 ? -70.412 19.556 11.575 1.00 63.72 59 LEU C N 1
ATOM 2556 C CA . LEU C 1 47 ? -70.504 18.944 10.251 1.00 54.74 59 LEU C CA 1
ATOM 2557 C C . LEU C 1 47 ? -71.772 19.376 9.527 1.00 61.66 59 LEU C C 1
ATOM 2558 O O . LEU C 1 47 ? -71.737 19.739 8.346 1.00 64.96 59 LEU C O 1
ATOM 2563 N N . HIS C 1 48 ? -72.906 19.346 10.228 1.00 60.16 60 HIS C N 1
ATOM 2564 C CA . HIS C 1 48 ? -74.176 19.685 9.598 1.00 62.89 60 HIS C CA 1
ATOM 2565 C C . HIS C 1 48 ? -74.241 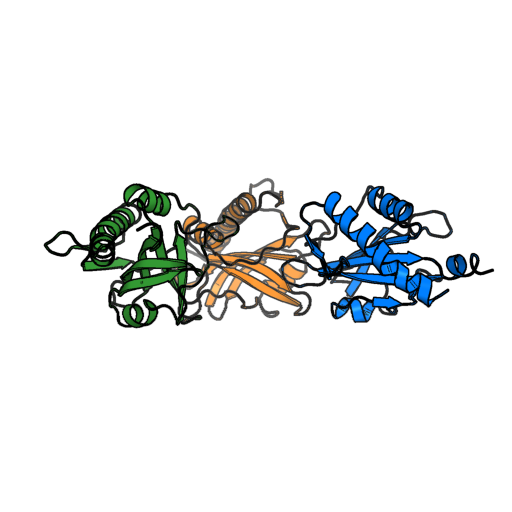21.156 9.208 1.00 67.17 60 HIS C C 1
ATOM 2566 O O . HIS C 1 48 ? -74.887 21.503 8.212 1.00 63.74 60 HIS C O 1
ATOM 2573 N N . ARG C 1 49 ? -73.582 22.033 9.970 1.00 65.91 61 ARG C N 1
ATOM 2574 C CA . ARG C 1 49 ? -73.580 23.452 9.625 1.00 70.40 61 ARG C CA 1
ATOM 2575 C C . ARG C 1 49 ? -72.701 23.724 8.411 1.00 67.35 61 ARG C C 1
ATOM 2576 O O . ARG C 1 49 ? -73.037 24.566 7.571 1.00 66.08 61 ARG C O 1
ATOM 2584 N N . GLN C 1 50 ? -71.569 23.022 8.304 1.00 67.20 62 GLN C N 1
ATOM 2585 C CA . GLN C 1 50 ? -70.683 23.206 7.158 1.00 70.19 62 GLN C CA 1
ATOM 2586 C C . GLN C 1 50 ? -71.260 22.563 5.903 1.00 68.69 62 GLN C C 1
ATOM 2587 O O . GLN C 1 50 ? -71.095 23.090 4.796 1.00 65.89 62 GLN C O 1
ATOM 2593 N N . PHE C 1 51 ? -71.942 21.427 6.054 1.00 68.71 63 PHE C N 1
ATOM 2594 C CA . PHE C 1 51 ? -72.559 20.702 4.944 1.00 69.27 63 PHE C CA 1
ATOM 2595 C C . PHE C 1 51 ? -74.050 20.578 5.232 1.00 69.70 63 PHE C C 1
ATOM 2596 O O . PHE C 1 51 ? -74.495 19.606 5.864 1.00 72.31 63 PHE C O 1
ATOM 2604 N N . PRO C 1 52 ? -74.859 21.544 4.791 1.00 70.50 64 PRO C N 1
ATOM 2605 C CA . PRO C 1 52 ? -76.299 21.497 5.097 1.00 69.64 64 PRO C CA 1
ATOM 2606 C C . PRO C 1 52 ? -77.032 20.371 4.394 1.00 70.17 64 PRO C C 1
ATOM 2607 O O . PRO C 1 52 ? -78.166 20.059 4.782 1.00 69.63 64 PRO C O 1
ATOM 2611 N N . ASP C 1 53 ? -76.433 19.754 3.374 1.00 70.95 65 ASP C N 1
ATOM 2612 C CA . ASP C 1 53 ? -77.068 18.619 2.718 1.00 74.67 65 ASP C CA 1
ATOM 2613 C C . ASP C 1 53 ? -77.149 17.401 3.627 1.00 70.53 65 ASP C C 1
ATOM 2614 O O . ASP C 1 53 ? -77.921 16.480 3.343 1.00 70.11 65 ASP C O 1
ATOM 2619 N N . THR C 1 54 ? -76.375 17.379 4.709 1.00 68.88 66 THR C N 1
ATOM 2620 C CA . THR C 1 54 ? -76.369 16.243 5.613 1.00 68.04 66 THR C CA 1
ATOM 2621 C C . THR C 1 54 ? -77.647 16.210 6.448 1.00 67.61 66 THR C C 1
ATOM 2622 O O . THR C 1 54 ? -78.443 17.154 6.469 1.00 67.88 66 THR C O 1
ATOM 2626 N N . SER C 1 55 ? -77.832 15.094 7.145 1.00 66.93 67 SER C N 1
ATOM 2627 C CA . SER C 1 55 ? -78.894 14.936 8.125 1.00 66.37 67 SER C CA 1
ATOM 2628 C C . SER C 1 55 ? -78.307 14.326 9.387 1.00 65.41 67 SER C C 1
ATOM 2629 O O . SER C 1 55 ? -77.519 13.378 9.322 1.00 65.18 67 SER C O 1
ATOM 2632 N N . VAL C 1 56 ? -78.682 14.883 10.534 1.00 64.87 68 VAL C N 1
ATOM 2633 C CA . VAL C 1 56 ? -78.306 14.341 11.832 1.00 64.95 68 VAL C CA 1
ATOM 2634 C C . VAL C 1 56 ? -79.584 14.099 12.619 1.00 64.87 68 VAL C C 1
ATOM 2635 O O . VAL C 1 56 ? -80.361 15.034 12.853 1.00 66.36 68 VAL C O 1
ATOM 2639 N N . GLU C 1 57 ? -79.809 12.850 13.010 1.00 63.01 69 GLU C N 1
ATOM 2640 C CA . GLU C 1 57 ? -80.879 12.512 13.935 1.00 64.86 69 GLU C CA 1
ATOM 2641 C C . GLU C 1 57 ? -80.334 12.584 15.353 1.00 61.61 69 GLU C C 1
ATOM 2642 O O . GLU C 1 57 ? -79.267 12.029 15.647 1.00 61.23 69 GLU C O 1
ATOM 2648 N N . TRP C 1 58 ? -81.057 13.282 16.224 1.00 61.31 70 TRP C N 1
ATOM 2649 C CA . TRP C 1 58 ? -80.651 13.453 17.614 1.00 60.50 70 TRP C CA 1
ATOM 2650 C C . TRP C 1 58 ? -81.513 12.583 18.518 1.00 59.85 70 TRP C C 1
ATOM 2651 O O . TRP C 1 58 ? -82.733 12.544 18.360 1.00 60.03 70 TRP C O 1
ATOM 2662 N N . ALA C 1 59 ? -80.877 11.891 19.466 1.00 57.05 71 ALA C N 1
ATOM 2663 C CA . ALA C 1 59 ? -81.601 11.173 20.491 1.00 53.74 71 ALA C CA 1
ATOM 2664 C C . ALA C 1 59 ? -82.331 12.173 21.388 1.00 50.90 71 ALA C C 1
ATOM 2665 O O . ALA C 1 59 ? -82.015 13.370 21.404 1.00 51.52 71 ALA C O 1
ATOM 2667 N N . PRO C 1 60 ? -83.335 11.707 22.131 1.00 50.49 72 PRO C N 1
ATOM 2668 C CA . PRO C 1 60 ? -84.051 12.620 23.033 1.00 50.76 72 PRO C CA 1
ATOM 2669 C C . PRO C 1 60 ? -83.136 13.409 23.958 1.00 51.15 72 PRO C C 1
ATOM 2670 O O . PRO C 1 60 ? -83.432 14.571 24.272 1.00 51.45 72 PRO C O 1
ATOM 2674 N N . ASP C 1 61 ? -82.019 12.818 24.398 1.00 51.36 73 ASP C N 1
ATOM 2675 C CA . ASP C 1 61 ? -81.107 13.473 25.330 1.00 52.34 73 ASP C CA 1
ATOM 2676 C C . ASP C 1 61 ? -80.125 14.415 24.643 1.00 52.51 73 ASP C C 1
ATOM 2677 O O . ASP C 1 61 ? -79.203 14.902 25.300 1.00 53.06 73 ASP C O 1
ATOM 2682 N N . GLY C 1 62 ? -80.295 14.679 23.347 1.00 52.45 74 GLY C N 1
ATOM 2683 C CA . GLY C 1 62 ? -79.383 15.531 22.615 1.00 53.03 74 GLY C CA 1
ATOM 2684 C C . GLY C 1 62 ? -78.185 14.824 22.019 1.00 53.19 74 GLY C C 1
ATOM 2685 O O . GLY C 1 62 ? -77.418 15.457 21.282 1.00 57.29 74 GLY C O 1
ATOM 2686 N N . ASN C 1 63 ? -77.995 13.541 22.313 1.00 52.82 75 ASN C N 1
ATOM 2687 C CA . ASN C 1 63 ? -76.883 12.805 21.733 1.00 54.15 75 ASN C CA 1
ATOM 2688 C C . ASN C 1 63 ? -77.154 12.489 20.266 1.00 55.76 75 ASN C C 1
ATOM 2689 O O . ASN C 1 63 ? -78.288 12.557 19.782 1.00 55.85 75 ASN C O 1
ATOM 2694 N N . VAL C 1 64 ? -76.087 12.136 19.556 1.00 59.48 76 VAL C N 1
ATOM 2695 C CA . VAL C 1 64 ? -76.176 11.831 18.133 1.00 55.47 76 VAL C CA 1
ATOM 2696 C C . VAL C 1 64 ? -76.764 10.436 17.967 1.00 60.04 76 VAL C C 1
ATOM 2697 O O . VAL C 1 64 ? -76.242 9.462 18.519 1.00 66.43 76 VAL C O 1
ATOM 2701 N N . GLN C 1 65 ? -77.857 10.338 17.213 1.00 57.61 77 GLN C N 1
ATOM 2702 C CA . GLN C 1 65 ? -78.497 9.059 16.935 1.00 56.06 77 GLN C CA 1
ATOM 2703 C C . GLN C 1 65 ? -78.073 8.468 15.597 1.00 60.08 77 GLN C C 1
ATOM 2704 O O . GLN C 1 65 ? -77.904 7.249 15.491 1.00 56.35 77 GLN C O 1
ATOM 2710 N N . LYS C 1 66 ? -77.889 9.304 14.577 1.00 58.02 78 LYS C N 1
ATOM 2711 C CA . LYS C 1 66 ? -77.493 8.836 13.256 1.00 60.06 78 LYS C CA 1
ATOM 2712 C C . LYS C 1 66 ? -77.043 10.025 12.421 1.00 58.57 78 LYS C C 1
ATOM 2713 O O . LYS C 1 66 ? -77.681 11.081 12.446 1.00 61.72 78 LYS C O 1
ATOM 2719 N N . VAL C 1 67 ? -75.946 9.846 11.688 1.00 59.55 79 VAL C N 1
ATOM 2720 C CA . VAL C 1 67 ? -75.426 10.849 10.765 1.00 56.32 79 VAL C CA 1
ATOM 2721 C C . VAL C 1 67 ? -75.596 10.323 9.348 1.00 58.65 79 VAL C C 1
ATOM 2722 O O . VAL C 1 67 ? -75.190 9.194 9.045 1.00 54.23 79 VAL C O 1
ATOM 2726 N N . VAL C 1 68 ? -76.193 11.137 8.481 1.00 55.83 80 VAL C N 1
ATOM 2727 C CA . VAL C 1 68 ? -76.465 10.759 7.100 1.00 56.31 80 VAL C CA 1
ATOM 2728 C C . VAL C 1 68 ? -75.696 11.701 6.184 1.00 55.37 80 VAL C C 1
ATOM 2729 O O . VAL C 1 68 ? -75.944 12.913 6.180 1.00 54.65 80 VAL C O 1
ATOM 2733 N N . MET C 1 69 ? -74.767 11.141 5.412 1.00 54.64 81 MET C N 1
ATOM 2734 C CA . MET C 1 69 ? -73.998 11.903 4.431 1.00 55.42 81 MET C CA 1
ATOM 2735 C C . MET C 1 69 ? -73.736 10.977 3.253 1.00 57.67 81 MET C C 1
ATOM 2736 O O . MET C 1 69 ? -73.021 9.980 3.398 1.00 55.93 81 MET C O 1
ATOM 2741 N N . ASP C 1 70 ? -74.318 11.303 2.095 1.00 58.60 82 ASP C N 1
ATOM 2742 C CA . ASP C 1 70 ? -74.245 10.407 0.944 1.00 64.81 82 ASP C CA 1
ATOM 2743 C C . ASP C 1 70 ? -72.802 10.168 0.515 1.00 61.35 82 ASP C C 1
ATOM 2744 O O . ASP C 1 70 ? -72.397 9.028 0.262 1.00 58.43 82 ASP C O 1
ATOM 2749 N N . THR C 1 71 ? -72.009 11.234 0.433 1.00 57.99 83 THR C N 1
ATOM 2750 C CA . THR C 1 71 ? -70.609 11.139 0.039 1.00 57.68 83 THR C CA 1
ATOM 2751 C C . THR C 1 71 ? -69.767 11.923 1.032 1.00 58.04 83 THR C C 1
ATOM 2752 O O . THR C 1 71 ? -69.960 13.133 1.191 1.00 58.38 83 THR C O 1
ATOM 2756 N N . VAL C 1 72 ? -68.844 11.238 1.699 1.00 57.99 84 VAL C N 1
ATOM 2757 C CA . VAL C 1 72 ? -67.899 11.904 2.592 1.00 60.43 84 VAL C CA 1
ATOM 2758 C C . VAL C 1 72 ? -66.806 12.528 1.733 1.00 59.41 84 VAL C C 1
ATOM 2759 O O . VAL C 1 72 ? -66.055 11.805 1.063 1.00 59.66 84 VAL C O 1
ATOM 2763 N N . PRO C 1 73 ? -66.679 13.849 1.721 1.00 63.35 85 PRO C N 1
ATOM 2764 C CA . PRO C 1 73 ? -65.767 14.504 0.782 1.00 61.02 85 PRO C CA 1
ATOM 2765 C C . PRO C 1 73 ? -64.334 14.531 1.298 1.00 63.59 85 PRO C C 1
ATOM 2766 O O . PRO C 1 73 ? -64.049 14.264 2.466 1.00 61.31 85 PRO C O 1
ATOM 2770 N N . THR C 1 74 ? -63.425 14.858 0.385 1.00 65.35 86 THR C N 1
ATOM 2771 C CA . THR C 1 74 ? -62.060 15.205 0.741 1.00 63.26 86 THR C CA 1
ATOM 2772 C C . THR C 1 74 ? -61.991 16.689 1.086 1.00 63.92 86 THR C C 1
ATOM 2773 O O . THR C 1 74 ? -62.874 17.474 0.733 1.00 63.94 86 THR C O 1
ATOM 2777 N N . PHE C 1 75 ? -60.926 17.071 1.787 1.00 64.51 87 PHE C N 1
ATOM 2778 C CA . PHE C 1 75 ? -60.811 18.418 2.328 1.00 67.83 87 PHE C CA 1
ATOM 2779 C C . PHE C 1 75 ? -59.479 19.035 1.930 1.00 66.33 87 PHE C C 1
ATOM 2780 O O . PHE C 1 75 ? -58.421 18.448 2.176 1.00 66.57 87 PHE C O 1
ATOM 2788 N N . THR C 1 76 ? -59.539 20.218 1.318 1.00 67.12 88 THR C N 1
ATOM 2789 C CA . THR C 1 76 ? -58.346 21.021 1.086 1.00 68.37 88 THR C CA 1
ATOM 2790 C C . THR C 1 76 ? -58.041 21.943 2.256 1.00 76.94 88 THR C C 1
ATOM 2791 O O . THR C 1 76 ? -56.868 22.218 2.534 1.00 78.58 88 THR C O 1
ATOM 2795 N N . ASP C 1 77 ? -59.074 22.428 2.940 1.00 81.59 89 ASP C N 1
ATOM 2796 C CA . ASP C 1 77 ? -58.932 23.240 4.138 1.00 81.03 89 ASP C CA 1
ATOM 2797 C C . ASP C 1 77 ? -59.503 22.465 5.316 1.00 82.91 89 ASP C C 1
ATOM 2798 O O . ASP C 1 77 ? -60.565 21.844 5.205 1.00 80.73 89 ASP C O 1
ATOM 2803 N N . HIS C 1 78 ? -58.795 22.499 6.443 1.00 79.24 90 HIS C N 1
ATOM 2804 C CA . HIS C 1 78 ? -59.150 21.683 7.596 1.00 81.05 90 HIS C CA 1
ATOM 2805 C C . HIS C 1 78 ? -59.499 22.545 8.808 1.00 76.49 90 HIS C C 1
ATOM 2806 O O . HIS C 1 78 ? -59.255 22.149 9.950 1.00 73.09 90 HIS C O 1
ATOM 2813 N N . ALA C 1 79 ? -60.081 23.725 8.572 1.00 73.35 91 ALA C N 1
ATOM 2814 C CA . ALA C 1 79 ? -60.463 24.600 9.678 1.00 70.27 91 ALA C CA 1
ATOM 2815 C C . ALA C 1 79 ? -61.624 24.016 10.474 1.00 69.43 91 ALA C C 1
ATOM 2816 O O . ALA C 1 79 ? -61.699 24.199 11.695 1.00 66.06 91 ALA C O 1
ATOM 2818 N N . MET C 1 80 ? -62.543 23.324 9.796 1.00 65.96 92 MET C N 1
ATOM 2819 C CA . MET C 1 80 ? -63.678 22.704 10.475 1.00 69.57 92 MET C CA 1
ATOM 2820 C C . MET C 1 80 ? -63.226 21.699 11.524 1.00 70.28 92 MET C C 1
ATOM 2821 O O . MET C 1 80 ? -63.674 21.742 12.676 1.00 66.21 92 MET C O 1
ATOM 2826 N N . ILE C 1 81 ? -62.354 20.766 11.137 1.00 64.79 93 ILE C N 1
ATOM 2827 C CA . ILE C 1 81 ? -61.970 19.706 12.059 1.00 69.27 93 ILE C CA 1
ATOM 2828 C C . ILE C 1 81 ? -61.127 20.269 13.194 1.00 68.92 93 ILE C C 1
ATOM 2829 O O . ILE C 1 81 ? -61.149 19.743 14.314 1.00 63.60 93 ILE C O 1
ATOM 2834 N N . ASP C 1 82 ? -60.384 21.347 12.938 1.00 67.02 94 ASP C N 1
ATOM 2835 C CA . ASP C 1 82 ? -59.629 21.995 14.001 1.00 73.14 94 ASP C CA 1
ATOM 2836 C C . ASP C 1 82 ? -60.542 22.775 14.934 1.00 70.28 94 ASP C C 1
ATOM 2837 O O . ASP C 1 82 ? -60.272 22.852 16.137 1.00 70.19 94 ASP C O 1
ATOM 2842 N N . GLU C 1 83 ? -61.617 23.357 14.398 1.00 65.88 95 GLU C N 1
ATOM 2843 C CA . GLU C 1 83 ? -62.618 23.998 15.244 1.00 67.66 95 GLU C CA 1
ATOM 2844 C C . GLU C 1 83 ? -63.268 22.985 16.176 1.00 73.39 95 GLU C C 1
ATOM 2845 O O . GLU C 1 83 ? -63.424 23.239 17.376 1.00 70.25 95 GLU C O 1
ATOM 2851 N N . ILE C 1 84 ? -63.659 21.827 15.635 1.00 65.61 96 ILE C N 1
ATOM 2852 C CA . ILE C 1 84 ? -64.233 20.771 16.464 1.00 71.82 96 ILE C CA 1
ATOM 2853 C C . ILE C 1 84 ? -63.239 20.343 17.535 1.00 70.96 96 ILE C C 1
ATOM 2854 O O . ILE C 1 84 ? -63.601 20.151 18.702 1.00 66.49 96 ILE C O 1
ATOM 2859 N N . ALA C 1 85 ? -61.966 20.201 17.156 1.00 66.98 97 ALA C N 1
ATOM 2860 C CA . ALA C 1 85 ? -60.947 19.790 18.114 1.00 72.43 97 ALA C CA 1
ATOM 2861 C C . ALA C 1 85 ? -60.749 20.840 19.199 1.00 76.05 97 ALA C C 1
ATOM 2862 O O . ALA C 1 85 ? -60.598 20.503 20.380 1.00 73.06 97 ALA C O 1
ATOM 2864 N N . ARG C 1 86 ? -60.752 22.122 18.823 1.00 84.77 98 ARG C N 1
ATOM 2865 C CA . ARG C 1 86 ? -60.531 23.174 19.809 1.00 83.80 98 ARG C CA 1
ATOM 2866 C C . ARG C 1 86 ? -61.752 23.364 20.702 1.00 84.98 98 ARG C C 1
ATOM 2867 O O . ARG C 1 86 ? -61.614 23.675 21.891 1.00 85.03 98 ARG C O 1
ATOM 2875 N N . VAL C 1 87 ? -62.955 23.169 20.155 1.00 75.98 99 VAL C N 1
ATOM 2876 C CA . VAL C 1 87 ? -64.161 23.305 20.966 1.00 70.15 99 VAL C CA 1
ATOM 2877 C C . VAL C 1 87 ? -64.303 22.116 21.907 1.00 69.40 99 VAL C C 1
ATOM 2878 O O . VAL C 1 87 ? -64.620 22.275 23.092 1.00 70.09 99 VAL C O 1
ATOM 2882 N N . SER C 1 88 ? -64.060 20.906 21.399 1.00 67.08 100 SER C N 1
ATOM 2883 C CA . SER C 1 88 ? -64.130 19.716 22.236 1.00 68.37 100 SER C CA 1
ATOM 2884 C C . SER C 1 88 ? -62.949 19.608 23.190 1.00 72.41 100 SER C C 1
ATOM 2885 O O . SER C 1 88 ? -63.061 18.936 24.221 1.00 62.52 100 SER C O 1
ATOM 2888 N N . GLY C 1 89 ? -61.828 20.254 22.877 1.00 70.96 101 GLY C N 1
ATOM 2889 C CA . GLY C 1 89 ? -60.639 20.087 23.685 1.00 73.14 101 GLY C CA 1
ATOM 2890 C C . GLY C 1 89 ? -59.946 18.759 23.498 1.00 73.68 101 GLY C C 1
ATOM 2891 O O . GLY C 1 89 ? -59.102 18.389 24.318 1.00 75.35 101 GLY C O 1
ATOM 2892 N N . GLN C 1 90 ? -60.285 18.023 22.440 1.00 72.36 102 GLN C N 1
ATOM 2893 C CA . GLN C 1 90 ? -59.658 16.736 22.166 1.00 72.85 102 GLN C CA 1
ATOM 2894 C C . GLN C 1 90 ? -59.537 16.518 20.661 1.00 72.11 102 GLN C C 1
ATOM 2895 O O . GLN C 1 90 ? -59.440 17.486 19.901 1.00 71.96 102 GLN C O 1
ATOM 2901 N N . GLN C 1 91 ? -59.543 15.265 20.220 1.00 71.68 103 GLN C N 1
ATOM 2902 C CA . GLN C 1 91 ? -59.285 14.930 18.827 1.00 73.32 103 GLN C CA 1
ATOM 2903 C C . GLN C 1 91 ? -60.583 14.630 18.081 1.00 68.94 103 GLN C C 1
ATOM 2904 O O . GLN C 1 91 ? -61.616 14.322 18.679 1.00 67.77 103 GLN C O 1
ATOM 2910 N N . ALA C 1 92 ? -60.512 14.720 16.753 1.00 68.36 104 ALA C N 1
ATOM 2911 C CA . ALA C 1 92 ? -61.671 14.477 15.904 1.00 66.25 104 ALA C CA 1
ATOM 2912 C C . ALA C 1 92 ? -61.201 14.110 14.504 1.00 66.21 104 ALA C C 1
ATOM 2913 O O . ALA C 1 92 ? -60.141 14.554 14.056 1.00 67.54 104 ALA C O 1
ATOM 2915 N N . THR C 1 93 ? -62.008 13.301 13.817 1.00 67.40 105 THR C N 1
ATOM 2916 C CA . THR C 1 93 ? -61.666 12.812 12.488 1.00 64.62 105 THR C CA 1
ATOM 2917 C C . THR C 1 93 ? -62.945 12.469 11.734 1.00 62.50 105 THR C C 1
ATOM 2918 O O . THR C 1 93 ? -63.934 12.034 12.329 1.00 61.43 105 THR C O 1
ATOM 2922 N N . LEU C 1 94 ? -62.917 12.682 10.419 1.00 61.95 106 LEU C N 1
ATOM 2923 C CA . LEU C 1 94 ? -63.973 12.247 9.510 1.00 60.14 106 LEU C CA 1
ATOM 2924 C C . LEU C 1 94 ? -63.379 11.269 8.506 1.00 60.66 106 LEU C C 1
ATOM 2925 O O . LEU C 1 94 ? -62.487 11.635 7.732 1.00 61.56 106 LEU C O 1
ATOM 2930 N N . PHE C 1 95 ? -63.872 10.035 8.515 1.00 63.06 107 PHE C N 1
ATOM 2931 C CA . PHE C 1 95 ? -63.436 9.007 7.583 1.00 60.60 107 PHE C CA 1
ATOM 2932 C C . PHE C 1 95 ? -64.364 8.923 6.377 1.00 59.14 107 PHE C C 1
ATOM 2933 O O . PHE C 1 95 ? -65.538 9.294 6.435 1.00 57.29 107 PHE C O 1
ATOM 2941 N N . ALA C 1 96 ? -63.815 8.410 5.278 1.00 59.43 108 ALA C N 1
ATOM 2942 C CA . ALA C 1 96 ? -64.581 8.045 4.096 1.00 62.92 108 ALA C CA 1
ATOM 2943 C C . ALA C 1 96 ? -64.278 6.596 3.744 1.00 58.81 108 ALA C C 1
ATOM 2944 O O . ALA C 1 96 ? -63.118 6.172 3.772 1.00 60.55 108 ALA C O 1
ATOM 2946 N N . PHE C 1 97 ? -65.322 5.837 3.424 1.00 57.54 109 PHE C N 1
ATOM 2947 C CA . PHE C 1 97 ? -65.145 4.425 3.113 1.00 61.78 109 PHE C CA 1
ATOM 2948 C C . PHE C 1 97 ? -64.517 4.252 1.736 1.00 58.76 109 PHE C C 1
ATOM 2949 O O . PHE C 1 97 ? -64.895 4.924 0.773 1.00 59.61 109 PHE C O 1
ATOM 2957 N N . ASP C 1 98 ? -63.554 3.343 1.648 1.00 60.41 110 ASP C N 1
ATOM 2958 C CA . ASP C 1 98 ? -62.884 3.030 0.387 1.00 72.03 110 ASP C CA 1
ATOM 2959 C C . ASP C 1 98 ? -63.221 1.592 0.025 1.00 70.25 110 ASP C C 1
ATOM 2960 O O . ASP C 1 98 ? -62.711 0.658 0.672 1.00 72.09 110 ASP C O 1
ATOM 2965 N N . PRO C 1 99 ? -64.060 1.358 -0.988 1.00 67.61 111 PRO C N 1
ATOM 2966 C CA . PRO C 1 99 ? -64.473 -0.024 -1.282 1.00 68.32 111 PRO C CA 1
ATOM 2967 C C . PRO C 1 99 ? -63.352 -0.902 -1.812 1.00 67.00 111 PRO C C 1
ATOM 2968 O O . PRO C 1 99 ? -63.375 -2.116 -1.571 1.00 75.56 111 PRO C O 1
ATOM 2972 N N . ALA C 1 100 ? -62.375 -0.338 -2.527 1.00 63.08 112 ALA C N 1
ATOM 2973 C CA . ALA C 1 100 ? -61.274 -1.155 -3.032 1.00 76.03 112 ALA C CA 1
ATOM 2974 C C . ALA C 1 100 ? -60.432 -1.712 -1.893 1.00 76.24 112 ALA C C 1
ATOM 2975 O O . ALA C 1 100 ? -60.019 -2.877 -1.929 1.00 75.86 112 ALA C O 1
ATOM 2977 N N . GLN C 1 101 ? -60.164 -0.895 -0.878 1.00 92.09 113 GLN C N 1
ATOM 2978 C CA . GLN C 1 101 ? -59.358 -1.310 0.261 1.00 92.62 113 GLN C CA 1
ATOM 2979 C C . GLN C 1 101 ? -60.173 -2.006 1.340 1.00 92.19 113 GLN C C 1
ATOM 2980 O O . GLN C 1 101 ? -59.585 -2.666 2.204 1.00 93.64 113 GLN C O 1
ATOM 2986 N N . ASP C 1 102 ? -61.501 -1.895 1.292 1.00 77.86 114 ASP C N 1
ATOM 2987 C CA . ASP C 1 102 ? -62.377 -2.336 2.376 1.00 81.67 114 ASP C CA 1
ATOM 2988 C C . ASP C 1 102 ? -61.887 -1.758 3.701 1.00 74.00 114 ASP C C 1
ATOM 2989 O O . ASP C 1 102 ? -61.697 -2.462 4.696 1.00 73.98 114 ASP C O 1
ATOM 2994 N N . ASP C 1 103 ? -61.662 -0.448 3.689 1.00 69.33 115 ASP C N 1
ATOM 2995 C CA . ASP C 1 103 ? -61.090 0.267 4.819 1.00 76.66 115 ASP C CA 1
ATOM 2996 C C . ASP C 1 103 ? -61.575 1.707 4.735 1.00 67.73 115 ASP C C 1
ATOM 2997 O O . ASP C 1 103 ? -62.233 2.101 3.770 1.00 74.64 115 ASP C O 1
ATOM 3002 N N . PHE C 1 104 ? -61.239 2.495 5.753 1.00 64.94 116 PHE C N 1
ATOM 3003 C CA . PHE C 1 104 ? -61.706 3.870 5.851 1.00 67.65 116 PHE C CA 1
ATOM 3004 C C . PHE C 1 104 ? -60.524 4.828 5.880 1.00 66.41 116 PHE C C 1
ATOM 3005 O O . PHE C 1 104 ? -59.545 4.608 6.602 1.00 69.75 116 PHE C O 1
ATOM 3013 N N . ILE C 1 105 ? -60.631 5.895 5.091 1.00 70.19 117 ILE C N 1
ATOM 3014 C CA . ILE C 1 105 ? -59.552 6.857 4.891 1.00 72.96 117 ILE C CA 1
ATOM 3015 C C . ILE C 1 105 ? -59.842 8.084 5.740 1.00 65.36 117 ILE C C 1
ATOM 3016 O O . ILE C 1 105 ? -60.987 8.541 5.806 1.00 67.14 117 ILE C O 1
ATOM 3021 N N . ARG C 1 106 ? -58.812 8.626 6.389 1.00 69.43 118 ARG C N 1
ATOM 3022 C CA . ARG C 1 106 ? -58.952 9.904 7.082 1.00 68.75 118 ARG C CA 1
ATOM 3023 C C . ARG C 1 106 ? -58.895 11.023 6.051 1.00 70.24 118 ARG C C 1
ATOM 3024 O O . ARG C 1 106 ? -57.830 11.313 5.496 1.00 67.77 118 ARG C O 1
ATOM 3032 N N . THR C 1 107 ? -60.042 11.644 5.783 1.00 68.94 119 THR C N 1
ATOM 3033 C CA . THR C 1 107 ? -60.110 12.751 4.837 1.00 65.67 119 THR C CA 1
ATOM 3034 C C . THR C 1 107 ? -59.860 14.099 5.495 1.00 65.40 119 THR C C 1
ATOM 3035 O O . THR C 1 107 ? -59.344 15.014 4.842 1.00 64.65 119 THR C O 1
ATOM 3039 N N . THR C 1 108 ? -60.219 14.245 6.767 1.00 65.69 120 THR C N 1
ATOM 3040 C CA . THR C 1 108 ? -59.867 15.426 7.539 1.00 65.87 120 THR C CA 1
ATOM 3041 C C . THR C 1 108 ? -59.764 15.017 9.001 1.00 67.03 120 THR C C 1
ATOM 3042 O O . THR C 1 108 ? -60.574 14.223 9.490 1.00 64.80 120 THR C O 1
ATOM 3046 N N . THR C 1 109 ? -58.750 15.539 9.686 1.00 70.66 121 THR C N 1
ATOM 3047 C CA . THR C 1 109 ? -58.473 15.109 11.048 1.00 69.82 121 THR C CA 1
ATOM 3048 C C . THR C 1 109 ? -57.563 16.120 11.726 1.00 72.86 121 THR C C 1
ATOM 3049 O O . THR C 1 109 ? -56.795 16.826 11.069 1.00 75.38 121 THR C O 1
ATOM 3053 N N . SER C 1 110 ? -57.663 16.180 13.052 1.00 70.19 122 SER C N 1
ATOM 3054 C CA . SER C 1 110 ? -56.749 16.973 13.860 1.00 70.31 122 SER C CA 1
ATOM 3055 C C . SER C 1 110 ? -55.529 16.182 14.310 1.00 72.20 122 SER C C 1
ATOM 3056 O O . SER C 1 110 ? -54.588 16.777 14.846 1.00 76.23 122 SER C O 1
ATOM 3059 N N . ILE C 1 111 ? -55.524 14.869 14.103 1.00 72.51 123 ILE C N 1
ATOM 3060 C CA . ILE C 1 111 ? -54.408 14.021 14.503 1.00 77.21 123 ILE C CA 1
ATOM 3061 C C . ILE C 1 111 ? -53.225 14.298 13.590 1.00 83.36 123 ILE C C 1
ATOM 3062 O O . ILE C 1 111 ? -53.377 14.412 12.368 1.00 75.57 123 ILE C O 1
ATOM 3067 N N . THR C 1 112 ? -52.041 14.423 14.181 1.00 89.18 124 THR C N 1
ATOM 3068 C CA . THR C 1 112 ? -50.817 14.670 13.439 1.00 88.27 124 THR C CA 1
ATOM 3069 C C . THR C 1 112 ? -49.920 13.439 13.466 1.00 92.07 124 THR C C 1
ATOM 3070 O O . THR C 1 112 ? -49.934 12.658 14.422 1.00 93.97 124 THR C O 1
ATOM 3074 N N . LYS C 1 113 ? -49.141 13.276 12.402 1.00 89.03 125 LYS C N 1
ATOM 3075 C CA . LYS C 1 113 ? -48.148 12.216 12.315 1.00 93.67 125 LYS C CA 1
ATOM 3076 C C . LYS C 1 113 ? -46.900 12.626 13.091 1.00 101.00 125 LYS C C 1
ATOM 3077 O O . LYS C 1 113 ? -46.758 13.786 13.483 1.00 101.32 125 LYS C O 1
ATOM 3083 N N . PRO C 1 114 ? -45.977 11.689 13.352 1.00 108.64 126 PRO C N 1
ATOM 3084 C CA . PRO C 1 114 ? -44.766 12.050 14.116 1.00 109.66 126 PRO C CA 1
ATOM 3085 C C . PRO C 1 114 ? -43.986 13.228 13.551 1.00 109.68 126 PRO C C 1
ATOM 3086 O O . PRO C 1 114 ? -43.312 13.932 14.315 1.00 110.00 126 PRO C O 1
ATOM 3090 N N A ASP C 1 115 ? -44.039 13.472 12.244 0.48 99.23 127 ASP C N 1
ATOM 3091 N N B ASP C 1 115 ? -44.068 13.462 12.239 0.52 99.48 127 ASP C N 1
ATOM 3092 C CA A ASP C 1 115 ? -43.315 14.613 11.697 0.48 95.65 127 ASP C CA 1
ATOM 3093 C CA B ASP C 1 115 ? -43.373 14.591 11.632 0.52 96.06 127 ASP C CA 1
ATOM 3094 C C A ASP C 1 115 ? -44.091 15.921 11.806 0.48 94.53 127 ASP C C 1
ATOM 3095 C C B ASP C 1 115 ? -44.010 15.918 12.021 0.52 94.44 127 ASP C C 1
ATOM 3096 O O A ASP C 1 115 ? -43.591 16.956 11.353 0.48 94.05 127 ASP C O 1
ATOM 3097 O O B ASP C 1 115 ? -43.342 16.958 11.996 0.52 93.66 127 ASP C O 1
ATOM 3106 N N . GLY C 1 116 ? -45.290 15.902 12.388 1.00 97.66 128 GLY C N 1
ATOM 3107 C CA . GLY C 1 116 ? -46.060 17.106 12.614 1.00 96.13 128 GLY C CA 1
ATOM 3108 C C . GLY C 1 116 ? -47.080 17.401 11.538 1.00 90.21 128 GLY C C 1
ATOM 3109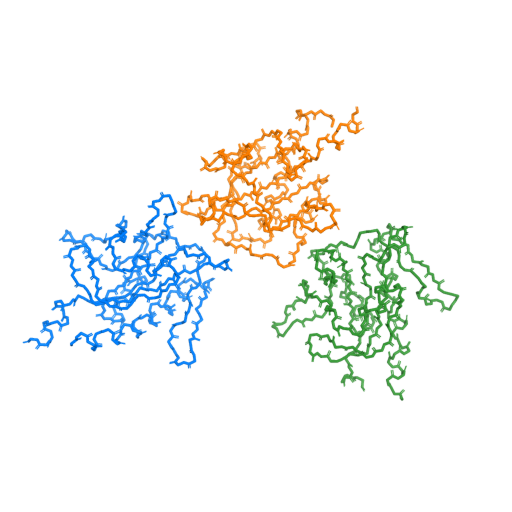 O O . GLY C 1 116 ? -47.852 18.357 11.686 1.00 88.44 128 GLY C O 1
ATOM 3110 N N A SER C 1 117 ? -47.104 16.620 10.462 0.17 92.07 129 SER C N 1
ATOM 3111 N N B SER C 1 117 ? -47.117 16.615 10.469 0.83 91.95 129 SER C N 1
ATOM 3112 C CA A SER C 1 117 ? -48.073 16.814 9.396 0.17 89.45 129 SER C CA 1
ATOM 3113 C CA B SER C 1 117 ? -48.059 16.833 9.385 0.83 89.22 129 SER C CA 1
ATOM 3114 C C A SER C 1 117 ? -49.397 16.146 9.751 0.17 87.13 129 SER C C 1
ATOM 3115 C C B SER C 1 117 ? -49.356 16.082 9.649 0.83 87.13 129 SER C C 1
ATOM 3116 O O A SER C 1 117 ? -49.468 15.260 10.606 0.17 88.39 129 SER C O 1
ATOM 3117 O O B SER C 1 117 ? -49.384 15.079 10.368 0.83 88.11 129 SER C O 1
ATOM 3122 N N A ARG C 1 118 ? -50.455 16.581 9.073 0.17 85.75 130 ARG C N 1
ATOM 3123 N N B ARG C 1 118 ? -50.434 16.583 9.052 0.83 85.89 130 ARG C N 1
ATOM 3124 C CA A ARG C 1 118 ? -51.779 16.041 9.342 0.17 82.26 130 ARG C CA 1
ATOM 3125 C CA B ARG C 1 118 ? -51.757 16.023 9.280 0.83 82.49 130 ARG C CA 1
ATOM 3126 C C A ARG C 1 118 ? -51.872 14.600 8.853 0.17 82.27 130 ARG C C 1
ATOM 3127 C C B ARG C 1 118 ? -51.809 14.559 8.865 0.83 82.39 130 ARG C C 1
ATOM 3128 O O A ARG C 1 118 ? -51.384 14.259 7.772 0.17 80.79 130 ARG C O 1
ATOM 3129 O O B ARG C 1 118 ? -51.235 14.163 7.847 0.83 80.89 130 ARG C O 1
ATOM 3144 N N . ALA C 1 119 ? -52.510 13.753 9.662 1.00 76.42 131 ALA C N 1
ATOM 3145 C CA . ALA C 1 119 ? -52.634 12.330 9.370 1.00 79.69 131 ALA C CA 1
ATOM 3146 C C . ALA C 1 119 ? -53.728 12.057 8.344 1.00 74.45 131 ALA C C 1
ATOM 3147 O O . ALA C 1 119 ? -54.416 11.034 8.418 1.00 72.34 131 ALA C O 1
ATOM 3149 N N . VAL C 1 120 ? -53.897 12.968 7.386 1.00 71.69 132 VAL C N 1
ATOM 3150 C CA . VAL C 1 120 ? -54.846 12.756 6.305 1.00 75.18 132 VAL C CA 1
ATOM 3151 C C . VAL C 1 120 ? -54.275 11.736 5.331 1.00 70.84 132 VAL C C 1
ATOM 3152 O O . VAL C 1 120 ? -53.086 11.776 4.985 1.00 72.08 132 VAL C O 1
ATOM 3156 N N . GLY C 1 121 ? -55.117 10.806 4.892 1.00 70.08 133 GLY C N 1
ATOM 3157 C CA . GLY C 1 121 ? -54.687 9.773 3.977 1.00 73.81 133 GLY C CA 1
ATOM 3158 C C . GLY C 1 121 ? -54.274 8.476 4.632 1.00 73.70 133 GLY C C 1
ATOM 3159 O O . GLY C 1 121 ? -53.933 7.523 3.920 1.00 72.58 133 GLY C O 1
ATOM 3160 N N . THR C 1 122 ? -54.280 8.410 5.958 1.00 72.56 134 THR C N 1
ATOM 3161 C CA . THR C 1 122 ? -54.013 7.168 6.659 1.00 73.73 134 THR C CA 1
ATOM 3162 C C . THR C 1 122 ? -55.316 6.398 6.857 1.00 72.66 134 THR C C 1
ATOM 3163 O O . THR C 1 122 ? -56.416 6.939 6.716 1.00 71.10 134 THR C O 1
ATOM 3167 N N . ASN C 1 123 ? -55.180 5.113 7.174 1.00 73.54 135 ASN C N 1
ATOM 3168 C CA . ASN C 1 123 ? -56.299 4.185 7.240 1.00 72.74 135 ASN C CA 1
ATOM 3169 C C . ASN C 1 123 ? -56.695 3.911 8.685 1.00 73.07 135 ASN C C 1
ATOM 3170 O O . ASN C 1 123 ? -55.874 3.994 9.604 1.00 74.27 135 ASN C O 1
ATOM 3175 N N . LEU C 1 124 ? -57.978 3.602 8.876 1.00 71.81 136 LEU C N 1
ATOM 3176 C CA . LEU C 1 124 ? -58.421 3.060 10.154 1.00 72.10 136 LEU C CA 1
ATOM 3177 C C . LEU C 1 124 ? -57.758 1.718 10.429 1.00 73.58 136 LEU C C 1
ATOM 3178 O O . LEU C 1 124 ? -57.281 1.463 11.540 1.00 74.68 136 LEU C O 1
ATOM 3183 N N . GLY C 1 125 ? -57.731 0.843 9.427 1.00 73.63 137 GLY C N 1
ATOM 3184 C CA . GLY C 1 125 ? -57.162 -0.479 9.590 1.00 75.56 137 GLY C CA 1
ATOM 3185 C C . GLY C 1 125 ? -58.195 -1.498 10.016 1.00 77.59 137 GLY C C 1
ATOM 3186 O O . GLY C 1 125 ? -59.001 -1.238 10.914 1.00 79.18 137 GLY C O 1
ATOM 3187 N N . GLN C 1 126 ? -58.185 -2.665 9.372 1.00 79.90 138 GLN C N 1
ATOM 3188 C CA . GLN C 1 126 ? -59.126 -3.722 9.715 1.00 83.17 138 GLN C CA 1
ATOM 3189 C C . GLN C 1 126 ? -58.856 -4.325 11.087 1.00 84.27 138 GLN C C 1
ATOM 3190 O O . GLN C 1 126 ? -59.697 -5.077 11.590 1.00 86.25 138 GLN C O 1
ATOM 3196 N N . ASP C 1 127 ? -57.716 -4.012 11.698 1.00 92.60 139 ASP C N 1
ATOM 3197 C CA . ASP C 1 127 ? -57.373 -4.487 13.031 1.00 93.55 139 ASP C CA 1
ATOM 3198 C C . ASP C 1 127 ? -57.805 -3.528 14.133 1.00 92.97 139 ASP C C 1
ATOM 3199 O O . ASP C 1 127 ? -57.628 -3.844 15.314 1.00 95.54 139 ASP C O 1
ATOM 3204 N N . SER C 1 128 ? -58.358 -2.371 13.779 1.00 82.73 140 SER C N 1
ATOM 3205 C CA . SER C 1 128 ? -58.851 -1.440 14.783 1.00 76.97 140 SER C CA 1
ATOM 3206 C C . SER C 1 128 ? -60.118 -1.986 15.431 1.00 74.92 140 SER C C 1
ATOM 3207 O O . SER C 1 128 ? -60.951 -2.615 14.771 1.00 74.55 140 SER C O 1
ATOM 3210 N N . LYS C 1 129 ? -60.262 -1.741 16.736 1.00 77.07 141 LYS C N 1
ATOM 3211 C CA . LYS C 1 129 ? -61.427 -2.233 17.462 1.00 75.88 141 LYS C CA 1
ATOM 3212 C C . LYS C 1 129 ? -62.724 -1.600 16.977 1.00 72.82 141 LYS C C 1
ATOM 3213 O O . LYS C 1 129 ? -63.805 -2.114 17.285 1.00 71.84 141 LYS C O 1
ATOM 3219 N N . ALA C 1 130 ? -62.644 -0.501 16.228 1.00 71.31 142 ALA C N 1
ATOM 3220 C CA . ALA C 1 130 ? -63.841 0.136 15.698 1.00 73.04 142 ALA C CA 1
ATOM 3221 C C . ALA C 1 130 ? -64.285 -0.454 14.368 1.00 68.70 142 ALA C C 1
ATOM 3222 O O . ALA C 1 130 ? -65.421 -0.210 13.950 1.00 66.54 142 ALA C O 1
ATOM 3224 N N . PHE C 1 131 ? -63.424 -1.229 13.706 1.00 71.32 143 PHE C N 1
ATOM 3225 C CA . PHE C 1 131 ? -63.703 -1.663 12.341 1.00 72.33 143 PHE C CA 1
ATOM 3226 C C . PHE C 1 131 ? -64.965 -2.518 12.280 1.00 70.96 143 PHE C C 1
ATOM 3227 O O . PHE C 1 131 ? -65.957 -2.138 11.648 1.00 68.85 143 PHE C O 1
ATOM 3235 N N . ALA C 1 132 ? -64.949 -3.671 12.949 1.00 77.24 144 ALA C N 1
ATOM 3236 C CA . ALA C 1 132 ? -66.100 -4.569 12.893 1.00 75.86 144 ALA C CA 1
ATOM 3237 C C . ALA C 1 132 ? -67.399 -3.939 13.390 1.00 72.97 144 ALA C C 1
ATOM 3238 O O . ALA C 1 132 ? -68.435 -4.151 12.736 1.00 72.12 144 ALA C O 1
ATOM 3240 N N . PRO C 1 133 ? -67.439 -3.192 14.504 1.00 67.98 145 PRO C N 1
ATOM 3241 C CA . PRO C 1 133 ? -68.711 -2.547 14.876 1.00 66.29 145 PRO C CA 1
ATOM 3242 C C . PRO C 1 133 ? -69.213 -1.577 13.824 1.00 62.68 145 PRO C C 1
ATOM 3243 O O . PRO C 1 133 ? -70.424 -1.477 13.595 1.00 60.67 145 PRO C O 1
ATOM 3247 N N . ILE C 1 134 ? -68.301 -0.864 13.164 1.00 66.16 146 ILE C N 1
ATOM 3248 C CA . ILE C 1 134 ? -68.705 0.131 12.179 1.00 64.20 146 ILE C CA 1
ATOM 3249 C C . ILE C 1 134 ? -69.215 -0.550 10.916 1.00 61.96 146 ILE C C 1
ATOM 3250 O O . ILE C 1 134 ? -70.197 -0.107 10.308 1.00 59.19 146 ILE C O 1
ATOM 3255 N N . LYS C 1 135 ? -68.573 -1.651 10.516 1.00 64.45 147 LYS C N 1
ATOM 3256 C CA . LYS C 1 135 ? -69.076 -2.440 9.397 1.00 69.44 147 LYS C CA 1
ATOM 3257 C C . LYS C 1 135 ? -70.486 -2.950 9.665 1.00 68.68 147 LYS C C 1
ATOM 3258 O O . LYS C 1 135 ? -71.293 -3.058 8.735 1.00 65.18 147 LYS C O 1
ATOM 3264 N N . ALA C 1 136 ? -70.802 -3.260 10.921 1.00 63.10 148 ALA C N 1
ATOM 3265 C CA . ALA C 1 136 ? -72.138 -3.710 11.292 1.00 61.72 148 ALA C CA 1
ATOM 3266 C C . ALA C 1 136 ? -73.112 -2.560 11.513 1.00 58.43 148 ALA C C 1
ATOM 3267 O O . ALA C 1 136 ? -74.244 -2.805 11.945 1.00 57.06 148 ALA C O 1
ATOM 3269 N N . GLY C 1 137 ? -72.709 -1.324 11.228 1.00 57.15 149 GLY C N 1
ATOM 3270 C CA . GLY C 1 137 ? -73.576 -0.186 11.449 1.00 54.06 149 GLY C CA 1
ATOM 3271 C C . GLY C 1 137 ? -73.701 0.248 12.889 1.00 59.24 149 GLY C C 1
ATOM 3272 O O . GLY C 1 137 ? -74.654 0.957 13.230 1.00 51.47 149 GLY C O 1
ATOM 3273 N N . LYS C 1 138 ? -72.766 -0.148 13.748 1.00 55.56 150 LYS C N 1
ATOM 3274 C CA . LYS C 1 138 ? -72.815 0.165 15.167 1.00 59.06 150 LYS C CA 1
ATOM 3275 C C . LYS C 1 138 ? -71.755 1.199 15.525 1.00 54.42 150 LYS C C 1
ATOM 3276 O O . LYS C 1 138 ? -70.726 1.320 14.854 1.00 55.85 150 LYS C O 1
ATOM 3282 N N . THR C 1 139 ? -72.020 1.945 16.595 1.00 54.23 151 THR C N 1
ATOM 3283 C CA . THR C 1 139 ? -71.066 2.904 17.136 1.00 54.01 151 THR C CA 1
ATOM 3284 C C . THR C 1 139 ? -70.131 2.191 18.104 1.00 55.33 151 THR C C 1
ATOM 3285 O O . THR C 1 139 ? -70.583 1.417 18.953 1.00 57.04 151 THR C O 1
ATOM 3289 N N . TYR C 1 140 ? -68.831 2.444 17.973 1.00 56.96 152 TYR C N 1
ATOM 3290 C CA . TYR C 1 140 ? -67.847 1.911 18.905 1.00 59.28 152 TYR C CA 1
ATOM 3291 C C . TYR C 1 140 ? -67.502 2.964 19.948 1.00 59.00 152 TYR C C 1
ATOM 3292 O O . TYR C 1 140 ? -67.172 4.103 19.605 1.00 57.06 152 TYR C O 1
ATOM 3301 N N . LEU C 1 141 ? -67.570 2.575 21.219 1.00 58.72 153 LEU C N 1
ATOM 3302 C CA . LEU C 1 141 ? -67.223 3.453 22.330 1.00 58.28 153 LEU C CA 1
ATOM 3303 C C . LEU C 1 141 ? -66.281 2.666 23.231 1.00 60.64 153 LEU C C 1
ATOM 3304 O O . LEU C 1 141 ? -66.707 1.720 23.900 1.00 64.73 153 LEU C O 1
ATOM 3309 N N . GLY C 1 142 ? -65.003 3.030 23.231 1.00 62.14 154 GLY C N 1
ATOM 3310 C CA . GLY C 1 142 ? -64.040 2.314 24.039 1.00 64.76 154 GLY C CA 1
ATOM 3311 C C . GLY C 1 142 ? -62.625 2.757 23.725 1.00 66.38 154 GLY C C 1
ATOM 3312 O O . GLY C 1 142 ? -62.400 3.790 23.090 1.00 65.20 154 GLY C O 1
ATOM 3313 N N . LYS C 1 143 ? -61.676 1.949 24.194 1.00 69.12 155 LYS C N 1
ATOM 3314 C CA . LYS C 1 143 ? -60.265 2.190 23.931 1.00 71.07 155 LYS C CA 1
ATOM 3315 C C . LYS C 1 143 ? -59.904 1.736 22.522 1.00 72.31 155 LYS C C 1
ATOM 3316 O O . LYS C 1 143 ? -60.373 0.697 22.049 1.00 73.08 155 LYS C O 1
ATOM 3322 N N . ALA C 1 144 ? -59.067 2.525 21.849 1.00 72.52 156 ALA C N 1
ATOM 3323 C CA . ALA C 1 144 ? -58.602 2.179 20.515 1.00 79.27 156 ALA C CA 1
ATOM 3324 C C . ALA C 1 144 ? -57.211 2.758 20.303 1.00 81.22 156 ALA C C 1
ATOM 3325 O O . ALA C 1 144 ? -56.813 3.727 20.954 1.00 81.44 156 ALA C O 1
ATOM 3327 N N . ASP C 1 145 ? -56.475 2.146 19.379 1.00 83.52 157 ASP C N 1
ATOM 3328 C CA . ASP C 1 145 ? -55.132 2.581 19.022 1.00 86.57 157 ASP C CA 1
ATOM 3329 C C . ASP C 1 145 ? -55.195 3.422 17.754 1.00 86.74 157 ASP C C 1
ATOM 3330 O O . ASP C 1 145 ? -55.846 3.032 16.779 1.00 83.56 157 ASP C O 1
ATOM 3335 N N . ILE C 1 146 ? -54.524 4.571 17.771 1.00 82.41 158 ILE C N 1
ATOM 3336 C CA . ILE C 1 146 ? -54.498 5.495 16.641 1.00 78.03 158 ILE C CA 1
ATOM 3337 C C . ILE C 1 146 ? -53.043 5.847 16.365 1.00 81.95 158 ILE C C 1
ATOM 3338 O O . ILE C 1 146 ? -52.435 6.618 17.118 1.00 77.66 158 ILE C O 1
ATOM 3343 N N . LEU C 1 147 ? -52.488 5.287 15.290 1.00 79.60 159 LEU C N 1
ATOM 3344 C CA . LEU C 1 147 ? -51.096 5.512 14.895 1.00 81.69 159 LEU C CA 1
ATOM 3345 C C . LEU C 1 147 ? -50.136 5.219 16.047 1.00 85.12 159 LEU C C 1
ATOM 3346 O O . LEU C 1 147 ? -49.209 5.982 16.330 1.00 87.10 159 LEU C O 1
ATOM 3351 N N . GLY C 1 148 ? -50.364 4.092 16.716 1.00 88.20 160 GLY C N 1
ATOM 3352 C CA . GLY C 1 148 ? -49.494 3.656 17.786 1.00 91.48 160 GLY C CA 1
ATOM 3353 C C . GLY C 1 148 ? -49.754 4.290 19.134 1.00 86.42 160 GLY C C 1
ATOM 3354 O O . GLY C 1 148 ? -49.075 3.934 20.106 1.00 90.67 160 GLY C O 1
ATOM 3355 N N . THR C 1 149 ? -50.704 5.215 19.229 1.00 83.16 161 THR C N 1
ATOM 3356 C CA . THR C 1 149 ? -51.059 5.856 20.488 1.00 79.25 161 THR C CA 1
ATOM 3357 C C . THR C 1 149 ? -52.462 5.424 20.887 1.00 81.02 161 THR C C 1
ATOM 3358 O O . THR C 1 149 ? -53.383 5.449 20.064 1.00 77.24 161 THR C O 1
ATOM 3362 N N . SER C 1 150 ? -52.615 5.017 22.141 1.00 80.80 162 SER C N 1
ATOM 3363 C CA . SER C 1 150 ? -53.905 4.570 22.639 1.00 79.87 162 SER C CA 1
ATOM 3364 C C . SER C 1 150 ? -54.769 5.759 23.044 1.00 75.48 162 SER C C 1
ATOM 3365 O O . SER C 1 150 ? -54.264 6.791 23.494 1.00 76.52 162 SER C O 1
ATOM 3368 N N . TYR C 1 151 ? -56.080 5.609 22.858 1.00 69.50 163 TYR C N 1
ATOM 3369 C CA . TYR C 1 151 ? -57.045 6.689 23.015 1.00 70.37 163 TYR C CA 1
ATOM 3370 C C . TYR C 1 151 ? -58.302 6.164 23.698 1.00 70.50 163 TYR C C 1
ATOM 3371 O O . TYR C 1 151 ? -58.567 4.960 23.716 1.00 66.79 163 TYR C O 1
ATOM 3380 N N . TYR C 1 152 ? -59.080 7.090 24.255 1.00 71.78 164 TYR C N 1
ATOM 3381 C CA . TYR C 1 152 ? -60.482 6.852 24.582 1.00 67.91 164 TYR C CA 1
ATOM 3382 C C . TYR C 1 152 ? -61.319 7.461 23.465 1.00 63.26 164 TYR C C 1
ATOM 3383 O O . TYR C 1 152 ? -61.280 8.677 23.253 1.00 63.16 164 TYR C O 1
ATOM 3392 N N . THR C 1 153 ? -62.061 6.621 22.746 1.00 62.18 165 THR C N 1
ATOM 3393 C CA . THR C 1 153 ? -62.646 7.017 21.475 1.00 61.28 165 THR C CA 1
ATOM 3394 C C . THR C 1 153 ? -64.144 6.757 21.438 1.00 59.49 165 THR C C 1
ATOM 3395 O O . THR C 1 153 ? -64.680 5.927 22.177 1.00 59.29 165 THR C O 1
ATOM 3399 N N . ILE C 1 154 ? -64.809 7.491 20.548 1.00 58.48 166 ILE C N 1
ATOM 3400 C CA . ILE C 1 154 ? -66.112 7.120 20.014 1.00 57.12 166 ILE C CA 1
ATOM 3401 C C . ILE C 1 154 ? -66.014 7.164 18.494 1.00 59.09 166 ILE C C 1
ATOM 3402 O O . ILE C 1 154 ? -65.463 8.114 17.925 1.00 57.03 166 ILE C O 1
ATOM 3407 N N . TYR C 1 155 ? -66.492 6.108 17.843 1.00 57.60 167 TYR C N 1
ATOM 3408 C CA . TYR C 1 155 ? -66.504 5.998 16.388 1.00 56.05 167 TYR C CA 1
ATOM 3409 C C . TYR C 1 155 ? -67.949 5.803 15.952 1.00 54.81 167 TYR C C 1
ATOM 3410 O O . TYR C 1 155 ? -68.553 4.765 16.243 1.00 57.52 167 TYR C O 1
ATOM 3419 N N . ALA C 1 156 ? -68.504 6.795 15.262 1.00 54.13 168 ALA C N 1
ATOM 3420 C CA . ALA C 1 156 ? -69.890 6.682 14.842 1.00 53.06 168 ALA C CA 1
ATOM 3421 C C . ALA C 1 156 ? -69.980 6.468 13.336 1.00 58.20 168 ALA C C 1
ATOM 3422 O O . ALA C 1 156 ? -69.280 7.140 12.571 1.00 53.28 168 ALA C O 1
ATOM 3424 N N . PRO C 1 157 ? -70.823 5.542 12.883 1.00 52.51 169 PRO C N 1
ATOM 3425 C CA . PRO C 1 157 ? -70.936 5.298 11.441 1.00 56.83 169 PRO C CA 1
ATOM 3426 C C . PRO C 1 157 ? -71.690 6.418 10.741 1.00 52.94 169 PRO C C 1
ATOM 3427 O O . PRO C 1 157 ? -72.662 6.966 11.268 1.00 52.33 169 PRO C O 1
ATOM 3431 N N . VAL C 1 158 ? -71.222 6.760 9.544 1.00 52.13 170 VAL C N 1
ATOM 3432 C CA . VAL C 1 158 ? -71.880 7.729 8.676 1.00 55.04 170 VAL C CA 1
ATOM 3433 C C . VAL C 1 158 ? -72.548 6.963 7.544 1.00 51.54 170 VAL C C 1
ATOM 3434 O O . VAL C 1 158 ? -71.896 6.170 6.853 1.00 53.42 170 VAL C O 1
ATOM 3438 N N . PHE C 1 159 ? -73.842 7.198 7.358 1.00 53.55 171 PHE C N 1
ATOM 3439 C CA . PHE C 1 159 ? -74.641 6.470 6.387 1.00 52.76 171 PHE C CA 1
ATOM 3440 C C . PHE C 1 159 ? -75.021 7.370 5.219 1.00 53.70 171 PHE C C 1
ATOM 3441 O O . PHE C 1 159 ? -74.935 8.598 5.295 1.00 50.77 171 PHE C O 1
ATOM 3449 N N . ASN C 1 160 ? -75.441 6.737 4.129 1.00 53.09 172 ASN C N 1
ATOM 3450 C CA . ASN C 1 160 ? -76.160 7.424 3.071 1.00 54.36 172 ASN C CA 1
ATOM 3451 C C . ASN C 1 160 ? -77.658 7.201 3.270 1.00 60.05 172 ASN C C 1
ATOM 3452 O O . ASN C 1 160 ? -78.088 6.476 4.170 1.00 55.99 172 ASN C O 1
ATOM 3457 N N . THR C 1 161 ? -78.465 7.838 2.420 1.00 58.85 173 THR C N 1
ATOM 3458 C CA . THR C 1 161 ? -79.913 7.755 2.579 1.00 53.37 173 THR C CA 1
ATOM 3459 C C . THR C 1 161 ? -80.458 6.351 2.348 1.00 60.46 173 THR C C 1
ATOM 3460 O O . THR C 1 161 ? -81.605 6.084 2.721 1.00 61.17 173 THR C O 1
ATOM 3464 N N . ARG C 1 162 ? -79.673 5.453 1.755 1.00 75.45 174 ARG C N 1
ATOM 3465 C CA . ARG C 1 162 ? -80.102 4.077 1.545 1.00 76.37 174 ARG C CA 1
ATOM 3466 C C . ARG C 1 162 ? -79.722 3.153 2.694 1.00 76.47 174 ARG C C 1
ATOM 3467 O O . ARG C 1 162 ? -80.132 1.988 2.692 1.00 78.25 174 ARG C O 1
ATOM 3475 N N . GLY C 1 163 ? -78.956 3.639 3.669 1.00 74.53 175 GLY C N 1
ATOM 3476 C CA . GLY C 1 163 ? -78.560 2.841 4.809 1.00 71.88 175 GLY C CA 1
ATOM 3477 C C . GLY C 1 163 ? -77.174 2.239 4.730 1.00 69.04 175 GLY C C 1
ATOM 3478 O O . GLY C 1 163 ? -76.781 1.517 5.654 1.00 68.28 175 GLY C O 1
ATOM 3479 N N . ASP C 1 164 ? -76.424 2.508 3.664 1.00 68.61 176 ASP C N 1
ATOM 3480 C CA . ASP C 1 164 ? -75.076 1.974 3.531 1.00 68.85 176 ASP C CA 1
ATOM 3481 C C . ASP C 1 164 ? -74.088 2.813 4.330 1.00 65.17 176 ASP C C 1
ATOM 3482 O O . ASP C 1 164 ? -74.212 4.038 4.407 1.00 65.02 176 ASP C O 1
ATOM 3487 N N . VAL C 1 165 ? -73.102 2.147 4.921 1.00 59.22 177 VAL C N 1
ATOM 3488 C CA . VAL C 1 165 ? -72.054 2.833 5.670 1.00 53.49 177 VAL C CA 1
ATOM 3489 C C . VAL C 1 165 ? -71.075 3.448 4.677 1.00 57.80 177 VAL C C 1
ATOM 3490 O O . VAL C 1 165 ? -70.425 2.733 3.906 1.00 55.03 177 VAL C O 1
ATOM 3494 N N . THR C 1 166 ? -70.971 4.777 4.690 1.00 53.71 178 THR C N 1
ATOM 3495 C CA . THR C 1 166 ? -70.107 5.492 3.762 1.00 54.24 178 THR C CA 1
ATOM 3496 C C . THR C 1 166 ? -68.953 6.217 4.437 1.00 55.76 178 THR C C 1
ATOM 3497 O O . THR C 1 166 ? -68.083 6.744 3.735 1.00 55.14 178 THR C O 1
ATOM 3501 N N . GLY C 1 167 ? -68.918 6.263 5.763 1.00 54.28 179 GLY C N 1
ATOM 3502 C CA . GLY C 1 167 ? -67.847 6.966 6.439 1.00 54.70 179 GLY C CA 1
ATOM 3503 C C . GLY C 1 167 ? -67.946 6.796 7.938 1.00 56.69 179 GLY C C 1
ATOM 3504 O O . GLY C 1 167 ? -68.753 6.013 8.445 1.00 54.45 179 GLY C O 1
ATOM 3505 N N . ILE C 1 168 ? -67.100 7.547 8.641 1.00 54.86 180 ILE C N 1
ATOM 3506 C CA . ILE C 1 168 ? -66.988 7.480 10.094 1.00 59.05 180 ILE C CA 1
ATOM 3507 C C . ILE C 1 168 ? -66.811 8.891 10.632 1.00 57.52 180 ILE C C 1
ATOM 3508 O O . ILE C 1 168 ? -66.052 9.689 10.072 1.00 55.20 180 ILE C O 1
ATOM 3513 N N . LEU C 1 169 ? -67.499 9.196 11.728 1.00 54.21 181 LEU C N 1
ATOM 3514 C CA . LEU C 1 169 ? -67.262 10.415 12.490 1.00 54.28 181 LEU C CA 1
ATOM 3515 C C . LEU C 1 169 ? -66.668 10.024 13.836 1.00 54.97 181 LEU C C 1
ATOM 3516 O O . LEU C 1 169 ? -67.281 9.261 14.591 1.00 54.67 181 LEU C O 1
ATOM 3521 N N . PHE C 1 170 ? -65.478 10.542 14.132 1.00 55.95 182 PHE C N 1
ATOM 3522 C CA . PHE C 1 170 ? -64.723 10.137 15.307 1.00 56.89 182 PHE C CA 1
ATOM 3523 C C . PHE C 1 170 ? -64.409 11.335 16.193 1.00 58.41 182 PHE C C 1
ATOM 3524 O O . PHE C 1 170 ? -64.224 12.458 15.715 1.00 63.05 182 PHE C O 1
ATOM 3532 N N . SER C 1 171 ? -64.356 11.075 17.497 1.00 57.71 183 SER C N 1
ATOM 3533 C CA . SER C 1 171 ? -63.783 12.000 18.462 1.00 62.12 183 SER C CA 1
ATOM 3534 C C . SER C 1 171 ? -63.161 11.178 19.580 1.00 59.56 183 SER C C 1
ATOM 3535 O O . SER C 1 171 ? -63.679 10.121 19.947 1.00 59.22 183 SER C O 1
ATOM 3538 N N . GLY C 1 172 ? -62.041 11.659 20.109 1.00 60.90 184 GLY C N 1
ATOM 3539 C CA . GLY C 1 172 ? -61.358 10.901 21.142 1.00 67.39 184 GLY C CA 1
ATOM 3540 C C . GLY C 1 172 ? -60.294 11.723 21.831 1.00 63.80 184 GLY C C 1
ATOM 3541 O O . GLY C 1 172 ? -59.952 12.829 21.404 1.00 65.20 184 GLY C O 1
ATOM 3542 N N . VAL C 1 173 ? -59.768 11.153 22.915 1.00 64.69 185 VAL C N 1
ATOM 3543 C CA . VAL C 1 173 ? -58.723 11.789 23.706 1.00 68.03 185 VAL C CA 1
ATOM 3544 C C . VAL C 1 173 ? -57.673 10.748 24.074 1.00 67.82 185 VAL C C 1
ATOM 3545 O O . VAL C 1 173 ? -57.973 9.562 24.248 1.00 68.81 185 VAL C O 1
ATOM 3549 N N . LYS C 1 174 ? -56.428 11.206 24.165 1.00 70.32 186 LYS C N 1
ATOM 3550 C CA . LYS C 1 174 ? -55.317 10.342 24.536 1.00 78.85 186 LYS C CA 1
ATOM 3551 C C . LYS C 1 174 ? -55.541 9.782 25.934 1.00 83.17 186 LYS C C 1
ATOM 3552 O O . LYS C 1 174 ? -55.900 10.518 26.858 1.00 82.34 186 LYS C O 1
ATOM 3558 N N . THR C 1 175 ? -55.323 8.472 26.094 1.00 99.70 187 THR C N 1
ATOM 3559 C CA . THR C 1 175 ? -55.521 7.854 27.400 1.00 101.83 187 THR C CA 1
ATOM 3560 C C . THR C 1 175 ? -54.495 8.335 28.414 1.00 104.53 187 THR C C 1
ATOM 3561 O O . THR C 1 175 ? -54.747 8.257 29.621 1.00 106.48 187 THR C O 1
ATOM 3565 N N . ALA C 1 176 ? -53.343 8.821 27.949 1.00 90.31 188 ALA C N 1
ATOM 3566 C CA . ALA C 1 176 ? -52.322 9.327 28.856 1.00 88.21 188 ALA C CA 1
ATOM 3567 C C . ALA C 1 176 ? -52.655 10.722 29.363 1.00 91.26 188 ALA C C 1
ATOM 3568 O O . ALA C 1 176 ? -52.288 11.070 30.491 1.00 89.18 188 ALA C O 1
ATOM 3570 N N . THR C 1 177 ? -53.337 11.533 28.549 1.00 91.33 189 THR C N 1
ATOM 3571 C CA . THR C 1 177 ? -53.782 12.841 29.018 1.00 94.60 189 THR C CA 1
ATOM 3572 C C . THR C 1 177 ? -54.762 12.698 30.174 1.00 93.63 189 THR C C 1
ATOM 3573 O O . THR C 1 177 ? -54.749 13.501 31.114 1.00 89.55 189 THR C O 1
ATOM 3577 N N . VAL C 1 178 ? -55.616 11.682 30.121 1.00 94.97 190 VAL C N 1
ATOM 3578 C CA . VAL C 1 178 ? -56.545 11.398 31.205 1.00 97.70 190 VAL C CA 1
ATOM 3579 C C . VAL C 1 178 ? -55.800 10.756 32.369 1.00 96.19 190 VAL C C 1
ATOM 3580 O O . VAL C 1 178 ? -55.834 11.257 33.492 1.00 100.90 190 VAL C O 1
#

Solvent-accessible surface area: 21662 Å² total; per-residue (Å²): 94,45,64,80,9,40,140,98,0,63,32,0,10,89,40,0,0,42,26,0,74,204,104,53,99,144,11,50,22,74,110,20,142,114,37,44,24,114,71,1,17,11,32,19,3,25,91,35,143,99,35,64,14,1,55,86,0,14,205,97,5,66,12,38,0,0,0,1,2,29,34,49,104,100,71,17,0,22,6,6,1,0,16,12,81,76,150,119,54,44,73,0,54,48,30,52,16,16,144,137,17,129,0,17,70,36,0,82,73,26,132,74,37,72,10,97,4,103,5,93,80,58,39,9,24,0,2,1,5,8,0,28,10,83,76,44,39,28,25,0,0,0,2,0,0,20,67,18,69,49,24,106,117,89,76,145,102,78,40,86,72,8,32,149,94,0,51,43,1,5,94,44,0,0,36,15,0,64,165,99,40,100,87,6,50,13,68,127,26,149,104,30,38,24,111,69,0,20,10,39,41,32,22,88,30,104,47,29,4,5,0,34,37,0,12,170,79,7,64,10,34,0,0,6,5,10,31,21,51,103,92,63,8,0,19,5,9,1,0,18,11,83,72,150,81,44,4,65,0,56,47,25,50,16,17,104,131,10,90,0,23,70,29,0,82,72,28,126,70,42,72,9,120,2,87,6,92,79,63,43,12,14,0,2,0,5,9,5,27,12,85,69,42,40,27,39,2,0,0,1,0,0,14,42,16,54,72,11,115,142,89,87,162,82,33,73,90,9,37,121,93,0,54,23,0,7,95,38,0,0,20,27,1,59,154,106,56,101,142,7,57,22,87,97,23,144,105,28,36,25,114,62,1,18,14,85,110,12,37,33,19,80,98,30,62,16,2,56,89,2,15,190,80,8,63,7,33,0,0,0,0,17,58,29,48,68,92,56,9,2,31,6,6,0,0,17,9,77,87,140,122,55,52,80,0,24,18,24,62,15,16,109,135,17,126,0,23,69,36,0,94,75,24,136,68,35,70,10,124,0,99,5,79,80,65,37,16,34,0,2,0,4,9,0,23,11,105,187,39,78,30,26,0,0,3,2,0,0,17,48,45,98,100,80

Radius of gyration: 27.41 Å; Cα contacts (8 Å, |Δi|>4): 1017; chains: 3; bounding box: 89×40×67 Å

Sequence (464 aa):
TASTALKYQHSALRVASATLHRQFPDTSVEWAPDGNVQKVVMDTVPTFTDHAMIDEIARVSGQQATLFAFDPAQDDFIRTTTSITKPDGSRAVVGTNLGQQDSKAFAPIKAGKKTYLGKKADILGTSYYTIYAPVFNTRGDVTGILFSGVKKTATVQEEAANDTASTALKYQHSALRVASATLHRQFPDTSVEWAPDGNVQQKVVMDTVPTFTDHAMIDEIARVSGQQATLFAFDPAQDDFIRTTTSITKPDGSRAVGTNLGQDSKAFAPIKAGKTYLGKADILGTSYYTIYAPVFNTRGDVTGILFSGVKTATVQEEAADTASTALKKYQHSALRVASATLHRQFPDTSVEWAPDGNVQKVVMDTVPTFTDHAMIDEIARVSGQQATLFAFDPAQDDFIRTTTSITKPDDGSSRRAVGTNLGQDSKAFAPIKAGKTYLGKADILGTSYYTIYAPVFNTRGDVTGILFSGVKTATV

Secondary structure (DSSP, 8-state):
-HHHHHHHHHHHHHHHHHHHHHH-TT-EEEE-TTSSEEEEE-S-----S--HHHHHHHHHHTSEEEEEEEETTTTEEEEEEES-B-TTS-B-TT-B--TTSTTHHHHHTT--EEEEEEETTEEEEEEEEEEE-TTS-EEEEEEEEEEHHHHHHHH-/--HHHHHHHHHHHHHHHHHHHHHHSTT-EEEE-TTSSEEEEE-------S--HHHHHHHHHHTSEEEEEEEETTTTEEEEEEES-B-TTS-B-TT-B--TTSTTHHHHHTT--EEEEEEETTEEEEEEEEEEE-TTS-EEEEEEEEEEHHHHHHH-/-HHHHHHHHHHHHHHHHHHHHHHH-TT-EEEE-TTS-EEEEE-SS----S--HHHHHHHHHHTSEEEEEEEETTTTEEEEEEES-B-TTSSB-TT-B--TTSTTHHHHHTT--EEEEEEETTEEEEEEEEEEE-TTS-EEEEEEEEEETTT-